Protein AF-A0A7S0L3C7-F1 (afdb_monomer)

pLDDT: mean 72.91, std 20.11, range [23.69, 97.75]

Mean predicted aligned error: 17.24 Å

Solvent-accessible surface area (backbone atoms only — not comparable to full-atom values): 28033 Å² total; per-residue (Å²): 91,70,72,58,53,53,53,51,44,62,69,52,42,83,38,53,46,80,92,50,62,48,41,41,28,75,89,67,51,69,29,64,46,62,56,49,36,46,68,66,12,57,71,46,79,42,76,52,76,48,64,50,74,88,74,70,74,75,69,83,71,72,94,72,68,57,74,87,66,69,77,44,57,57,75,38,66,73,41,40,36,47,23,46,29,40,32,23,41,66,64,48,50,32,42,62,50,66,100,84,49,76,78,41,75,58,54,71,77,57,47,45,71,68,46,42,95,50,71,70,38,44,39,34,46,45,96,86,67,48,79,44,66,70,58,77,92,48,42,96,80,42,69,52,75,42,37,6,43,34,30,64,62,44,40,30,92,40,33,80,63,71,59,71,48,38,35,28,33,30,42,42,58,82,51,69,50,43,31,42,35,39,49,32,39,35,27,24,60,28,47,54,25,38,41,71,92,49,59,91,54,93,87,48,49,27,42,44,60,49,44,50,52,39,39,51,50,54,52,48,46,57,72,71,59,58,82,57,99,74,79,81,69,58,76,55,41,41,49,58,62,56,46,80,82,73,52,70,80,58,50,76,74,35,57,95,37,31,38,68,32,75,94,38,69,36,82,35,98,54,34,88,59,42,40,35,23,27,77,88,67,47,72,61,52,75,88,47,85,63,48,49,90,66,34,43,72,39,66,61,77,75,74,75,77,75,74,77,75,76,76,78,74,79,82,70,83,83,71,80,82,77,75,82,77,80,79,78,77,83,79,78,79,84,78,77,79,80,78,82,77,78,78,81,78,81,79,75,84,76,76,81,78,83,75,79,88,73,76,85,75,76,81,76,77,78,80,77,77,78,75,80,77,77,78,78,79,77,81,76,79,78,79,79,80,79,77,78,82,77,80,79,78,79,86,79,82,87,72,86,80,79,83,84,82,84,83,82,83,89,81,90,77,92,81,89,81,90,81,85,89,82,87,79,92,81,86,84,80,89,77,87,82,83,83,129

Sequence (436 aa):
VDHTSRRFIAAIEPLVCHPHSLMTSRAGKHYTTIAEVAWYGDQIEHFHTYSPRSNDTRATVAAGYTRDMQAAATAVPLHTDAGLAIAFVPALYLDRAPMHSRCRRLPPATRTRAIGEHSTGFFVQRADGSRATIDPAVEDDAVVIVLGDAWEQWINPRLTRPLRAAPHAMVLDESPEARRVWYGRMFLPPDDALLPGATSGEGAHTFAEWRQRTADQVHRAREEGAATGLISMPAACTSTTSRRVLSAADSTSCGAGDIWCWRTCMASACGQDAVCLQTDGTPWDATKDDHCNGCQPVCLPLPPPAPPAPSPPPPSPVSPPPSPPPQPPPSPPPVSPPPPSRPPSPPSPDFPPKVPNWSPAHPPPPPSAPPPSSPPPSPSPPPPSPPPPSPSPPPRSLTPSPPPPSAPAPLLGFWTGVGFCSGVGSVMHMAGVRIG

Radius of gyration: 34.79 Å; Cα contacts (8 Å, |Δi|>4): 539; chains: 1; bounding box: 101×75×111 Å

Foldseek 3Di:
DVVVVVVVQVVCFVQFAPDDFLFAFLVGDGHGTSCSQQVLFDKFKDKDKDADDQDPPPPVPDDQDDPVVVPWAWPWDWFFWQFFKKKWAQKFKWFQDPPPDPTDTDPQVRQCVQQPVQRRQKWWQDPVRDTDHDDSVCRRPDIDMFGGPSQVFRHQVRGPDGDDGTTMTGTDGPPNRIMIIIIIMTGHGNQRTWGHPQDSDDPTDGPVNLLVVQVVVLVVCVVVPVVDPNSPDPSRTPDLLRDDCPQPVCQVVADQQFGCASNDTDHHPQTPQWFWAASVRHGDDSVDSDHHPDTDTDRDPDDDPDPPDPDPPDDDPDDPDDDDDPDDPDDDDDDDDDDDDDDDDDDDDDDDPDDPDDDDDDDDPDPDDPDPDDPPPDDDPDDDDDDDDDDDDDDDDDDDDDDDDDDDDDDDDDDDDDDDDDDDDDDDDDDGDDDD

Structure (mmCIF, N/CA/C/O backbone):
data_AF-A0A7S0L3C7-F1
#
_entry.id   AF-A0A7S0L3C7-F1
#
loop_
_atom_site.group_PDB
_atom_site.id
_atom_site.type_symbol
_atom_site.label_atom_id
_atom_site.label_alt_id
_atom_site.label_comp_id
_atom_site.label_asym_id
_atom_site.label_entity_id
_atom_site.label_seq_id
_atom_site.pdbx_PDB_ins_code
_atom_site.Cartn_x
_atom_site.Cartn_y
_atom_site.Cartn_z
_atom_site.occupancy
_atom_site.B_iso_or_equiv
_atom_site.auth_seq_id
_atom_site.auth_comp_id
_atom_site.auth_asym_id
_atom_site.auth_atom_id
_atom_site.pdbx_PDB_model_num
ATOM 1 N N . VAL A 1 1 ? -8.409 -11.976 -10.706 1.00 93.00 1 VAL A N 1
ATOM 2 C CA . VAL A 1 1 ? -8.236 -11.083 -9.536 1.00 93.00 1 VAL A CA 1
ATOM 3 C C . VAL A 1 1 ? -9.295 -11.384 -8.483 1.00 93.00 1 VAL A C 1
ATOM 5 O O . VAL A 1 1 ? -8.957 -12.055 -7.522 1.00 93.00 1 VAL A O 1
ATOM 8 N N . ASP A 1 2 ? -10.568 -11.051 -8.709 1.00 93.94 2 ASP A N 1
ATOM 9 C CA . ASP A 1 2 ? -11.657 -11.160 -7.716 1.00 93.94 2 ASP A CA 1
ATOM 10 C C . ASP A 1 2 ? -11.770 -12.512 -7.008 1.00 93.94 2 ASP A C 1
ATOM 12 O O . ASP A 1 2 ? -11.818 -12.575 -5.780 1.00 93.94 2 ASP A O 1
ATOM 16 N N . HIS A 1 3 ? -11.794 -13.606 -7.775 1.00 95.81 3 HIS A N 1
ATOM 17 C CA . HIS A 1 3 ? -11.877 -14.951 -7.209 1.00 95.81 3 HIS A CA 1
ATOM 18 C C . HIS A 1 3 ? -10.690 -15.248 -6.278 1.00 95.81 3 HIS A C 1
ATOM 20 O O . HIS A 1 3 ? -10.880 -15.732 -5.162 1.00 95.81 3 HIS A O 1
ATOM 26 N N . THR A 1 4 ? -9.471 -14.908 -6.703 1.00 96.50 4 THR A N 1
ATOM 27 C CA . THR A 1 4 ? -8.255 -15.116 -5.908 1.00 96.50 4 THR A CA 1
ATOM 28 C C . THR A 1 4 ? -8.233 -14.230 -4.666 1.00 96.50 4 THR A C 1
ATOM 30 O O . THR A 1 4 ? -7.911 -14.726 -3.592 1.00 96.50 4 THR A O 1
ATOM 33 N N . SER A 1 5 ? -8.649 -12.964 -4.770 1.00 96.56 5 SER A N 1
ATOM 34 C CA . SER A 1 5 ? -8.756 -12.054 -3.622 1.00 96.56 5 SER A CA 1
ATOM 35 C C . SER A 1 5 ? -9.725 -12.583 -2.565 1.00 96.56 5 SER A C 1
ATOM 37 O O . SER A 1 5 ? -9.390 -12.598 -1.383 1.00 96.56 5 SER A O 1
ATOM 39 N N . ARG A 1 6 ? -10.892 -13.104 -2.978 1.00 96.44 6 ARG A N 1
ATOM 40 C CA . ARG A 1 6 ? -11.857 -13.736 -2.060 1.00 96.44 6 ARG A CA 1
ATOM 41 C C . ARG A 1 6 ? -11.266 -14.951 -1.353 1.00 96.44 6 ARG A C 1
ATOM 43 O O . ARG A 1 6 ? -11.418 -15.080 -0.142 1.00 96.44 6 ARG A O 1
ATOM 50 N N . ARG A 1 7 ? -10.574 -15.824 -2.094 1.00 97.75 7 ARG A N 1
ATOM 51 C CA . ARG A 1 7 ? -9.905 -16.999 -1.515 1.00 97.75 7 ARG A CA 1
ATOM 52 C C . ARG A 1 7 ? -8.798 -16.609 -0.543 1.00 97.75 7 ARG A C 1
ATOM 54 O O . ARG A 1 7 ? -8.686 -17.235 0.502 1.00 97.75 7 ARG A O 1
ATOM 61 N N . PHE A 1 8 ? -8.014 -15.585 -0.870 1.00 97.31 8 PHE A N 1
ATOM 62 C CA . PHE A 1 8 ? -6.967 -15.069 0.005 1.00 97.31 8 PHE A CA 1
ATOM 63 C C . PHE A 1 8 ? -7.542 -14.513 1.310 1.00 97.31 8 PHE A C 1
ATOM 65 O O . PHE A 1 8 ? -7.120 -14.946 2.376 1.00 97.31 8 PHE A O 1
ATOM 72 N N . ILE A 1 9 ? -8.546 -13.632 1.231 1.00 96.94 9 ILE A N 1
ATOM 73 C CA . ILE A 1 9 ? -9.220 -13.058 2.407 1.00 96.94 9 ILE A CA 1
ATOM 74 C C . ILE A 1 9 ? -9.808 -14.163 3.295 1.00 96.94 9 ILE A C 1
ATOM 76 O O . ILE A 1 9 ? -9.574 -14.174 4.498 1.00 96.94 9 ILE A O 1
ATOM 80 N N . ALA A 1 10 ? -10.487 -15.150 2.703 1.00 97.00 10 ALA A N 1
ATOM 81 C CA . ALA A 1 10 ? -11.012 -16.287 3.455 1.00 97.00 10 ALA A CA 1
ATOM 82 C C . ALA A 1 10 ? -9.906 -17.134 4.114 1.00 97.00 10 ALA A C 1
ATOM 84 O O . ALA A 1 10 ? -10.093 -17.640 5.216 1.00 97.00 10 ALA A O 1
ATOM 85 N N . ALA A 1 11 ? -8.751 -17.291 3.458 1.00 97.19 11 ALA A N 1
ATOM 86 C CA . ALA A 1 11 ? -7.637 -18.084 3.976 1.00 97.19 11 ALA A CA 1
ATOM 87 C C . ALA A 1 11 ? -6.924 -17.430 5.170 1.00 97.19 11 ALA A C 1
ATOM 89 O O . ALA A 1 11 ? -6.339 -18.141 5.985 1.00 97.19 11 ALA A O 1
ATOM 90 N N . ILE A 1 12 ? -6.966 -16.099 5.280 1.00 96.50 12 ILE A N 1
ATOM 91 C CA . ILE A 1 12 ? -6.344 -15.352 6.384 1.00 96.50 12 ILE A CA 1
ATOM 92 C C . ILE A 1 12 ? -7.323 -15.002 7.511 1.00 96.50 12 ILE A C 1
ATOM 94 O O . ILE A 1 12 ? -6.880 -14.600 8.582 1.00 96.50 12 ILE A O 1
ATOM 98 N N . GLU A 1 13 ? -8.629 -15.204 7.314 1.00 96.31 13 GLU A N 1
ATOM 99 C CA . GLU A 1 13 ? -9.665 -15.011 8.342 1.00 96.31 13 GLU A CA 1
ATOM 100 C C . GLU A 1 13 ? -9.361 -15.724 9.677 1.00 96.31 13 GLU A C 1
ATOM 102 O O . GLU A 1 13 ? -9.508 -15.098 10.727 1.00 96.31 13 GLU A O 1
ATOM 107 N N . PRO A 1 14 ? -8.843 -16.972 9.700 1.00 96.50 14 PRO A N 1
ATOM 108 C CA . PRO A 1 14 ? -8.510 -17.651 10.954 1.00 96.50 14 PRO A CA 1
ATOM 109 C C . PRO A 1 14 ? -7.417 -16.966 11.790 1.00 96.50 14 PRO A C 1
ATOM 111 O O . PRO A 1 14 ? -7.208 -17.350 12.938 1.00 96.50 14 PRO A O 1
ATOM 114 N N . LEU A 1 15 ? -6.701 -15.976 11.240 1.00 95.38 15 LEU A N 1
ATOM 115 C CA . LEU A 1 15 ? -5.719 -15.203 12.000 1.00 95.38 15 LEU A CA 1
ATOM 116 C C . LEU A 1 15 ? -6.374 -14.217 12.978 1.00 95.38 15 LEU A C 1
ATOM 118 O O . LEU A 1 15 ? -5.685 -13.761 13.890 1.00 95.38 15 LEU A O 1
ATOM 122 N N . VAL A 1 16 ? -7.663 -13.894 12.819 1.00 95.31 16 VAL A N 1
ATOM 123 C CA . VAL A 1 16 ? -8.385 -12.918 13.648 1.00 95.31 16 VAL A CA 1
ATOM 124 C C . VAL A 1 16 ? -8.672 -13.463 15.052 1.00 95.31 16 VAL A C 1
ATOM 126 O O . VAL A 1 16 ? -9.345 -14.482 15.234 1.00 95.31 16 VAL A O 1
ATOM 129 N N . CYS A 1 17 ? -8.216 -12.732 16.070 1.00 90.06 17 CYS A N 1
ATOM 130 C CA . CYS A 1 17 ? -8.524 -12.979 17.475 1.00 90.06 17 CYS A CA 1
ATOM 131 C C . CYS A 1 17 ? -9.975 -12.578 17.781 1.00 90.06 17 CYS A C 1
ATOM 133 O O . CYS A 1 17 ? -10.288 -11.406 18.011 1.00 90.06 17 CYS A O 1
ATOM 135 N N . HIS A 1 18 ? -10.868 -13.560 17.829 1.00 83.12 18 HIS A N 1
ATOM 136 C CA . HIS A 1 18 ? -12.246 -13.354 18.274 1.00 83.12 18 HIS A CA 1
ATOM 137 C C . HIS A 1 18 ? -12.284 -13.045 19.787 1.00 83.12 18 HIS A C 1
ATOM 139 O O . HIS A 1 18 ? -11.463 -13.603 20.520 1.00 83.12 18 HIS A O 1
ATOM 145 N N . PRO A 1 19 ? -13.211 -12.192 20.288 1.00 84.00 19 PRO A N 1
ATOM 146 C CA . PRO A 1 19 ? -14.402 -11.621 19.634 1.00 84.00 19 PRO A CA 1
ATOM 147 C C . PRO A 1 19 ? -14.283 -10.117 19.295 1.00 84.00 19 PRO A C 1
ATOM 149 O O . PRO A 1 19 ? -15.272 -9.384 19.325 1.00 84.00 19 PRO A O 1
ATOM 152 N N . HIS A 1 20 ? -13.077 -9.604 19.064 1.00 88.56 20 HIS A N 1
ATOM 153 C CA . HIS A 1 20 ? -12.878 -8.161 18.963 1.00 88.56 20 HIS A CA 1
ATOM 154 C C . HIS A 1 20 ? -13.211 -7.589 17.578 1.00 88.56 20 HIS A C 1
ATOM 156 O O . HIS A 1 20 ? -12.894 -8.182 16.554 1.00 88.56 20 HIS A O 1
ATOM 162 N N . SER A 1 21 ? -13.777 -6.377 17.556 1.00 94.38 21 SER A N 1
ATOM 163 C CA . SER A 1 21 ? -13.947 -5.597 16.324 1.00 94.38 21 SER A CA 1
ATOM 164 C C . SER A 1 21 ? -12.581 -5.229 15.730 1.00 94.38 21 SER A C 1
ATOM 166 O O . SER A 1 21 ? -11.728 -4.686 16.441 1.00 94.38 21 SER A O 1
ATOM 168 N N . LEU A 1 22 ? -12.395 -5.475 14.431 1.00 95.31 22 LEU A N 1
ATOM 169 C CA . LEU A 1 22 ? -11.240 -5.016 13.652 1.00 95.31 22 LEU A CA 1
ATOM 170 C C . LEU A 1 22 ? -11.308 -3.505 13.424 1.00 95.31 22 LEU A C 1
ATOM 172 O O . LEU A 1 22 ? -10.323 -2.795 13.597 1.00 95.31 22 LEU A O 1
ATOM 176 N N . MET A 1 23 ? -12.496 -3.008 13.077 1.00 95.50 23 MET A N 1
ATOM 177 C CA . MET A 1 23 ? -12.776 -1.583 12.891 1.00 95.50 23 MET A CA 1
ATOM 178 C C . MET A 1 23 ? -14.160 -1.248 13.440 1.00 95.50 23 MET A C 1
ATOM 180 O O . MET A 1 23 ? -15.028 -2.116 13.497 1.00 95.50 23 MET A O 1
ATOM 184 N N . THR A 1 24 ? -14.382 0.007 13.814 1.00 95.75 24 THR A N 1
ATOM 185 C CA . THR A 1 24 ? -15.698 0.507 14.235 1.00 95.75 24 THR A CA 1
ATOM 186 C C . THR A 1 24 ? -16.034 1.724 13.392 1.00 95.75 24 THR A C 1
ATOM 188 O O . THR A 1 24 ? -15.163 2.565 13.176 1.00 95.75 24 THR A O 1
ATOM 191 N N . SER A 1 25 ? -17.264 1.828 12.898 1.00 96.31 25 SER A N 1
ATOM 192 C CA . SER A 1 25 ? -17.696 3.009 12.159 1.00 96.31 25 SER A CA 1
ATOM 193 C C . SER A 1 25 ? -18.105 4.157 13.070 1.00 96.31 25 SER A C 1
ATOM 195 O O . SER A 1 25 ? -18.401 3.965 14.252 1.00 96.31 25 SER A O 1
ATOM 197 N N . ARG A 1 26 ? -18.213 5.362 12.502 1.00 94.31 26 ARG A N 1
ATOM 198 C CA . ARG A 1 26 ? -18.787 6.522 13.203 1.00 94.31 26 ARG A CA 1
ATOM 199 C C . ARG A 1 26 ? -20.191 6.249 13.764 1.00 94.31 26 ARG A C 1
ATOM 201 O O . ARG A 1 26 ? -20.523 6.766 14.823 1.00 94.31 26 ARG A O 1
ATOM 208 N N . ALA A 1 27 ? -20.994 5.432 13.081 1.00 94.94 27 ALA A N 1
ATOM 209 C CA . ALA A 1 27 ? -22.345 5.061 13.510 1.00 94.94 27 ALA A CA 1
ATOM 210 C C . ALA A 1 27 ? -22.374 3.913 14.542 1.00 94.94 27 ALA A C 1
ATOM 212 O O . ALA A 1 27 ? -23.449 3.437 14.896 1.00 94.94 27 ALA A O 1
ATOM 213 N N . GLY A 1 28 ? -21.212 3.436 15.001 1.00 94.69 28 GLY A N 1
ATOM 214 C CA . GLY A 1 28 ? -21.106 2.322 15.943 1.00 94.69 28 GLY A CA 1
ATOM 215 C C . GLY A 1 28 ? -21.229 0.936 15.303 1.00 94.69 28 GLY A C 1
ATOM 216 O O . GLY A 1 28 ? -21.349 -0.050 16.025 1.00 94.69 28 GLY A O 1
ATOM 217 N N . LYS A 1 29 ? -21.184 0.816 13.967 1.00 96.31 29 LYS A N 1
ATOM 218 C CA . LYS A 1 29 ? -21.123 -0.496 13.304 1.00 96.31 29 LYS A CA 1
ATOM 219 C C . LYS A 1 29 ? -19.767 -1.139 13.583 1.00 96.31 29 LYS A C 1
ATOM 221 O O . LYS A 1 29 ? -18.733 -0.505 13.388 1.00 96.31 29 LYS A O 1
ATOM 226 N N . HIS A 1 30 ? -19.772 -2.402 13.984 1.00 96.25 30 HIS A N 1
ATOM 227 C CA . HIS A 1 30 ? -18.560 -3.186 14.200 1.00 96.25 30 HIS A CA 1
ATOM 228 C C . HIS A 1 30 ? -18.246 -4.028 12.964 1.00 96.25 30 HIS A C 1
ATOM 230 O O . HIS A 1 30 ? -19.102 -4.763 12.479 1.00 96.25 30 HIS A O 1
ATOM 236 N N . TYR A 1 31 ? -17.019 -3.914 12.464 1.00 96.94 31 TYR A N 1
ATOM 237 C CA . TYR A 1 31 ? -16.466 -4.785 11.433 1.00 96.94 31 TYR A CA 1
ATOM 238 C C . TYR A 1 31 ? -15.597 -5.827 12.132 1.00 96.94 31 TYR A C 1
ATOM 240 O O . TYR A 1 31 ? -14.554 -5.489 12.692 1.00 96.94 31 TYR A O 1
ATOM 248 N N . THR A 1 32 ? -16.055 -7.072 12.160 1.00 96.44 32 THR A N 1
ATOM 249 C CA . THR A 1 32 ? -15.499 -8.147 12.999 1.00 96.44 32 THR A CA 1
ATOM 250 C C . THR A 1 32 ? -14.658 -9.150 12.220 1.00 96.44 32 THR A C 1
ATOM 252 O O . THR A 1 32 ? -13.836 -9.836 12.817 1.00 96.44 32 THR A O 1
ATOM 255 N N . THR A 1 33 ? -14.815 -9.195 10.896 1.00 96.81 33 THR A N 1
ATOM 256 C CA . THR A 1 33 ? -14.072 -10.100 10.004 1.00 96.81 33 THR A CA 1
ATOM 257 C C . THR A 1 33 ? -13.267 -9.330 8.961 1.00 96.81 33 THR A C 1
ATOM 259 O O . THR A 1 33 ? -13.623 -8.207 8.587 1.00 96.81 33 THR A O 1
ATOM 262 N N . ILE A 1 34 ? -12.187 -9.928 8.451 1.00 97.06 34 ILE A N 1
ATOM 263 C CA . ILE A 1 34 ? -11.387 -9.328 7.367 1.00 97.06 34 ILE A CA 1
ATOM 264 C C . ILE A 1 34 ? -12.250 -9.214 6.106 1.00 97.06 34 ILE A C 1
ATOM 266 O O . ILE A 1 34 ? -12.185 -8.208 5.396 1.00 97.06 34 ILE A O 1
ATOM 270 N N . ALA A 1 35 ? -13.108 -10.208 5.863 1.00 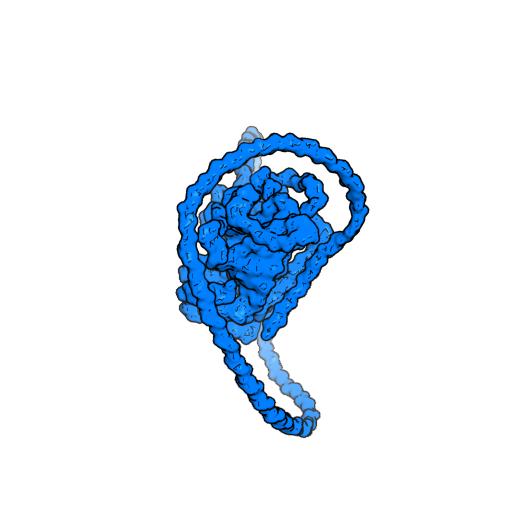97.50 35 ALA A N 1
ATOM 271 C CA . ALA A 1 35 ? -14.114 -10.166 4.808 1.00 97.50 35 ALA A CA 1
ATOM 272 C C . ALA A 1 35 ? -15.035 -8.940 4.917 1.00 97.50 35 ALA A C 1
ATOM 274 O O . ALA A 1 35 ? -15.198 -8.221 3.935 1.00 97.50 35 ALA A O 1
ATOM 275 N N . GLU A 1 36 ? -15.612 -8.654 6.085 1.00 97.25 36 GLU A N 1
ATOM 276 C CA . GLU A 1 36 ? -16.453 -7.464 6.265 1.00 97.25 36 GLU A CA 1
ATOM 277 C C . GLU A 1 36 ? -15.685 -6.177 5.962 1.00 97.25 36 GLU A C 1
ATOM 279 O O . GLU A 1 36 ? -16.174 -5.340 5.207 1.00 97.25 36 GLU A O 1
ATOM 284 N N . VAL A 1 37 ? -14.470 -6.031 6.496 1.00 97.25 37 VAL A N 1
ATOM 285 C CA . VAL A 1 37 ? -13.644 -4.843 6.245 1.00 97.25 37 VAL A CA 1
ATOM 286 C C . VAL A 1 37 ? -13.371 -4.672 4.742 1.00 97.25 37 VAL A C 1
ATOM 288 O O . VAL A 1 37 ? -13.534 -3.576 4.214 1.00 97.25 37 VAL A O 1
ATOM 291 N N . ALA A 1 38 ? -13.019 -5.747 4.032 1.00 97.19 38 ALA A N 1
ATOM 292 C CA . ALA A 1 38 ? -12.703 -5.694 2.604 1.00 97.19 38 ALA A CA 1
ATOM 293 C C . ALA A 1 38 ? -13.924 -5.501 1.689 1.00 97.19 38 ALA A C 1
ATOM 295 O O . ALA A 1 38 ? -13.797 -4.886 0.631 1.00 97.19 38 ALA A O 1
ATOM 296 N N . TRP A 1 39 ? -15.091 -6.043 2.054 1.00 96.44 39 TRP A N 1
ATOM 297 C CA . TRP A 1 39 ? -16.287 -6.023 1.199 1.00 96.44 39 TRP A CA 1
ATOM 298 C C . TRP A 1 39 ? -17.218 -4.842 1.455 1.00 96.44 39 TRP A C 1
ATOM 300 O O . TRP A 1 39 ? -17.950 -4.466 0.545 1.00 96.44 39 TRP A O 1
ATOM 310 N N . TYR A 1 40 ? -17.198 -4.262 2.658 1.00 97.44 40 TYR A N 1
ATOM 311 C CA . TYR A 1 40 ? -17.877 -2.991 2.932 1.00 97.44 40 TYR A CA 1
ATOM 312 C C . TYR A 1 40 ? -17.017 -1.773 2.581 1.00 97.44 40 TYR A C 1
ATOM 314 O O . TYR A 1 40 ? -17.537 -0.660 2.528 1.00 97.44 40 TYR A O 1
ATOM 322 N N . GLY A 1 41 ? -15.717 -1.972 2.364 1.00 96.69 41 GLY A N 1
ATOM 323 C CA . GLY A 1 41 ? -14.832 -0.967 1.800 1.00 96.69 41 GLY A CA 1
ATOM 324 C C . GLY A 1 41 ? -14.995 -0.789 0.299 1.00 96.69 41 GLY A C 1
ATOM 325 O O . GLY A 1 41 ? -15.414 -1.700 -0.421 1.00 96.69 41 GLY A O 1
ATOM 326 N N . ASP A 1 42 ? -14.625 0.399 -0.174 1.00 96.38 42 ASP A N 1
ATOM 327 C CA . ASP A 1 42 ? -14.556 0.673 -1.602 1.00 96.38 42 ASP A CA 1
ATOM 328 C C . ASP A 1 42 ? -13.490 -0.218 -2.263 1.00 96.38 42 ASP A C 1
ATOM 330 O O . ASP A 1 42 ? -12.397 -0.454 -1.734 1.00 96.38 42 ASP A O 1
ATOM 334 N N . GLN A 1 43 ? -13.815 -0.696 -3.463 1.00 96.06 43 GLN A N 1
ATOM 335 C CA . GLN A 1 43 ? -12.916 -1.474 -4.305 1.00 96.06 43 GLN A CA 1
ATOM 336 C C . GLN A 1 43 ? -12.587 -0.667 -5.555 1.00 96.06 43 GLN A C 1
ATOM 338 O O . GLN A 1 43 ? -13.450 -0.450 -6.404 1.00 96.06 43 GLN A O 1
ATOM 343 N N . ILE A 1 44 ? -11.338 -0.221 -5.670 1.00 94.69 44 ILE A N 1
ATOM 344 C CA . ILE A 1 44 ? -10.897 0.626 -6.779 1.00 94.69 44 ILE A CA 1
ATOM 345 C C . ILE A 1 44 ? -10.227 -0.242 -7.834 1.00 94.69 44 ILE A C 1
ATOM 347 O O . ILE A 1 44 ? -9.306 -1.003 -7.536 1.00 94.69 44 ILE A O 1
ATOM 351 N N . GLU A 1 45 ? -10.658 -0.113 -9.084 1.00 94.94 45 GLU A N 1
ATOM 352 C CA . GLU A 1 45 ? -9.971 -0.733 -10.213 1.00 94.94 45 GLU A CA 1
ATOM 353 C C . GLU A 1 45 ? -8.708 0.058 -10.564 1.00 94.94 45 GLU A C 1
ATOM 355 O O . GLU A 1 45 ? -8.732 1.275 -10.740 1.00 94.94 45 GLU A O 1
ATOM 360 N N . HIS A 1 46 ? -7.585 -0.645 -10.662 1.00 91.50 46 HIS A N 1
ATOM 361 C CA . HIS A 1 46 ? -6.301 -0.090 -11.060 1.00 91.50 46 HIS A CA 1
ATOM 362 C C . HIS A 1 46 ? -6.001 -0.547 -12.480 1.00 91.50 46 HIS A C 1
ATOM 364 O O . HIS A 1 46 ? -5.662 -1.706 -12.703 1.00 91.50 46 HIS A O 1
ATOM 370 N N . PHE A 1 47 ? -6.092 0.372 -13.435 1.00 93.19 47 PHE A N 1
ATOM 371 C CA . PHE A 1 47 ? -5.604 0.170 -14.792 1.00 93.19 47 PHE A CA 1
ATOM 372 C C . PHE A 1 47 ? -4.554 1.232 -15.087 1.00 93.19 47 PHE A C 1
ATOM 374 O O . PHE A 1 47 ? -4.876 2.418 -15.158 1.00 93.19 47 PHE A O 1
ATOM 381 N N . HIS A 1 48 ? -3.300 0.817 -15.260 1.00 90.25 48 HIS A N 1
ATOM 382 C CA . HIS A 1 48 ? -2.222 1.754 -15.575 1.00 90.25 48 HIS A CA 1
ATOM 383 C C . HIS A 1 48 ? -1.458 1.308 -16.803 1.00 90.25 48 HIS A C 1
ATOM 385 O O . HIS A 1 48 ? -1.194 0.122 -17.006 1.00 90.25 48 HIS A O 1
ATOM 391 N N . THR A 1 49 ? -1.054 2.300 -17.587 1.00 89.94 49 THR A N 1
ATOM 392 C CA . THR A 1 49 ? -0.078 2.147 -18.657 1.00 89.94 49 THR A CA 1
ATOM 393 C C . THR A 1 49 ? 1.098 3.055 -18.353 1.00 89.94 49 THR A C 1
ATOM 395 O O . THR A 1 49 ? 0.927 4.261 -18.196 1.00 89.94 49 THR A O 1
ATOM 398 N N . TYR A 1 50 ? 2.290 2.480 -18.304 1.00 87.12 50 TYR A N 1
ATOM 399 C CA . TYR A 1 50 ? 3.530 3.213 -18.139 1.00 87.12 50 TYR A CA 1
ATOM 400 C C . TYR A 1 50 ? 4.316 3.213 -19.439 1.00 87.12 50 TYR A C 1
ATOM 402 O O . TYR A 1 50 ? 4.382 2.214 -20.165 1.00 87.12 50 TYR A O 1
ATOM 410 N N . SER A 1 51 ? 4.936 4.352 -19.708 1.00 85.44 51 SER A N 1
ATOM 411 C CA . SER A 1 51 ? 5.786 4.579 -20.863 1.00 85.44 51 SER A CA 1
ATOM 412 C C . SER A 1 51 ? 7.041 5.330 -20.439 1.00 85.44 51 SER A C 1
ATOM 414 O O . SER A 1 51 ? 6.904 6.325 -19.721 1.00 85.44 51 SER A O 1
ATOM 416 N N . PRO A 1 52 ? 8.228 4.937 -20.926 1.00 80.75 52 PRO A N 1
ATOM 417 C CA . PRO A 1 52 ? 9.409 5.778 -20.860 1.00 80.75 52 PRO A CA 1
ATOM 418 C C . PRO A 1 52 ? 9.103 7.162 -21.432 1.00 80.75 52 PRO A C 1
ATOM 420 O O . PRO A 1 52 ? 8.388 7.315 -22.431 1.00 80.75 52 PRO A O 1
ATOM 423 N N . ARG A 1 53 ? 9.640 8.183 -20.774 1.00 77.25 53 ARG A N 1
ATOM 424 C CA . ARG A 1 53 ? 9.457 9.580 -21.156 1.00 77.25 53 ARG A CA 1
ATOM 425 C C . ARG A 1 53 ? 10.346 9.854 -22.373 1.00 77.25 53 ARG A C 1
ATOM 427 O O . ARG A 1 53 ? 11.563 9.796 -22.273 1.00 77.25 53 ARG A O 1
ATOM 434 N N . SER A 1 54 ? 9.741 10.103 -23.535 1.00 65.31 54 SER A N 1
ATOM 435 C CA . SER A 1 54 ? 10.430 10.002 -24.833 1.00 65.31 54 SER A CA 1
ATOM 436 C C . SER A 1 54 ? 11.518 11.050 -25.100 1.00 65.31 54 SER A C 1
ATOM 438 O O . SER A 1 54 ? 12.287 10.853 -26.029 1.00 65.31 54 SER A O 1
ATOM 440 N N . ASN A 1 55 ? 11.585 12.144 -24.331 1.00 58.44 55 ASN A N 1
ATOM 441 C CA . ASN A 1 55 ? 12.382 13.329 -24.677 1.00 58.44 55 ASN A CA 1
ATOM 442 C C . ASN A 1 55 ? 13.139 13.981 -23.505 1.00 58.44 55 ASN A C 1
ATOM 444 O O . ASN A 1 55 ? 13.672 15.072 -23.696 1.00 58.44 55 ASN A O 1
ATOM 448 N N . ASP A 1 56 ? 13.221 13.374 -22.316 1.00 52.53 56 ASP A N 1
ATOM 449 C CA . ASP A 1 56 ? 14.145 13.912 -21.306 1.00 52.53 56 ASP A CA 1
ATOM 450 C C . ASP A 1 56 ? 15.563 13.463 -21.662 1.00 52.53 56 ASP A C 1
ATOM 452 O O . ASP A 1 56 ? 16.042 12.415 -21.233 1.00 52.53 56 ASP A O 1
ATOM 456 N N . THR A 1 57 ? 16.228 14.259 -22.505 1.00 47.34 57 THR A N 1
ATOM 457 C CA . THR A 1 57 ? 17.687 14.309 -22.633 1.00 47.34 57 THR A CA 1
ATOM 458 C C . THR A 1 57 ? 18.283 14.270 -21.238 1.00 47.34 57 THR A C 1
ATOM 460 O O . THR A 1 57 ? 18.269 15.315 -20.597 1.00 47.34 57 THR A O 1
ATOM 463 N N . ARG A 1 58 ? 18.723 13.079 -20.782 1.00 50.97 58 ARG A N 1
ATOM 464 C CA . ARG A 1 58 ? 19.433 12.805 -19.517 1.00 50.97 58 ARG A CA 1
ATOM 465 C C . ARG A 1 58 ? 19.394 14.014 -18.592 1.00 50.97 58 ARG A C 1
ATOM 467 O O . ARG A 1 58 ? 20.386 14.734 -18.489 1.00 50.97 58 ARG A O 1
ATOM 474 N N . ALA A 1 59 ? 18.228 14.280 -18.001 1.00 47.00 59 ALA A N 1
ATOM 475 C CA . ALA A 1 59 ? 18.153 15.281 -16.958 1.00 47.00 59 ALA A CA 1
ATOM 476 C C . ALA A 1 59 ? 19.227 14.873 -15.953 1.00 47.00 59 ALA A C 1
ATOM 478 O O . ALA A 1 59 ? 19.255 13.731 -15.494 1.00 47.00 59 ALA A O 1
ATOM 479 N N . THR A 1 60 ? 20.195 15.751 -15.737 1.00 45.31 60 THR A N 1
ATOM 480 C CA . THR A 1 60 ? 21.252 15.622 -14.745 1.00 45.31 60 THR A CA 1
ATOM 481 C C . THR A 1 60 ? 20.573 15.585 -13.378 1.00 45.31 60 THR A C 1
ATOM 483 O O . THR A 1 60 ? 20.416 16.606 -12.717 1.00 45.31 60 THR A O 1
ATOM 486 N N . VAL A 1 61 ? 20.064 14.414 -12.990 1.00 45.28 61 VAL A N 1
ATOM 487 C CA . VAL A 1 61 ? 19.401 14.212 -11.704 1.00 45.28 61 VAL A CA 1
ATOM 488 C C . VAL A 1 61 ? 20.468 14.289 -10.618 1.00 45.28 61 VAL A C 1
ATOM 490 O O . VAL A 1 61 ? 21.522 13.659 -10.722 1.00 45.28 61 VAL A O 1
ATOM 493 N N . ALA A 1 62 ? 20.176 15.117 -9.617 1.00 43.56 62 ALA A N 1
ATOM 494 C CA . ALA A 1 62 ? 21.026 15.524 -8.509 1.00 43.56 62 ALA A CA 1
ATOM 495 C C . ALA A 1 62 ? 21.947 14.414 -7.967 1.00 43.56 62 ALA A C 1
ATOM 497 O O . ALA A 1 62 ? 21.524 13.286 -7.702 1.00 43.56 62 ALA A O 1
ATOM 498 N N . ALA A 1 63 ? 23.218 14.775 -7.788 1.00 41.25 63 ALA A N 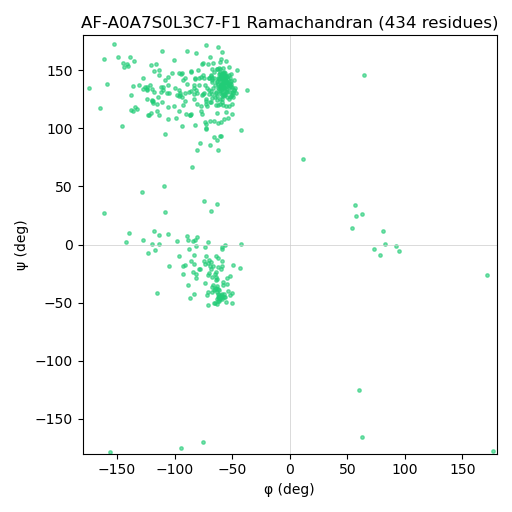1
ATOM 499 C CA . ALA A 1 63 ? 24.242 13.961 -7.150 1.00 41.25 63 ALA A CA 1
ATOM 500 C C . ALA A 1 63 ? 23.795 13.578 -5.728 1.00 41.25 63 ALA A C 1
ATOM 502 O O . ALA A 1 63 ? 23.740 14.432 -4.850 1.00 41.25 63 ALA A O 1
ATOM 503 N N . GLY A 1 64 ? 23.445 12.311 -5.510 1.00 44.62 64 GLY A N 1
ATOM 504 C CA . GLY A 1 64 ? 23.010 11.830 -4.194 1.00 44.62 64 GLY A CA 1
ATOM 505 C C . GLY A 1 64 ? 22.446 10.410 -4.190 1.00 44.62 64 GLY A C 1
ATOM 506 O O . GLY A 1 64 ? 22.576 9.707 -3.194 1.00 44.62 64 GLY A O 1
ATOM 507 N N . TYR A 1 65 ? 21.894 9.936 -5.310 1.00 45.38 65 TYR A N 1
ATOM 508 C CA . TYR A 1 65 ? 21.496 8.532 -5.442 1.00 45.38 65 TYR A CA 1
ATOM 509 C C . TYR A 1 65 ? 22.693 7.666 -5.841 1.00 45.38 65 TYR A C 1
ATOM 511 O O . TYR A 1 65 ? 23.489 8.045 -6.701 1.00 45.38 65 TYR A O 1
ATOM 519 N N . THR A 1 66 ? 22.830 6.494 -5.217 1.00 47.19 66 THR A N 1
ATOM 520 C CA . THR A 1 66 ? 23.843 5.514 -5.614 1.00 47.19 66 THR A CA 1
ATOM 521 C C . THR A 1 66 ? 23.634 5.129 -7.080 1.00 47.19 66 THR A C 1
ATOM 523 O O . THR A 1 66 ? 22.505 4.991 -7.558 1.00 47.19 66 THR A O 1
ATOM 526 N N . ARG A 1 67 ? 24.744 4.958 -7.806 1.00 47.69 67 ARG A N 1
ATOM 527 C CA . ARG A 1 67 ? 24.778 4.678 -9.253 1.00 47.69 67 ARG A CA 1
ATOM 528 C C . ARG A 1 67 ? 23.892 3.485 -9.660 1.00 47.69 67 ARG A C 1
ATOM 530 O O . ARG A 1 67 ? 23.366 3.480 -10.767 1.00 47.69 67 ARG A O 1
ATOM 537 N N . ASP A 1 68 ? 23.668 2.542 -8.743 1.00 46.59 68 ASP A N 1
ATOM 538 C CA . ASP A 1 68 ? 22.838 1.345 -8.940 1.00 46.59 68 ASP A CA 1
ATOM 539 C C . ASP A 1 68 ? 21.320 1.597 -8.865 1.00 46.59 68 ASP A C 1
ATOM 541 O O . ASP A 1 68 ? 20.548 0.813 -9.409 1.00 46.59 68 ASP A O 1
ATOM 545 N N . MET A 1 69 ? 20.858 2.683 -8.231 1.00 47.31 69 MET A N 1
ATOM 546 C CA . MET A 1 69 ? 19.442 3.092 -8.280 1.00 47.31 69 MET A CA 1
ATOM 547 C C . MET A 1 69 ? 19.150 4.096 -9.402 1.00 47.31 69 MET A C 1
ATOM 549 O O . MET A 1 69 ? 18.001 4.249 -9.805 1.00 47.31 69 MET A O 1
ATOM 553 N N . GLN A 1 70 ? 20.182 4.761 -9.928 1.00 49.31 70 GLN A N 1
ATOM 554 C CA . GLN A 1 70 ? 20.070 5.764 -10.993 1.00 49.31 70 GLN A CA 1
ATOM 555 C C . GLN A 1 70 ? 19.908 5.176 -12.403 1.00 49.31 70 GLN A C 1
ATOM 557 O O . GLN A 1 70 ? 19.423 5.879 -13.286 1.00 49.31 70 GLN A O 1
ATOM 562 N N . ALA A 1 71 ? 20.304 3.920 -12.627 1.00 48.81 71 ALA A N 1
ATOM 563 C CA . ALA A 1 71 ? 20.328 3.298 -13.956 1.00 48.81 71 ALA A CA 1
ATOM 564 C C . ALA A 1 71 ? 19.020 2.592 -14.357 1.00 48.81 71 ALA A C 1
ATOM 566 O O . ALA A 1 71 ? 18.982 1.899 -15.365 1.00 48.81 71 ALA A O 1
ATOM 567 N N . ALA A 1 72 ? 17.953 2.715 -13.567 1.00 54.56 72 ALA A N 1
ATOM 568 C CA . ALA A 1 72 ? 16.656 2.185 -13.952 1.00 54.56 72 ALA A CA 1
ATOM 569 C C . ALA A 1 72 ? 15.582 3.228 -13.663 1.00 54.56 72 ALA A C 1
ATOM 571 O O . ALA A 1 72 ? 15.385 3.634 -12.514 1.00 54.56 72 ALA A O 1
ATOM 572 N N . ALA A 1 73 ? 14.898 3.682 -14.716 1.00 65.25 73 ALA A N 1
ATOM 573 C CA . ALA A 1 73 ? 13.810 4.644 -14.623 1.00 65.25 73 ALA A CA 1
ATOM 574 C C . ALA A 1 73 ? 12.684 4.060 -13.754 1.00 65.25 73 ALA A C 1
ATOM 576 O O . ALA A 1 73 ? 11.817 3.310 -14.208 1.00 65.25 73 ALA A O 1
ATOM 577 N N . THR A 1 74 ? 12.730 4.372 -12.463 1.00 72.12 74 THR A N 1
ATOM 578 C CA . THR A 1 74 ? 11.747 3.916 -11.488 1.00 72.12 74 THR A CA 1
ATOM 579 C C . THR A 1 74 ? 10.432 4.635 -11.786 1.00 72.12 74 THR A C 1
ATOM 581 O O . THR A 1 74 ? 10.319 5.836 -11.559 1.00 72.12 74 THR A O 1
ATOM 584 N N . ALA A 1 75 ? 9.453 3.919 -12.349 1.00 82.62 75 ALA A N 1
ATOM 585 C CA . ALA A 1 75 ? 8.121 4.464 -12.626 1.00 82.62 75 ALA A CA 1
ATOM 586 C C . ALA A 1 75 ? 7.379 4.812 -11.345 1.00 82.62 75 ALA A C 1
ATOM 588 O O . ALA A 1 75 ? 6.659 5.806 -11.299 1.00 82.62 75 ALA A O 1
ATOM 589 N N . VAL A 1 76 ? 7.527 3.957 -10.335 1.00 85.50 76 VAL A N 1
ATOM 590 C CA . VAL A 1 76 ? 6.901 4.136 -9.034 1.00 85.50 76 VAL A CA 1
ATOM 591 C C . VAL A 1 76 ? 7.956 3.818 -7.977 1.00 85.50 76 VAL A C 1
ATOM 593 O O . VAL A 1 76 ? 8.430 2.677 -7.944 1.00 85.50 76 VAL A O 1
ATOM 596 N N . PRO A 1 77 ? 8.377 4.798 -7.157 1.00 82.44 77 PRO A N 1
ATOM 597 C CA . PRO A 1 77 ? 9.382 4.576 -6.123 1.00 82.44 77 PRO A CA 1
ATOM 598 C C . PRO A 1 77 ? 8.900 3.565 -5.080 1.00 82.44 77 PRO A C 1
ATOM 600 O O . PRO A 1 77 ? 7.736 3.166 -5.064 1.00 82.44 77 PRO A O 1
ATOM 603 N N . LEU A 1 78 ? 9.813 3.125 -4.213 1.00 84.12 78 LEU A N 1
ATOM 604 C CA . LEU A 1 78 ? 9.469 2.234 -3.110 1.00 84.12 78 LEU A CA 1
ATOM 605 C C . LEU A 1 78 ? 8.441 2.910 -2.191 1.00 84.12 78 LEU A C 1
ATOM 607 O O . LEU A 1 78 ? 8.711 3.976 -1.648 1.00 84.12 78 LEU A O 1
ATOM 611 N N . HIS A 1 79 ? 7.276 2.294 -2.023 1.00 87.75 79 HIS A N 1
ATOM 612 C CA . HIS A 1 79 ? 6.172 2.819 -1.217 1.00 87.75 79 HIS A CA 1
ATOM 613 C C . HIS A 1 79 ? 5.301 1.679 -0.682 1.00 87.75 79 HIS A C 1
ATOM 615 O O . HIS A 1 79 ? 5.475 0.521 -1.063 1.00 87.75 79 HIS A O 1
ATOM 621 N N . THR A 1 80 ? 4.353 2.008 0.188 1.00 90.50 80 THR A N 1
ATOM 622 C CA . THR A 1 80 ? 3.241 1.132 0.564 1.00 90.50 80 THR A CA 1
ATOM 623 C C . THR A 1 80 ? 1.917 1.754 0.127 1.00 90.50 80 THR A C 1
ATOM 625 O O . THR A 1 80 ? 1.800 2.969 -0.052 1.00 90.50 80 THR A O 1
ATOM 628 N N . ASP A 1 81 ? 0.912 0.908 -0.077 1.00 92.19 81 ASP A N 1
ATOM 629 C CA . ASP A 1 81 ? -0.439 1.367 -0.387 1.00 92.19 81 ASP A CA 1
ATOM 630 C C . ASP A 1 81 ? -1.211 1.671 0.896 1.00 92.19 81 ASP A C 1
ATOM 632 O O . ASP A 1 81 ? -1.043 0.992 1.904 1.00 92.19 81 ASP A O 1
ATOM 636 N N . ALA A 1 82 ? -2.119 2.643 0.859 1.00 87.62 82 ALA A N 1
ATOM 637 C CA . ALA A 1 82 ? -2.947 3.027 2.003 1.00 87.62 82 ALA A CA 1
ATOM 638 C C . ALA A 1 82 ? -4.007 1.976 2.381 1.00 87.62 82 ALA A C 1
ATOM 640 O O . ALA A 1 82 ? -4.511 1.970 3.505 1.00 87.62 82 ALA A O 1
ATOM 641 N N . GLY A 1 83 ? -4.403 1.144 1.415 1.00 93.75 83 GLY A N 1
ATOM 642 C CA . GLY A 1 83 ? -5.513 0.203 1.539 1.00 93.75 83 GLY A CA 1
ATOM 643 C C . GLY A 1 83 ? -5.217 -1.034 2.390 1.00 93.75 83 GLY A C 1
ATOM 644 O O . GLY A 1 83 ? -4.184 -1.161 3.045 1.00 93.75 83 GLY A O 1
ATOM 645 N N . LEU A 1 84 ? -6.144 -1.989 2.345 1.00 96.56 84 LEU A N 1
ATOM 646 C CA . LEU A 1 84 ? -5.961 -3.340 2.879 1.00 96.56 84 LEU A CA 1
ATOM 647 C C . LEU A 1 84 ? -4.988 -4.117 2.001 1.00 96.56 84 LEU A C 1
ATOM 649 O O . LEU A 1 84 ? -4.022 -4.694 2.484 1.00 96.56 84 LEU A O 1
ATOM 653 N N . ALA A 1 85 ? -5.240 -4.151 0.701 1.00 97.50 85 ALA A N 1
ATOM 654 C CA . ALA A 1 85 ? -4.373 -4.833 -0.239 1.00 97.50 85 ALA A CA 1
ATOM 655 C C . ALA A 1 85 ? -4.628 -4.332 -1.652 1.00 97.50 85 ALA A C 1
ATOM 657 O O . ALA A 1 85 ? -5.721 -3.861 -1.967 1.00 97.50 85 ALA A O 1
ATOM 658 N N . ILE A 1 86 ? -3.654 -4.544 -2.523 1.00 97.19 86 ILE A N 1
ATOM 659 C CA . ILE A 1 86 ? -3.859 -4.545 -3.963 1.00 97.19 86 ILE A CA 1
ATOM 660 C C . ILE A 1 86 ? -3.658 -5.960 -4.495 1.00 97.19 86 ILE A C 1
ATOM 662 O O . ILE A 1 86 ? -2.686 -6.637 -4.160 1.00 97.19 86 ILE A O 1
ATOM 666 N N . ALA A 1 87 ? -4.606 -6.429 -5.302 1.00 97.69 87 ALA A N 1
ATOM 667 C CA . ALA A 1 87 ? -4.518 -7.700 -6.005 1.00 97.69 87 ALA A CA 1
ATOM 668 C C . ALA A 1 87 ? -4.460 -7.442 -7.506 1.00 97.69 87 ALA A C 1
ATOM 670 O O . ALA A 1 87 ? -5.328 -6.762 -8.052 1.00 97.69 87 ALA A O 1
ATOM 671 N N . PHE A 1 88 ? -3.465 -7.990 -8.192 1.00 96.50 88 PHE A N 1
ATOM 672 C CA . PHE A 1 88 ? -3.255 -7.700 -9.603 1.00 96.50 88 PHE A CA 1
ATOM 673 C C . PHE A 1 88 ? -2.633 -8.853 -10.371 1.00 96.50 88 PHE A C 1
ATOM 675 O O . PHE A 1 88 ? -2.068 -9.776 -9.790 1.00 96.50 88 PHE A O 1
ATOM 682 N N . VAL A 1 89 ? -2.763 -8.801 -11.693 1.00 94.88 89 VAL A N 1
ATOM 683 C CA . VAL A 1 89 ? -2.061 -9.724 -12.589 1.00 94.88 89 VAL A CA 1
ATOM 684 C C . VAL A 1 89 ? -0.719 -9.119 -12.999 1.00 94.88 89 VAL A C 1
ATOM 686 O O . VAL A 1 89 ? -0.652 -7.898 -13.189 1.00 94.88 89 VAL A O 1
ATOM 689 N N . PRO A 1 90 ? 0.345 -9.927 -13.146 1.00 92.25 90 PRO A N 1
ATOM 690 C CA . PRO A 1 90 ? 1.621 -9.436 -13.646 1.00 92.25 90 PRO A CA 1
ATOM 691 C C . PRO A 1 90 ? 1.473 -8.644 -14.946 1.00 92.25 90 PRO A C 1
ATOM 693 O O . PRO A 1 90 ? 0.570 -8.872 -15.756 1.00 92.25 90 PRO A O 1
ATOM 696 N N . ALA A 1 91 ? 2.331 -7.640 -15.106 1.00 90.00 91 ALA A N 1
ATOM 697 C CA . ALA A 1 91 ? 2.157 -6.650 -16.151 1.00 90.00 91 ALA A CA 1
ATOM 698 C C . ALA A 1 91 ? 2.418 -7.232 -17.547 1.00 90.00 91 ALA A C 1
ATOM 700 O O . ALA A 1 91 ? 3.348 -8.002 -17.775 1.00 90.00 91 ALA A O 1
ATOM 701 N N . LEU A 1 92 ? 1.631 -6.783 -18.519 1.00 87.75 92 LEU A N 1
ATOM 702 C CA . LEU A 1 92 ? 1.889 -7.033 -19.925 1.00 87.75 92 LEU A CA 1
ATOM 703 C C . LEU A 1 92 ? 2.890 -6.007 -20.452 1.00 87.75 92 LEU A C 1
ATOM 705 O O . LEU A 1 92 ? 2.662 -4.798 -20.385 1.00 87.75 92 LEU A O 1
ATOM 709 N N . TYR A 1 93 ? 3.972 -6.515 -21.030 1.00 84.38 93 TYR A N 1
ATOM 710 C CA . TYR A 1 93 ? 4.931 -5.722 -21.784 1.00 84.38 93 TYR A CA 1
ATOM 711 C C . TYR A 1 93 ? 4.555 -5.736 -23.264 1.00 84.38 93 TYR A C 1
ATOM 713 O O . TYR A 1 93 ? 4.463 -6.796 -23.900 1.00 84.38 93 TYR A O 1
ATOM 721 N N . LEU A 1 94 ? 4.310 -4.545 -23.796 1.00 85.25 94 LEU A N 1
ATOM 722 C CA . LEU A 1 94 ? 3.950 -4.315 -25.184 1.00 85.25 94 LEU A CA 1
ATOM 723 C C . LEU A 1 94 ? 5.109 -3.622 -25.890 1.00 85.25 94 LEU A C 1
ATOM 725 O O . LEU A 1 94 ? 5.683 -2.666 -25.363 1.00 85.25 94 LEU A O 1
ATOM 729 N N . ASP A 1 95 ? 5.411 -4.105 -27.089 1.00 79.81 95 ASP A N 1
ATOM 730 C CA . ASP A 1 95 ? 6.340 -3.450 -27.998 1.00 79.81 95 ASP A CA 1
ATOM 731 C C . ASP A 1 95 ? 5.613 -2.356 -28.787 1.00 79.81 95 ASP A C 1
ATOM 733 O O . ASP A 1 95 ? 4.509 -2.585 -29.311 1.00 79.81 95 ASP A O 1
ATOM 737 N N . ARG A 1 96 ? 6.224 -1.174 -28.899 1.00 71.06 96 ARG A N 1
ATOM 738 C CA . ARG A 1 96 ? 5.736 -0.122 -29.786 1.00 71.06 96 ARG A CA 1
ATOM 739 C C . ARG A 1 96 ? 6.205 -0.442 -31.195 1.00 71.06 96 ARG A C 1
ATOM 741 O O . ARG A 1 96 ? 7.156 0.137 -31.704 1.00 71.06 96 ARG A O 1
ATOM 748 N N . ALA A 1 97 ? 5.473 -1.326 -31.857 1.00 64.62 97 ALA A N 1
ATOM 749 C CA . ALA A 1 97 ? 5.693 -1.541 -33.272 1.00 64.62 97 ALA A CA 1
ATOM 750 C C . ALA A 1 97 ? 5.506 -0.215 -34.051 1.00 64.62 97 ALA A C 1
ATOM 752 O O . ALA A 1 97 ? 4.677 0.620 -33.660 1.00 64.62 97 ALA A O 1
ATOM 753 N N . PRO A 1 98 ? 6.248 0.002 -35.155 1.00 67.62 98 PRO A N 1
ATOM 754 C CA . PRO A 1 98 ? 6.086 1.184 -35.993 1.00 67.62 98 PRO A CA 1
ATOM 755 C C . PRO A 1 98 ? 4.620 1.340 -36.411 1.00 67.62 98 PRO A C 1
ATOM 757 O O . PRO A 1 98 ? 3.923 0.341 -36.606 1.00 67.62 98 PRO A O 1
ATOM 760 N N . MET A 1 99 ? 4.204 2.608 -36.519 1.00 57.25 99 MET A N 1
ATOM 761 C CA . MET A 1 99 ? 2.865 3.237 -36.457 1.00 57.25 99 MET A CA 1
ATOM 762 C C . MET A 1 99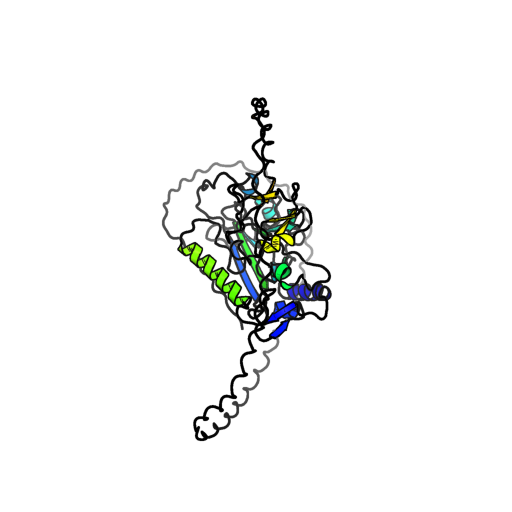 ? 1.670 2.562 -37.180 1.00 57.25 99 MET A C 1
ATOM 764 O O . MET A 1 99 ? 0.547 3.053 -37.098 1.00 57.25 99 MET A O 1
ATOM 768 N N . HIS A 1 100 ? 1.867 1.425 -37.845 1.00 61.56 100 HIS A N 1
ATOM 769 C CA . HIS A 1 100 ? 0.854 0.660 -38.575 1.00 61.56 100 HIS A CA 1
ATOM 770 C C . HIS A 1 100 ? 0.765 -0.824 -38.189 1.00 61.56 100 HIS A C 1
ATOM 772 O O . HIS A 1 100 ? -0.025 -1.562 -38.776 1.00 61.56 100 HIS A O 1
ATOM 778 N N . SER A 1 101 ? 1.528 -1.280 -37.195 1.00 60.78 101 SER A N 1
ATOM 779 C CA . SER A 1 101 ? 1.499 -2.680 -36.759 1.00 60.78 101 SER A CA 1
ATOM 780 C C . SER A 1 101 ? 0.751 -2.808 -35.431 1.00 60.78 101 SER A C 1
ATOM 782 O O . SER A 1 101 ? 0.917 -1.986 -34.532 1.00 60.78 101 SER A O 1
ATOM 784 N N . ARG A 1 102 ? -0.097 -3.836 -35.299 1.00 72.31 102 ARG A N 1
ATOM 785 C CA . ARG A 1 102 ? -0.833 -4.130 -34.055 1.00 72.31 102 ARG A CA 1
ATOM 786 C C . ARG A 1 102 ? 0.150 -4.274 -32.885 1.00 72.31 102 ARG A C 1
ATOM 788 O O . ARG A 1 102 ? 1.198 -4.893 -33.065 1.00 72.31 102 ARG A O 1
ATOM 795 N N . CYS A 1 103 ? -0.211 -3.766 -31.701 1.00 70.31 103 CYS A N 1
ATOM 796 C CA . CYS A 1 103 ? 0.556 -3.994 -30.473 1.00 70.31 103 CYS A CA 1
ATOM 797 C C . CYS A 1 103 ? 0.822 -5.493 -30.313 1.00 70.31 103 CYS A C 1
ATOM 799 O O . CYS A 1 103 ? -0.114 -6.296 -30.265 1.00 70.31 103 CYS A O 1
ATOM 801 N N . ARG A 1 104 ? 2.099 -5.872 -30.253 1.00 76.31 104 ARG A N 1
ATOM 802 C CA . ARG A 1 104 ? 2.511 -7.264 -30.098 1.00 76.31 104 ARG A CA 1
ATOM 803 C C . ARG A 1 104 ? 2.991 -7.477 -28.669 1.00 76.31 104 ARG A C 1
ATOM 805 O O . ARG A 1 104 ? 3.818 -6.719 -28.167 1.00 76.31 104 ARG A O 1
ATOM 812 N N . ARG A 1 105 ? 2.481 -8.529 -28.023 1.00 75.50 105 ARG A N 1
ATOM 813 C CA . ARG A 1 105 ? 3.011 -9.005 -26.740 1.00 75.50 105 ARG A CA 1
ATOM 814 C C . ARG A 1 105 ? 4.453 -9.466 -26.951 1.00 75.50 105 ARG A C 1
ATOM 816 O O . ARG A 1 105 ? 4.701 -10.287 -27.839 1.00 75.50 105 ARG A O 1
ATOM 823 N N . LEU A 1 106 ? 5.380 -8.962 -26.141 1.00 70.00 106 LEU A N 1
ATOM 824 C CA . LEU A 1 106 ? 6.769 -9.411 -26.193 1.00 70.00 106 LEU A CA 1
ATOM 825 C C . LEU A 1 106 ? 6.868 -10.877 -25.720 1.00 70.00 106 LEU A C 1
ATOM 827 O O . LEU A 1 106 ? 6.336 -11.209 -24.651 1.00 70.00 106 LEU A O 1
ATOM 831 N N . PRO A 1 107 ? 7.524 -11.773 -26.487 1.00 70.88 107 PRO A N 1
ATOM 832 C CA . PRO A 1 107 ? 7.759 -13.146 -26.053 1.00 70.88 107 PRO A CA 1
ATOM 833 C C . PRO A 1 107 ? 8.512 -13.183 -24.711 1.00 70.88 107 PRO A C 1
ATOM 835 O O . PRO A 1 107 ? 9.361 -12.318 -24.480 1.00 70.88 107 PRO A O 1
ATOM 838 N N . PRO A 1 108 ? 8.278 -14.190 -23.845 1.00 67.38 108 PRO A N 1
ATOM 839 C CA . PRO A 1 108 ? 8.984 -14.323 -22.565 1.00 67.38 108 PRO A CA 1
ATOM 840 C C . PRO A 1 108 ? 10.515 -14.254 -22.699 1.00 67.38 108 PRO A C 1
ATOM 842 O O . PRO A 1 108 ? 11.165 -13.515 -21.972 1.00 67.38 108 PRO A O 1
ATOM 845 N N . ALA A 1 109 ? 11.091 -14.925 -23.704 1.00 62.88 109 ALA A N 1
ATOM 846 C CA . ALA A 1 109 ? 12.538 -14.919 -23.948 1.00 62.88 109 ALA A CA 1
ATOM 847 C C . ALA A 1 109 ? 13.100 -13.528 -24.310 1.00 62.88 109 ALA A C 1
ATOM 849 O O . ALA A 1 109 ? 14.264 -13.232 -24.048 1.00 62.88 109 ALA A O 1
ATOM 850 N N . THR A 1 110 ? 12.279 -12.663 -24.913 1.00 62.41 110 THR A N 1
ATOM 851 C CA . THR A 1 110 ? 12.654 -11.279 -25.233 1.00 62.41 110 THR A CA 1
ATOM 852 C C . THR A 1 110 ? 12.502 -10.370 -24.011 1.00 62.41 110 THR A C 1
ATOM 854 O O . THR A 1 110 ? 13.285 -9.437 -23.869 1.00 62.41 110 THR A O 1
ATOM 857 N N . ARG A 1 111 ? 11.574 -10.683 -23.087 1.00 59.81 111 ARG A N 1
ATOM 858 C CA . ARG A 1 111 ? 11.444 -9.988 -21.792 1.00 59.81 111 ARG A CA 1
ATOM 859 C C . ARG A 1 111 ? 12.704 -10.146 -20.941 1.00 59.81 111 ARG A C 1
ATOM 861 O O . ARG A 1 111 ? 13.255 -9.152 -20.487 1.00 59.81 111 ARG A O 1
ATOM 868 N N . THR A 1 112 ? 13.214 -11.369 -20.786 1.00 55.91 112 THR A N 1
ATOM 869 C CA . THR A 1 112 ? 14.388 -11.636 -19.931 1.00 55.91 112 THR A CA 1
ATOM 870 C C . THR A 1 112 ? 15.662 -10.954 -20.438 1.00 55.91 112 THR A C 1
ATOM 872 O O . THR A 1 112 ? 16.523 -10.577 -19.652 1.00 55.91 112 THR A O 1
ATOM 875 N N . ARG A 1 113 ? 15.794 -10.767 -21.758 1.00 53.06 113 ARG A N 1
ATOM 876 C CA . ARG A 1 113 ? 16.970 -10.120 -22.360 1.00 53.06 113 ARG A CA 1
ATOM 877 C C . ARG A 1 113 ? 16.914 -8.589 -22.303 1.00 53.06 113 ARG A C 1
ATOM 879 O O . ARG A 1 113 ? 17.967 -7.965 -22.341 1.00 53.06 113 ARG A O 1
ATOM 886 N N . ALA A 1 114 ? 15.716 -8.006 -22.232 1.00 49.12 114 ALA A N 1
ATOM 887 C CA . ALA A 1 114 ? 15.510 -6.558 -22.219 1.00 49.12 114 ALA A CA 1
ATOM 888 C C . ALA A 1 114 ? 15.552 -5.960 -20.799 1.00 49.12 114 ALA A C 1
ATOM 890 O O . ALA A 1 114 ? 16.105 -4.888 -20.604 1.00 49.12 114 ALA A O 1
ATOM 891 N N . ILE A 1 115 ? 15.061 -6.689 -19.789 1.00 51.84 115 ILE A N 1
ATOM 892 C CA . ILE A 1 115 ? 14.905 -6.172 -18.414 1.00 51.84 115 ILE A CA 1
ATOM 893 C C . ILE A 1 115 ? 16.086 -6.590 -17.496 1.00 51.84 115 ILE A C 1
ATOM 895 O O . ILE A 1 115 ? 16.109 -6.299 -16.301 1.00 51.84 115 ILE A O 1
ATOM 899 N N . GLY A 1 116 ? 17.095 -7.289 -18.033 1.00 53.00 116 GLY A N 1
ATOM 900 C CA . GLY A 1 116 ? 18.106 -7.981 -17.222 1.00 53.00 116 GLY A CA 1
ATOM 901 C C . GLY A 1 116 ? 17.476 -9.083 -16.355 1.00 53.00 116 GLY A C 1
ATOM 902 O O . GLY A 1 116 ? 16.320 -9.453 -16.549 1.00 53.00 116 GLY A O 1
ATOM 903 N N . GLU A 1 117 ? 18.192 -9.603 -15.355 1.00 53.97 117 GLU A N 1
ATOM 904 C CA . GLU A 1 117 ? 17.655 -10.582 -14.382 1.00 53.97 117 GLU A CA 1
ATOM 905 C C . GLU A 1 117 ? 16.421 -10.080 -13.586 1.00 53.97 117 GLU A C 1
ATOM 907 O O . GLU A 1 117 ? 15.826 -10.824 -12.805 1.00 53.97 117 GLU A O 1
ATOM 912 N N . HIS A 1 118 ? 15.979 -8.833 -13.786 1.00 52.12 118 HIS A N 1
ATOM 913 C CA . HIS A 1 118 ? 14.828 -8.220 -13.125 1.00 52.12 118 HIS A CA 1
ATOM 914 C C . HIS A 1 118 ? 13.510 -8.552 -13.839 1.00 52.12 118 HIS A C 1
ATOM 916 O O . HIS A 1 118 ? 12.828 -7.682 -14.374 1.00 52.12 118 HIS A O 1
ATOM 922 N N . SER A 1 119 ? 13.139 -9.829 -13.807 1.00 56.62 119 SER A N 1
ATOM 923 C CA . SER A 1 119 ? 12.094 -10.485 -14.610 1.00 56.62 119 SER A CA 1
ATOM 924 C C . SER A 1 119 ? 10.739 -9.786 -14.830 1.00 56.62 119 SER A C 1
ATOM 926 O O . SER A 1 119 ? 10.054 -10.153 -15.779 1.00 56.62 119 SER A O 1
ATOM 928 N N . THR A 1 120 ? 10.317 -8.811 -14.017 1.00 66.38 120 THR A N 1
ATOM 929 C CA . THR A 1 120 ? 8.961 -8.215 -14.099 1.00 66.38 120 THR A CA 1
ATOM 930 C C . THR A 1 120 ? 8.888 -6.708 -13.842 1.00 66.38 120 THR A C 1
ATOM 932 O O . THR A 1 120 ? 7.793 -6.142 -13.773 1.00 66.38 120 THR A O 1
ATOM 935 N N . GLY A 1 121 ? 10.029 -6.041 -13.615 1.00 82.88 121 GLY A N 1
ATOM 936 C CA . GLY A 1 121 ? 10.067 -4.631 -13.200 1.00 82.88 121 GLY A CA 1
ATOM 937 C C . GLY A 1 121 ? 9.236 -4.318 -11.942 1.00 82.88 121 GLY A C 1
ATOM 938 O O . GLY A 1 121 ? 8.903 -3.163 -11.694 1.00 82.88 121 GLY A O 1
ATOM 939 N N . PHE A 1 122 ? 8.810 -5.323 -11.179 1.00 90.75 122 PHE A N 1
ATOM 940 C CA . PHE A 1 122 ? 8.073 -5.196 -9.928 1.00 90.75 122 PHE A CA 1
ATOM 941 C C . PHE A 1 122 ? 8.852 -5.934 -8.851 1.00 90.75 122 PHE A C 1
ATOM 943 O O . PHE A 1 122 ? 9.273 -7.073 -9.061 1.00 90.75 122 PHE A O 1
ATOM 950 N N . PHE A 1 123 ? 9.028 -5.305 -7.696 1.00 92.25 123 PHE A N 1
ATOM 951 C CA . PHE A 1 123 ? 9.602 -5.993 -6.552 1.00 92.25 123 PHE A CA 1
ATOM 952 C C . PHE A 1 123 ? 8.972 -5.537 -5.247 1.00 92.25 123 PHE A C 1
ATOM 954 O O . PHE A 1 123 ? 8.525 -4.399 -5.116 1.00 92.25 123 PHE A O 1
ATOM 961 N N . VAL A 1 124 ? 9.001 -6.441 -4.274 1.00 93.56 124 VAL A N 1
ATOM 962 C CA . VAL A 1 124 ? 8.614 -6.199 -2.885 1.00 93.56 124 VAL A CA 1
ATOM 963 C C . VAL A 1 124 ? 9.870 -6.242 -2.024 1.00 93.56 124 VAL A C 1
ATOM 965 O O . VAL A 1 124 ? 10.679 -7.160 -2.149 1.00 93.56 124 VAL A O 1
ATOM 968 N N . GLN A 1 125 ? 10.048 -5.271 -1.137 1.00 91.38 125 GLN A N 1
ATOM 969 C CA . GLN A 1 125 ? 11.094 -5.304 -0.124 1.00 91.38 125 GLN A CA 1
ATOM 970 C C . GLN A 1 125 ? 10.646 -6.182 1.051 1.00 91.38 125 GLN A C 1
ATOM 972 O O . GLN A 1 125 ? 9.628 -5.922 1.699 1.00 91.38 125 GLN A O 1
ATOM 977 N N . ARG A 1 126 ? 11.417 -7.226 1.346 1.00 90.00 126 ARG A N 1
ATOM 978 C CA . ARG A 1 126 ? 11.224 -8.117 2.494 1.00 90.00 126 ARG A CA 1
ATOM 979 C C . ARG A 1 126 ? 11.621 -7.427 3.803 1.00 90.00 126 ARG A C 1
ATOM 981 O O . ARG A 1 126 ? 12.158 -6.323 3.806 1.00 90.00 126 ARG A O 1
ATOM 988 N N . ALA A 1 127 ? 11.325 -8.075 4.928 1.00 84.75 127 ALA A N 1
ATOM 989 C CA . ALA A 1 127 ? 11.646 -7.548 6.256 1.00 84.75 127 ALA A CA 1
ATOM 990 C C . ALA A 1 127 ? 13.162 -7.405 6.495 1.00 84.75 127 ALA A C 1
ATOM 992 O O . ALA A 1 127 ? 13.580 -6.499 7.200 1.00 84.75 127 ALA A O 1
ATOM 993 N N . ASP A 1 128 ? 13.977 -8.250 5.860 1.00 83.94 128 ASP A N 1
ATOM 994 C CA . ASP A 1 128 ? 15.446 -8.194 5.897 1.00 83.94 128 ASP A CA 1
ATOM 995 C C . ASP A 1 128 ? 16.045 -7.150 4.930 1.00 83.94 128 ASP A C 1
ATOM 997 O O . ASP A 1 128 ? 17.255 -7.108 4.725 1.00 83.94 128 ASP A O 1
ATOM 1001 N N . GLY A 1 129 ? 15.204 -6.335 4.282 1.00 83.12 129 GLY A N 1
ATOM 1002 C CA . GLY A 1 129 ? 15.616 -5.348 3.283 1.00 83.12 129 GLY A CA 1
ATOM 1003 C C . GLY A 1 129 ? 15.910 -5.926 1.894 1.00 83.12 129 GLY A C 1
ATOM 1004 O O . GLY A 1 129 ? 16.050 -5.153 0.941 1.00 83.12 129 GLY A O 1
ATOM 1005 N N . SER A 1 130 ? 15.949 -7.254 1.738 1.00 87.88 130 SER A N 1
ATOM 1006 C CA . SER A 1 130 ? 16.149 -7.902 0.439 1.00 87.88 130 SER A CA 1
ATOM 1007 C C . SER A 1 130 ? 14.934 -7.722 -0.477 1.00 87.88 130 SER A C 1
ATOM 1009 O O . SER A 1 130 ? 13.829 -7.393 -0.040 1.00 87.88 130 SER A O 1
ATOM 1011 N N . ARG A 1 131 ? 15.126 -7.923 -1.785 1.00 89.00 131 ARG A N 1
ATOM 1012 C CA . ARG A 1 131 ? 14.064 -7.780 -2.790 1.00 89.00 131 ARG A CA 1
ATOM 1013 C C . ARG A 1 131 ? 13.502 -9.145 -3.175 1.00 89.00 131 ARG A C 1
ATOM 1015 O O . ARG A 1 131 ? 14.250 -10.077 -3.449 1.00 89.00 131 ARG A O 1
ATOM 1022 N N . ALA A 1 132 ? 12.180 -9.239 -3.241 1.00 91.88 132 ALA A N 1
ATOM 1023 C CA . ALA A 1 132 ? 11.450 -10.355 -3.823 1.00 91.88 132 ALA A CA 1
ATOM 1024 C C . ALA A 1 132 ? 10.857 -9.933 -5.170 1.00 91.88 132 ALA A C 1
ATOM 1026 O O . ALA A 1 132 ? 10.194 -8.898 -5.254 1.00 91.88 132 ALA A O 1
ATOM 1027 N N . THR A 1 133 ? 11.070 -10.742 -6.201 1.00 91.19 133 THR A N 1
ATOM 1028 C CA . THR A 1 133 ? 10.464 -10.591 -7.529 1.00 91.19 133 THR A CA 1
ATOM 1029 C C . THR A 1 133 ? 9.460 -11.712 -7.783 1.00 91.19 133 THR A C 1
ATOM 1031 O O . THR A 1 133 ? 9.403 -12.699 -7.046 1.00 91.19 133 THR A O 1
ATOM 1034 N N . ILE A 1 134 ? 8.637 -11.547 -8.817 1.00 89.06 134 ILE A N 1
ATOM 1035 C CA . ILE A 1 134 ? 7.729 -12.597 -9.283 1.00 89.06 134 ILE A CA 1
ATOM 1036 C C . ILE A 1 134 ? 8.559 -13.652 -10.020 1.00 89.06 134 ILE A C 1
ATOM 1038 O O . ILE A 1 134 ? 9.363 -13.312 -10.895 1.00 89.06 134 ILE A O 1
ATOM 1042 N N . ASP A 1 135 ? 8.357 -14.920 -9.662 1.00 86.69 135 ASP A N 1
ATOM 1043 C CA . ASP A 1 135 ? 8.978 -16.046 -10.353 1.00 86.69 135 ASP A CA 1
ATOM 1044 C C . ASP A 1 135 ? 8.456 -16.106 -11.805 1.00 86.69 135 ASP A C 1
ATOM 1046 O O . ASP A 1 135 ? 7.244 -16.250 -12.012 1.00 86.69 135 ASP A O 1
ATOM 1050 N N . PRO A 1 136 ? 9.340 -15.997 -12.817 1.00 82.25 136 PRO A N 1
ATOM 1051 C CA . PRO A 1 136 ? 8.951 -16.069 -14.224 1.00 82.25 136 PRO A CA 1
ATOM 1052 C C . PRO A 1 136 ? 8.170 -17.336 -14.584 1.00 82.25 136 PRO A C 1
ATOM 1054 O O . PRO A 1 136 ? 7.368 -17.309 -15.514 1.00 82.25 136 PRO A O 1
ATOM 1057 N N . ALA A 1 137 ? 8.400 -18.444 -13.872 1.00 83.38 137 ALA A N 1
ATOM 1058 C CA . ALA A 1 137 ? 7.771 -19.728 -14.162 1.00 83.38 137 ALA A CA 1
ATOM 1059 C C . ALA A 1 137 ? 6.260 -19.742 -13.888 1.00 83.38 137 ALA A C 1
ATOM 1061 O O . ALA A 1 137 ? 5.555 -20.585 -14.439 1.00 83.38 137 ALA A O 1
ATOM 1062 N N . VAL A 1 138 ? 5.759 -18.825 -13.056 1.00 84.75 138 VAL A N 1
ATOM 1063 C CA . VAL A 1 138 ? 4.339 -18.753 -12.668 1.00 84.75 138 VAL A CA 1
ATOM 1064 C C . VAL A 1 138 ? 3.678 -17.432 -13.057 1.00 84.75 138 VAL A C 1
ATOM 1066 O O . VAL A 1 138 ? 2.503 -17.235 -12.769 1.00 84.75 138 VAL A O 1
ATOM 1069 N N . GLU A 1 139 ? 4.412 -16.519 -13.698 1.00 85.25 139 GLU A N 1
ATOM 1070 C CA . GLU A 1 139 ? 3.957 -15.152 -13.976 1.00 85.25 139 GLU A CA 1
ATOM 1071 C C . GLU A 1 139 ? 2.630 -15.114 -14.754 1.00 85.25 139 GLU A C 1
ATOM 1073 O O . GLU A 1 139 ? 1.719 -14.372 -14.390 1.00 85.25 139 GLU A O 1
ATOM 1078 N N . ASP A 1 140 ? 2.496 -15.935 -15.796 1.00 84.06 140 ASP A N 1
ATOM 1079 C CA . ASP A 1 140 ? 1.326 -15.910 -16.683 1.00 84.06 140 ASP A CA 1
ATOM 1080 C C . ASP A 1 140 ? 0.032 -16.416 -16.006 1.00 84.06 140 ASP A C 1
ATOM 1082 O O . ASP A 1 140 ? -1.059 -16.066 -16.456 1.00 84.06 140 ASP A O 1
ATOM 1086 N N . ASP A 1 141 ? 0.146 -17.154 -14.895 1.00 88.38 141 ASP A N 1
ATOM 1087 C CA . ASP A 1 141 ? -0.977 -17.747 -14.151 1.00 88.38 141 ASP A CA 1
ATOM 1088 C C . ASP A 1 141 ? -1.097 -17.206 -12.710 1.00 88.38 141 ASP A C 1
ATOM 1090 O O . ASP A 1 141 ? -1.851 -17.732 -11.884 1.00 88.38 141 ASP A O 1
ATOM 1094 N N . ALA A 1 142 ? -0.361 -16.140 -12.382 1.00 92.19 142 ALA A N 1
ATOM 1095 C CA . ALA A 1 142 ? -0.323 -15.577 -11.038 1.00 92.19 142 ALA A CA 1
ATOM 1096 C C . ALA A 1 142 ? -1.324 -14.429 -10.832 1.00 92.19 142 ALA A C 1
ATOM 1098 O O . ALA A 1 142 ? -1.578 -13.592 -11.699 1.00 92.19 142 ALA A O 1
ATOM 1099 N N . VAL A 1 143 ? -1.829 -14.330 -9.600 1.00 95.62 143 VAL A N 1
ATOM 1100 C CA . VAL A 1 143 ? -2.349 -13.079 -9.037 1.00 95.62 143 VAL A CA 1
ATOM 1101 C C . VAL A 1 143 ? -1.445 -12.711 -7.874 1.00 95.62 143 VAL A C 1
ATOM 1103 O O . VAL A 1 143 ? -1.300 -13.481 -6.925 1.00 95.62 143 VAL A O 1
ATOM 1106 N N . VAL A 1 144 ? -0.843 -11.534 -7.954 1.00 95.94 144 VAL A N 1
ATOM 1107 C CA . VAL A 1 144 ? -0.007 -10.976 -6.898 1.00 95.94 144 VAL A CA 1
ATOM 1108 C C . VAL A 1 144 ? -0.911 -10.218 -5.937 1.00 95.94 144 VAL A C 1
ATOM 1110 O O . VAL A 1 144 ? -1.741 -9.422 -6.373 1.00 95.94 144 VAL A O 1
ATOM 1113 N N . ILE A 1 145 ? -0.767 -10.477 -4.638 1.00 97.44 145 ILE A N 1
ATOM 1114 C CA . ILE A 1 145 ? -1.476 -9.759 -3.577 1.00 97.44 145 ILE A CA 1
ATOM 1115 C C . ILE A 1 145 ? -0.435 -9.086 -2.693 1.00 97.44 145 ILE A C 1
ATOM 1117 O O . ILE A 1 145 ? 0.440 -9.750 -2.139 1.00 97.44 145 ILE A O 1
ATOM 1121 N N . VAL A 1 146 ? -0.537 -7.768 -2.578 1.00 97.00 146 VAL A N 1
ATOM 1122 C CA . VAL A 1 146 ? 0.384 -6.924 -1.819 1.00 97.00 146 VAL A CA 1
ATOM 1123 C C . VAL A 1 146 ? -0.421 -6.242 -0.728 1.00 97.00 146 VAL A C 1
ATOM 1125 O O . VAL A 1 146 ? -1.430 -5.602 -1.016 1.00 97.00 146 VAL A O 1
ATOM 1128 N N . LEU A 1 147 ? -0.012 -6.425 0.524 1.00 97.19 147 LEU A N 1
ATOM 1129 C CA . LEU A 1 147 ? -0.711 -5.852 1.670 1.00 97.19 147 LEU A CA 1
ATOM 1130 C C . LEU A 1 147 ? -0.352 -4.377 1.833 1.00 97.19 147 LEU A C 1
ATOM 1132 O O . LEU A 1 147 ? 0.817 -4.006 1.722 1.00 97.19 147 LEU A O 1
ATOM 1136 N N . GLY A 1 148 ? -1.361 -3.559 2.109 1.00 95.69 148 GLY A N 1
ATOM 1137 C CA . GLY A 1 148 ? -1.192 -2.140 2.388 1.00 95.69 148 GLY A CA 1
ATOM 1138 C C . GLY A 1 148 ? -1.098 -1.832 3.881 1.00 95.69 148 GLY A C 1
ATOM 1139 O O . GLY A 1 148 ? -1.094 -2.708 4.749 1.00 95.69 148 GLY A O 1
ATOM 1140 N N . ASP A 1 149 ? -1.049 -0.545 4.177 1.00 91.31 149 ASP A N 1
ATOM 1141 C CA . ASP A 1 149 ? -0.858 0.031 5.500 1.00 91.31 149 ASP A CA 1
ATOM 1142 C C . ASP A 1 149 ? -2.010 -0.218 6.457 1.00 91.31 149 ASP A C 1
ATOM 1144 O O . ASP A 1 149 ? -1.835 -0.094 7.675 1.00 91.31 149 ASP A O 1
ATOM 1148 N N . ALA A 1 150 ? -3.191 -0.564 5.939 1.00 92.94 150 ALA A N 1
ATOM 1149 C CA . ALA A 1 150 ? -4.329 -0.781 6.806 1.00 92.94 150 ALA A CA 1
ATOM 1150 C C . ALA A 1 150 ? -4.122 -1.971 7.763 1.00 92.94 150 ALA A C 1
ATOM 1152 O O . ALA A 1 150 ? -4.701 -2.007 8.852 1.00 92.94 150 ALA A O 1
ATOM 1153 N N . TRP A 1 151 ? -3.239 -2.909 7.405 1.00 93.44 151 TRP A N 1
ATOM 1154 C CA . TRP A 1 151 ? -2.854 -4.015 8.277 1.00 93.44 151 TRP A CA 1
ATOM 1155 C C . TRP A 1 151 ? -2.123 -3.542 9.521 1.00 93.44 151 TRP A C 1
ATOM 1157 O O . TRP A 1 151 ? -2.514 -3.896 10.630 1.00 93.44 151 TRP A O 1
ATOM 1167 N N . GLU A 1 152 ? -1.106 -2.705 9.346 1.00 88.69 152 GLU A N 1
ATOM 1168 C CA . GLU A 1 152 ? -0.307 -2.179 10.452 1.00 88.69 152 GLU A CA 1
ATOM 1169 C C . GLU A 1 152 ? -1.140 -1.287 11.369 1.00 88.69 152 GLU A C 1
ATOM 1171 O O . GLU A 1 152 ? -1.004 -1.352 12.587 1.00 88.69 152 GLU A O 1
ATOM 1176 N N . GLN A 1 153 ? -2.037 -0.496 10.782 1.00 85.50 153 GLN A N 1
ATOM 1177 C CA . GLN A 1 153 ? -2.788 0.521 11.506 1.00 85.50 153 GLN A CA 1
ATOM 1178 C C . GLN A 1 153 ? -4.032 -0.018 12.229 1.00 85.50 153 GLN A C 1
ATOM 1180 O O . GLN A 1 153 ? -4.281 0.376 13.367 1.00 85.50 153 GLN A O 1
ATOM 1185 N N . TRP A 1 154 ? -4.823 -0.895 11.600 1.00 90.06 154 TRP A N 1
ATOM 1186 C CA . TRP A 1 154 ? -6.110 -1.343 12.158 1.00 90.06 154 TRP A CA 1
ATOM 1187 C C . TRP A 1 154 ? -6.145 -2.832 12.495 1.00 90.06 154 TRP A C 1
ATOM 1189 O O . TRP A 1 154 ? -6.697 -3.211 13.527 1.00 90.06 154 TRP A O 1
ATOM 1199 N N . ILE A 1 155 ? -5.595 -3.683 11.627 1.00 93.75 155 ILE A N 1
ATOM 1200 C CA . ILE A 1 155 ? -5.878 -5.123 11.683 1.00 93.75 155 ILE A CA 1
ATOM 1201 C C . ILE A 1 155 ? -4.934 -5.858 12.644 1.00 93.75 155 ILE A C 1
ATOM 1203 O O . ILE A 1 155 ? -5.398 -6.633 13.477 1.00 93.75 155 ILE A O 1
ATOM 1207 N N . ASN A 1 156 ? -3.626 -5.597 12.579 1.00 93.50 156 ASN A N 1
ATOM 1208 C CA . ASN A 1 156 ? -2.593 -6.320 13.331 1.00 93.50 156 ASN A CA 1
ATOM 1209 C C . ASN A 1 156 ? -2.814 -6.402 14.846 1.00 93.50 156 ASN A C 1
ATOM 1211 O O . ASN A 1 156 ? -2.589 -7.486 15.387 1.00 93.50 156 ASN A O 1
ATOM 1215 N N . PRO A 1 157 ? -3.293 -5.350 15.546 1.00 90.44 157 PRO A N 1
ATOM 1216 C CA . PRO A 1 157 ? -3.595 -5.442 16.977 1.00 90.44 157 PRO A CA 1
ATOM 1217 C C . PRO A 1 157 ? -4.635 -6.514 17.334 1.00 90.44 157 PRO A C 1
ATOM 1219 O O . PRO A 1 157 ? -4.821 -6.834 18.506 1.00 90.44 157 PRO A O 1
ATOM 1222 N N . ARG A 1 158 ? -5.355 -7.041 16.336 1.00 93.38 158 ARG A N 1
ATOM 1223 C CA . ARG A 1 158 ? -6.409 -8.048 16.476 1.00 93.38 158 ARG A CA 1
ATOM 1224 C C . ARG A 1 158 ? -6.046 -9.388 15.835 1.00 93.38 158 ARG A C 1
ATOM 1226 O O . ARG A 1 158 ? -6.916 -10.248 15.744 1.00 93.38 158 ARG A O 1
ATOM 1233 N N . LEU A 1 159 ? -4.807 -9.579 15.381 1.00 93.44 159 LEU A N 1
ATOM 1234 C CA . LEU A 1 159 ? -4.359 -10.843 14.797 1.00 93.44 159 LEU A CA 1
ATOM 1235 C C . LEU A 1 159 ? -3.525 -11.657 15.785 1.00 93.44 159 LEU A C 1
ATOM 1237 O O . LEU A 1 159 ? -2.744 -11.118 16.562 1.00 93.44 159 LEU A O 1
ATOM 1241 N N . THR A 1 160 ? -3.625 -12.979 15.677 1.00 94.50 160 THR A N 1
ATOM 1242 C CA . THR A 1 160 ? -2.730 -13.934 16.356 1.00 94.50 160 THR A CA 1
ATOM 1243 C C . THR A 1 160 ? -1.304 -13.864 15.815 1.00 94.50 160 THR A C 1
ATOM 1245 O O . THR A 1 160 ? -0.343 -14.158 16.523 1.00 94.50 160 THR A O 1
ATOM 1248 N N . ARG A 1 161 ? -1.163 -13.470 14.546 1.00 94.00 161 ARG A N 1
ATOM 1249 C CA . ARG A 1 161 ? 0.112 -13.276 13.867 1.00 94.00 161 ARG A CA 1
ATOM 1250 C C . ARG A 1 161 ? 0.040 -11.997 13.030 1.00 94.00 161 ARG A C 1
ATOM 1252 O O . ARG A 1 161 ? -0.751 -11.965 12.086 1.00 94.00 161 ARG A O 1
ATOM 1259 N N . PRO A 1 162 ? 0.840 -10.965 13.344 1.00 92.94 162 PRO A N 1
ATOM 1260 C CA . PRO A 1 162 ? 0.807 -9.717 12.595 1.00 92.94 162 PRO A CA 1
ATOM 1261 C C . PRO A 1 162 ? 1.290 -9.935 11.156 1.00 92.94 162 PRO A C 1
ATOM 1263 O O . PRO A 1 162 ? 2.212 -10.719 10.904 1.00 92.94 162 PRO A O 1
ATOM 1266 N N . LEU A 1 163 ? 0.668 -9.225 10.218 1.00 94.19 163 LEU A N 1
ATOM 1267 C CA . LEU A 1 163 ? 1.075 -9.155 8.818 1.00 94.19 163 LEU A CA 1
ATOM 1268 C C . LEU A 1 163 ? 1.717 -7.796 8.542 1.00 94.19 163 LEU A C 1
ATOM 1270 O O . LEU A 1 163 ? 1.320 -6.778 9.097 1.00 94.19 163 LEU A O 1
ATOM 1274 N N . ARG A 1 164 ? 2.728 -7.761 7.681 1.00 92.31 164 ARG A N 1
ATOM 1275 C CA . ARG A 1 164 ? 3.437 -6.521 7.348 1.00 92.31 164 ARG A CA 1
ATOM 1276 C C . ARG A 1 164 ? 2.798 -5.884 6.120 1.00 92.31 164 ARG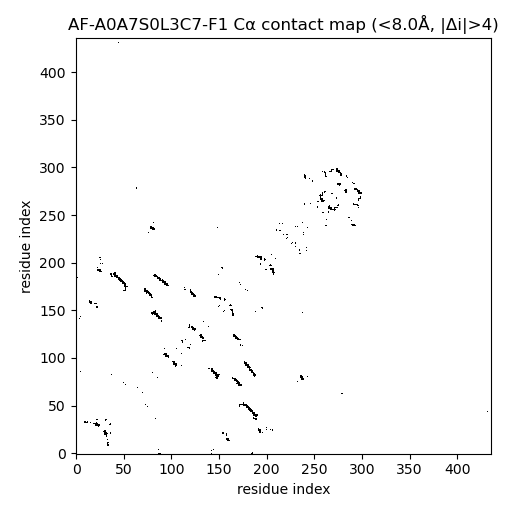 A C 1
ATOM 1278 O O . ARG A 1 164 ? 2.481 -6.612 5.173 1.00 92.31 164 ARG A O 1
ATOM 1285 N N . ALA A 1 165 ? 2.686 -4.556 6.096 1.00 93.94 165 ALA A N 1
ATOM 1286 C CA . ALA A 1 165 ? 2.516 -3.871 4.820 1.00 93.94 165 ALA A CA 1
ATOM 1287 C C . ALA A 1 165 ? 3.713 -4.232 3.925 1.00 93.94 165 ALA A C 1
ATOM 1289 O O . ALA A 1 165 ? 4.809 -4.516 4.409 1.00 93.94 165 ALA A O 1
ATOM 1290 N N . ALA A 1 166 ? 3.519 -4.307 2.617 1.00 94.75 166 ALA A N 1
ATOM 1291 C CA . ALA A 1 166 ? 4.546 -4.791 1.706 1.00 94.75 166 ALA A CA 1
ATOM 1292 C C . ALA A 1 166 ? 5.100 -3.619 0.885 1.00 94.75 166 ALA A C 1
ATOM 1294 O O . ALA A 1 166 ? 4.504 -3.282 -0.143 1.00 94.75 166 ALA A O 1
ATOM 1295 N N . PRO A 1 167 ? 6.229 -2.991 1.299 1.00 92.44 167 PRO A N 1
ATOM 1296 C CA . PRO A 1 167 ? 6.848 -1.944 0.506 1.00 92.44 167 PRO A CA 1
ATOM 1297 C C . PRO A 1 167 ? 7.242 -2.503 -0.847 1.00 92.44 167 PRO A C 1
ATOM 1299 O O . PRO A 1 167 ? 7.878 -3.556 -0.929 1.00 92.44 167 PRO A O 1
ATOM 1302 N N . HIS A 1 168 ? 6.867 -1.815 -1.907 1.00 93.25 168 HIS A N 1
ATOM 1303 C CA . HIS A 1 168 ? 7.072 -2.284 -3.260 1.00 93.25 168 HIS A CA 1
ATOM 1304 C C . HIS A 1 168 ? 7.379 -1.122 -4.190 1.00 93.25 168 HIS A C 1
ATOM 1306 O O . HIS A 1 168 ? 7.072 0.033 -3.902 1.00 93.25 168 HIS A O 1
ATOM 1312 N N . ALA A 1 169 ? 8.047 -1.431 -5.291 1.00 89.19 169 ALA A N 1
ATOM 1313 C CA . ALA A 1 169 ? 8.418 -0.441 -6.284 1.00 89.19 169 ALA A CA 1
ATOM 1314 C C . ALA A 1 169 ? 8.219 -0.993 -7.689 1.00 89.19 169 ALA A C 1
ATOM 1316 O O . ALA A 1 169 ? 8.161 -2.208 -7.922 1.00 89.19 169 ALA A O 1
ATOM 1317 N N . MET A 1 170 ? 8.156 -0.063 -8.632 1.00 88.06 170 MET A N 1
ATOM 1318 C CA . MET A 1 170 ? 8.019 -0.350 -10.041 1.00 88.06 170 MET A CA 1
ATOM 1319 C C . MET A 1 170 ? 9.143 0.298 -10.834 1.00 88.06 170 MET A C 1
ATOM 1321 O O . MET A 1 170 ? 9.325 1.512 -10.816 1.00 88.06 170 MET A O 1
ATOM 1325 N N . VAL A 1 171 ? 9.840 -0.524 -11.600 1.00 84.62 171 VAL A N 1
ATOM 1326 C CA . VAL A 1 171 ? 10.904 -0.126 -12.511 1.00 84.62 171 VAL A CA 1
ATOM 1327 C C . VAL A 1 171 ? 10.429 -0.343 -13.944 1.00 84.62 171 VAL A C 1
ATOM 1329 O O . VAL A 1 171 ? 9.809 -1.367 -14.257 1.00 84.62 171 VAL A O 1
ATOM 1332 N N . LEU A 1 172 ? 10.682 0.641 -14.806 1.00 80.44 172 LEU A N 1
ATOM 1333 C CA . LEU A 1 172 ? 10.521 0.486 -16.246 1.00 80.44 172 LEU A CA 1
ATOM 1334 C C . LEU A 1 172 ? 11.846 0.100 -16.876 1.00 80.44 172 LEU A C 1
ATOM 1336 O O . LEU A 1 172 ? 12.910 0.533 -16.441 1.00 80.44 172 LEU A O 1
ATOM 1340 N N . ASP A 1 173 ? 11.734 -0.694 -17.932 1.00 72.00 173 ASP A N 1
ATOM 1341 C CA . ASP A 1 173 ? 12.811 -0.870 -18.892 1.00 72.00 173 ASP A CA 1
ATOM 1342 C C . ASP A 1 173 ? 13.151 0.495 -19.521 1.00 72.00 173 ASP A C 1
ATOM 1344 O O . ASP A 1 173 ? 12.257 1.304 -19.797 1.00 72.00 173 ASP A O 1
ATOM 1348 N N . GLU A 1 174 ? 14.441 0.751 -19.727 1.00 67.31 174 GLU A N 1
ATOM 1349 C CA . GLU A 1 174 ? 14.936 1.953 -20.398 1.00 67.31 174 GLU A CA 1
ATOM 1350 C C . GLU A 1 174 ? 14.610 1.960 -21.898 1.00 67.31 174 GLU A C 1
ATOM 1352 O O . GLU A 1 174 ? 14.716 3.010 -22.537 1.00 67.31 174 GLU A O 1
ATOM 1357 N N . SER A 1 175 ? 14.191 0.823 -22.472 1.00 70.69 175 SER A N 1
ATOM 1358 C CA . SER A 1 175 ? 13.774 0.752 -23.871 1.00 70.69 175 SER A CA 1
ATOM 1359 C C . SER A 1 175 ? 12.666 1.776 -24.158 1.00 70.69 175 SER A C 1
ATOM 1361 O O . SER A 1 175 ? 11.549 1.611 -23.662 1.00 70.69 175 SER A O 1
ATOM 1363 N N . PRO A 1 176 ? 12.911 2.807 -24.994 1.00 70.31 176 PRO A N 1
ATOM 1364 C CA . PRO A 1 176 ? 11.971 3.912 -25.225 1.00 70.31 176 PRO A CA 1
ATOM 1365 C C . PRO A 1 176 ? 10.635 3.455 -25.843 1.00 70.31 176 PRO A C 1
ATOM 1367 O O . PRO A 1 176 ? 9.611 4.153 -25.776 1.00 70.31 176 PRO A O 1
ATOM 1370 N N . GLU A 1 177 ? 10.642 2.265 -26.438 1.00 73.50 177 GLU A N 1
ATOM 1371 C CA . GLU A 1 177 ? 9.513 1.639 -27.115 1.00 73.50 177 GLU A CA 1
ATOM 1372 C C . GLU A 1 177 ? 8.677 0.760 -26.182 1.00 73.50 177 GLU A C 1
ATOM 1374 O O . GLU A 1 177 ? 7.505 0.513 -26.473 1.00 73.50 177 GLU A O 1
ATOM 1379 N N . ALA A 1 178 ? 9.211 0.356 -25.027 1.00 75.94 178 ALA A N 1
ATOM 1380 C CA . ALA A 1 178 ? 8.480 -0.485 -24.098 1.00 75.94 178 ALA A CA 1
ATOM 1381 C C . ALA A 1 178 ? 7.255 0.252 -23.534 1.00 75.94 178 ALA A C 1
ATOM 1383 O O . ALA A 1 178 ? 7.283 1.436 -23.173 1.00 75.94 178 ALA A O 1
ATOM 1384 N N . ARG A 1 179 ? 6.136 -0.462 -23.453 1.00 85.19 179 ARG A N 1
ATOM 1385 C CA . ARG A 1 179 ? 4.958 -0.051 -22.689 1.00 85.19 179 ARG A CA 1
ATOM 1386 C C . ARG A 1 179 ? 4.628 -1.147 -21.705 1.00 85.19 179 ARG A C 1
ATOM 1388 O O . ARG A 1 179 ? 4.589 -2.320 -22.066 1.00 85.19 179 ARG A O 1
ATOM 1395 N N . ARG A 1 180 ? 4.365 -0.757 -20.467 1.00 87.88 180 ARG A N 1
ATOM 1396 C CA . ARG A 1 180 ? 3.951 -1.678 -19.416 1.00 87.88 180 ARG A CA 1
ATOM 1397 C C . ARG A 1 180 ? 2.507 -1.395 -19.061 1.00 87.88 180 ARG A C 1
ATOM 1399 O O . ARG A 1 180 ? 2.194 -0.278 -18.666 1.00 87.88 180 ARG A O 1
ATOM 1406 N N . VAL A 1 181 ? 1.646 -2.395 -19.174 1.00 90.31 181 VAL A N 1
ATOM 1407 C CA . VAL A 1 181 ? 0.224 -2.287 -18.838 1.00 90.31 181 VAL A CA 1
ATOM 1408 C C . VAL A 1 181 ? -0.096 -3.286 -17.742 1.00 90.31 181 VAL A C 1
ATOM 1410 O O . VAL A 1 181 ? 0.308 -4.441 -17.835 1.00 90.31 181 VAL A O 1
ATOM 1413 N N . TRP A 1 182 ? -0.825 -2.878 -16.711 1.00 91.62 182 TRP A N 1
ATOM 1414 C CA . TRP A 1 182 ? -1.306 -3.814 -15.697 1.00 91.62 182 TRP A CA 1
ATOM 1415 C C . TRP A 1 182 ? -2.724 -3.482 -15.252 1.00 91.62 182 TRP A C 1
ATOM 1417 O O . TRP A 1 182 ? -3.174 -2.338 -15.346 1.00 91.62 182 TRP A O 1
ATOM 1427 N N . TYR A 1 183 ? -3.406 -4.526 -14.788 1.00 94.62 183 TYR A N 1
ATOM 1428 C CA . TYR A 1 183 ? -4.745 -4.467 -14.226 1.00 94.62 183 TYR A CA 1
ATOM 1429 C C . TYR A 1 183 ? -4.733 -5.067 -12.821 1.00 94.62 183 TYR A C 1
ATOM 1431 O O . TYR A 1 183 ? -4.176 -6.146 -12.592 1.00 94.62 183 TYR A O 1
ATOM 1439 N N . GLY A 1 184 ? -5.400 -4.393 -11.897 1.00 96.12 184 GLY A N 1
ATOM 1440 C CA . GLY A 1 184 ? -5.578 -4.844 -10.533 1.00 96.12 184 GLY A CA 1
ATOM 1441 C C . GLY A 1 184 ? -6.799 -4.229 -9.875 1.00 96.12 184 GLY A C 1
ATOM 1442 O O . GLY A 1 184 ? -7.539 -3.450 -10.472 1.00 96.12 184 GLY A O 1
ATOM 1443 N N . ARG A 1 185 ? -6.994 -4.588 -8.613 1.00 96.31 185 ARG A N 1
ATOM 1444 C CA . ARG A 1 185 ? -8.029 -4.043 -7.748 1.00 96.31 185 ARG A CA 1
ATOM 1445 C C . ARG A 1 185 ? -7.450 -3.786 -6.369 1.00 96.31 185 ARG A C 1
ATOM 1447 O O . ARG A 1 185 ? -6.826 -4.675 -5.788 1.00 96.31 185 ARG A O 1
ATOM 1454 N N . MET A 1 186 ? -7.659 -2.578 -5.867 1.00 96.38 186 MET A N 1
ATOM 1455 C CA . MET A 1 186 ? -7.312 -2.189 -4.510 1.00 96.38 186 MET A CA 1
ATOM 1456 C C . MET A 1 186 ? -8.538 -2.322 -3.609 1.00 96.38 186 MET A C 1
ATOM 1458 O O . MET A 1 186 ? -9.622 -1.864 -3.960 1.00 96.38 186 MET A O 1
ATOM 1462 N N . PHE A 1 187 ? -8.350 -2.946 -2.452 1.00 97.50 187 PHE A N 1
ATOM 1463 C CA . PHE A 1 187 ? -9.348 -3.084 -1.398 1.00 97.50 187 PHE A CA 1
ATOM 1464 C C . PHE A 1 187 ? -9.042 -2.047 -0.327 1.00 97.50 187 PHE A C 1
ATOM 1466 O O . PHE A 1 187 ? -7.954 -2.066 0.253 1.00 97.50 187 PHE A O 1
ATOM 1473 N N . LEU A 1 188 ? -9.974 -1.138 -0.075 1.00 97.12 188 LEU A N 1
ATOM 1474 C CA . LEU A 1 188 ? -9.834 -0.114 0.952 1.00 97.12 188 LEU A CA 1
ATOM 1475 C C . LEU A 1 188 ? -10.607 -0.506 2.218 1.00 97.12 188 LEU A C 1
ATOM 1477 O O . LEU A 1 188 ? -11.512 -1.332 2.147 1.00 97.12 188 LEU A O 1
ATOM 1481 N N . PRO A 1 189 ? -10.270 0.065 3.385 1.00 97.12 189 PRO A N 1
ATOM 1482 C CA . PRO A 1 189 ? -11.169 0.074 4.534 1.00 97.12 189 PRO A CA 1
ATOM 1483 C C . PRO A 1 189 ? -12.542 0.697 4.203 1.00 97.12 189 PRO A C 1
ATOM 1485 O O . PRO A 1 189 ? -12.631 1.516 3.283 1.00 97.12 189 PRO A O 1
ATOM 1488 N N . PRO A 1 190 ? -13.601 0.377 4.973 1.00 97.75 190 PRO A N 1
ATOM 1489 C CA . PRO A 1 190 ? -14.880 1.077 4.902 1.00 97.75 190 PRO A CA 1
ATOM 1490 C C . PRO A 1 190 ? -14.700 2.581 5.092 1.00 97.75 190 PRO A C 1
ATOM 1492 O O . PRO A 1 190 ? -14.017 3.022 6.015 1.00 97.75 190 PRO A O 1
ATOM 1495 N N . ASP A 1 191 ? -15.340 3.371 4.235 1.00 97.12 191 ASP A N 1
ATOM 1496 C CA . ASP A 1 191 ? -15.223 4.832 4.241 1.00 97.12 191 ASP A CA 1
ATOM 1497 C C . ASP A 1 191 ? -15.623 5.451 5.591 1.00 97.12 191 ASP A C 1
ATOM 1499 O O . ASP A 1 191 ? -15.035 6.445 6.018 1.00 97.12 191 ASP A O 1
ATOM 1503 N N . ASP A 1 192 ? -16.579 4.832 6.289 1.00 97.06 192 ASP A N 1
ATOM 1504 C CA . ASP A 1 192 ? -17.087 5.256 7.594 1.00 97.06 192 ASP A CA 1
ATOM 1505 C C . ASP A 1 192 ? -16.296 4.701 8.793 1.00 97.06 192 ASP A C 1
ATOM 1507 O O . ASP A 1 192 ? -16.606 5.056 9.937 1.00 97.06 192 ASP A O 1
ATOM 1511 N N . ALA A 1 193 ? -15.294 3.844 8.556 1.00 96.25 193 ALA A N 1
ATOM 1512 C CA . ALA A 1 193 ? -14.450 3.279 9.601 1.00 96.25 193 ALA A CA 1
ATOM 1513 C C . ALA A 1 193 ? -13.648 4.389 10.286 1.00 96.25 193 ALA A C 1
ATOM 1515 O O . ALA A 1 193 ? -13.019 5.220 9.631 1.00 96.25 193 ALA A O 1
ATOM 1516 N N . LEU A 1 194 ? -13.657 4.401 11.616 1.00 94.88 194 LEU A N 1
ATOM 1517 C CA . LEU A 1 194 ? -12.865 5.334 12.406 1.00 94.88 194 LEU A CA 1
ATOM 1518 C C . LEU A 1 194 ? -11.369 5.019 12.274 1.00 94.88 194 LEU A C 1
ATOM 1520 O O . LEU A 1 194 ? -10.957 3.857 12.191 1.00 94.88 194 LEU A O 1
ATOM 1524 N N . LEU A 1 195 ? -10.538 6.063 12.283 1.00 90.62 195 LEU A N 1
ATOM 1525 C CA . LEU A 1 195 ? -9.086 5.897 12.379 1.00 90.62 195 LEU A CA 1
ATOM 1526 C C . LEU A 1 195 ? -8.707 5.192 13.703 1.00 90.62 195 LEU A C 1
ATOM 1528 O O . LEU A 1 195 ? -9.412 5.351 14.703 1.00 90.62 195 LEU A O 1
ATOM 1532 N N . PRO A 1 196 ? -7.588 4.444 13.768 1.00 84.06 196 PRO A N 1
ATOM 1533 C CA . PRO A 1 196 ? -7.225 3.681 14.963 1.00 84.06 196 PRO A CA 1
ATOM 1534 C C . PRO A 1 196 ? -7.080 4.597 16.182 1.00 84.06 196 PRO A C 1
ATOM 1536 O O . PRO A 1 196 ? -6.512 5.679 16.074 1.00 84.06 196 PRO A O 1
ATOM 1539 N N . GLY A 1 197 ? -7.571 4.205 17.352 1.00 81.81 197 GLY A N 1
ATOM 1540 C CA . GLY A 1 197 ? -7.486 5.043 18.557 1.00 81.81 197 GLY A CA 1
ATOM 1541 C C . GLY A 1 197 ? -8.422 6.260 18.577 1.00 81.81 197 GLY A C 1
ATOM 1542 O O . GLY A 1 197 ? -8.491 6.935 19.598 1.00 81.81 197 GLY A O 1
ATOM 1543 N N . ALA A 1 198 ? -9.183 6.529 17.510 1.00 83.56 198 ALA A N 1
ATOM 1544 C CA . ALA A 1 198 ? -10.305 7.453 17.599 1.00 83.56 198 ALA A CA 1
ATOM 1545 C C . ALA A 1 198 ? -11.446 6.775 18.373 1.00 83.56 198 ALA A C 1
ATOM 1547 O O . ALA A 1 198 ? -11.944 5.720 17.974 1.00 83.56 198 ALA A O 1
ATOM 1548 N N . THR A 1 199 ? -11.862 7.368 19.489 1.00 78.50 199 THR A N 1
ATOM 1549 C CA . TH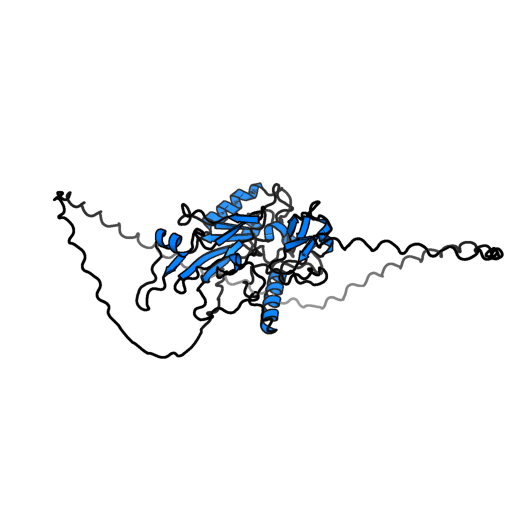R A 1 199 ? -13.120 7.009 20.149 1.00 78.50 199 THR A CA 1
ATOM 1550 C C . THR A 1 199 ? -14.271 7.684 19.413 1.00 78.50 199 THR A C 1
ATOM 1552 O O . THR A 1 199 ? -14.094 8.745 18.822 1.00 78.50 199 THR A O 1
ATOM 1555 N N . SER A 1 200 ? -15.461 7.081 19.406 1.00 73.75 200 SER A N 1
ATOM 1556 C CA . SER A 1 200 ? -16.658 7.735 18.870 1.00 73.75 200 SER A CA 1
ATOM 1557 C C . SER A 1 200 ? -16.917 9.023 19.663 1.00 73.75 200 SER A C 1
ATOM 1559 O O . SER A 1 200 ? -17.320 8.959 20.824 1.00 73.75 200 SER A O 1
ATOM 1561 N N . GLY A 1 201 ? -16.633 10.179 19.066 1.00 78.19 201 GLY A N 1
ATOM 1562 C CA . GLY A 1 201 ? -16.677 11.468 19.746 1.00 78.19 201 GLY A CA 1
ATOM 1563 C C . GLY A 1 201 ? -16.229 12.624 18.856 1.00 78.19 201 GLY A C 1
ATOM 1564 O O . GLY A 1 201 ? -15.929 12.453 17.671 1.00 78.19 201 GLY A O 1
ATOM 1565 N N . GLU A 1 202 ? -16.208 13.818 19.436 1.00 76.50 202 GLU A N 1
ATOM 1566 C CA . GLU A 1 202 ? -15.769 15.039 18.765 1.00 76.50 202 GLU A CA 1
ATOM 1567 C C . GLU A 1 202 ? -14.282 14.918 18.375 1.00 76.50 202 GLU A C 1
ATOM 1569 O O . GLU A 1 202 ? -13.437 14.592 19.205 1.00 76.50 202 GLU A O 1
ATOM 1574 N N . GLY A 1 203 ? -13.967 15.097 17.086 1.00 81.62 203 GLY A N 1
ATOM 1575 C CA . GLY A 1 203 ? -12.614 14.908 16.536 1.00 81.62 203 GLY A CA 1
ATOM 1576 C C . GLY A 1 203 ? -12.309 13.511 15.972 1.00 81.62 203 GLY A C 1
ATOM 1577 O O . GLY A 1 203 ? -11.224 13.291 15.431 1.00 81.62 203 GLY A O 1
ATOM 1578 N N . ALA A 1 204 ? -13.253 12.566 16.034 1.00 90.69 204 ALA A N 1
ATOM 1579 C CA . ALA A 1 204 ? -13.078 11.236 15.455 1.00 90.69 204 ALA A CA 1
ATOM 1580 C C . ALA A 1 204 ? -13.162 11.268 13.921 1.00 90.69 204 ALA A C 1
ATOM 1582 O O . ALA A 1 204 ? -14.243 11.386 13.331 1.00 90.69 204 ALA A O 1
ATOM 1583 N N . HIS A 1 205 ? -12.011 11.137 13.268 1.00 91.50 205 HIS A N 1
ATOM 1584 C CA . HIS A 1 205 ? -11.936 11.095 11.814 1.00 91.50 205 HIS A CA 1
ATOM 1585 C C . HIS A 1 205 ? -12.241 9.704 11.260 1.00 91.50 205 HIS A C 1
ATOM 1587 O O . HIS A 1 205 ? -11.829 8.692 11.833 1.00 91.50 205 HIS A O 1
ATOM 1593 N N . THR A 1 206 ? -12.934 9.665 10.125 1.00 95.25 206 THR A N 1
ATOM 1594 C CA . THR A 1 206 ? -13.133 8.433 9.348 1.00 95.25 206 THR A CA 1
ATOM 1595 C C . THR A 1 206 ? -12.013 8.208 8.330 1.00 95.25 206 THR A C 1
ATOM 1597 O O . THR A 1 206 ? -11.231 9.117 8.027 1.00 95.25 206 THR A O 1
ATOM 1600 N N . PHE A 1 207 ? -11.942 6.999 7.774 1.00 94.25 207 PHE A N 1
ATOM 1601 C CA . PHE A 1 207 ? -11.028 6.659 6.689 1.00 94.25 207 PHE A CA 1
ATOM 1602 C C . PHE A 1 207 ? -11.254 7.541 5.451 1.00 94.25 207 PHE A C 1
ATOM 1604 O O . PHE A 1 207 ? -10.285 8.058 4.894 1.00 94.25 207 PHE A O 1
ATOM 1611 N N . ALA A 1 208 ? -12.510 7.799 5.067 1.00 94.38 208 ALA A N 1
ATOM 1612 C CA . ALA A 1 208 ? -12.827 8.681 3.943 1.00 94.38 208 ALA A CA 1
ATOM 1613 C C . ALA A 1 208 ? -12.330 10.119 4.159 1.00 94.38 208 ALA A C 1
ATOM 1615 O O . ALA A 1 208 ? -11.733 10.711 3.261 1.00 94.38 208 ALA A O 1
ATOM 1616 N N . GLU A 1 209 ? -12.517 10.675 5.358 1.00 93.25 209 GLU A N 1
ATOM 1617 C CA . GLU A 1 209 ? -12.045 12.027 5.697 1.00 93.25 209 GLU A CA 1
ATOM 1618 C C . GLU A 1 209 ? -10.518 12.126 5.720 1.00 93.25 209 GLU A C 1
ATOM 1620 O O . GLU A 1 209 ? -9.942 13.159 5.377 1.00 93.25 209 GLU A O 1
ATOM 1625 N N . TRP A 1 210 ? -9.838 11.064 6.153 1.00 90.00 210 TRP A N 1
ATOM 1626 C CA . TRP A 1 210 ? -8.385 10.983 6.054 1.00 90.00 210 TRP A CA 1
ATOM 1627 C C . TRP A 1 210 ? -7.932 10.940 4.589 1.00 90.00 210 TRP A C 1
ATOM 1629 O O . TRP A 1 210 ? -7.138 11.790 4.191 1.00 90.00 210 TRP A O 1
ATOM 1639 N N . ARG A 1 211 ? -8.510 10.049 3.772 1.00 88.88 211 ARG A N 1
ATOM 1640 C CA . ARG A 1 211 ? -8.199 9.912 2.339 1.00 88.88 211 ARG A CA 1
ATOM 1641 C C . ARG A 1 211 ? -8.420 11.221 1.578 1.00 88.88 211 ARG A C 1
ATOM 1643 O O . ARG A 1 211 ? -7.573 11.611 0.778 1.00 88.88 211 ARG A O 1
ATOM 1650 N N . GLN A 1 212 ? -9.518 11.928 1.857 1.00 88.50 212 GLN A N 1
ATOM 1651 C CA . GLN A 1 212 ? -9.800 13.224 1.240 1.00 88.50 212 GLN A CA 1
ATOM 1652 C C . GLN A 1 212 ? -8.744 14.271 1.616 1.00 88.50 212 GLN A C 1
ATOM 1654 O O . GLN A 1 212 ? -8.198 14.922 0.733 1.00 88.50 212 GLN A O 1
ATOM 1659 N N . ARG A 1 213 ? -8.384 14.390 2.902 1.00 85.06 213 ARG A N 1
ATOM 1660 C CA . ARG A 1 213 ? -7.340 15.336 3.338 1.00 85.06 213 ARG A CA 1
ATOM 1661 C C . ARG A 1 213 ? -5.983 15.037 2.705 1.00 85.06 213 ARG A C 1
ATOM 1663 O O . ARG A 1 213 ? -5.276 15.972 2.338 1.00 85.06 213 ARG A O 1
ATOM 1670 N N . THR A 1 214 ? -5.627 13.761 2.567 1.00 79.56 214 THR A N 1
ATOM 1671 C CA . THR A 1 214 ? -4.421 13.317 1.856 1.00 79.56 214 THR A CA 1
ATOM 1672 C C . THR A 1 214 ? -4.448 13.745 0.390 1.00 79.56 214 THR A C 1
ATOM 1674 O O . THR A 1 214 ? -3.476 14.319 -0.100 1.00 79.56 214 THR A O 1
ATOM 1677 N N . ALA A 1 215 ? -5.568 13.536 -0.305 1.00 80.62 215 ALA A N 1
ATOM 1678 C CA . ALA A 1 215 ? -5.726 13.987 -1.684 1.00 80.62 215 ALA A CA 1
ATOM 1679 C C . ALA A 1 215 ? -5.606 15.518 -1.799 1.00 80.62 215 ALA A C 1
ATOM 1681 O O . ALA A 1 215 ? -4.860 16.015 -2.641 1.00 80.62 215 ALA A O 1
ATOM 1682 N N . ASP A 1 216 ? -6.262 16.269 -0.911 1.00 81.50 216 ASP A N 1
ATOM 1683 C CA . ASP A 1 216 ? -6.206 17.735 -0.893 1.00 81.50 216 ASP A CA 1
ATOM 1684 C C . ASP A 1 216 ? -4.780 18.254 -0.639 1.00 81.50 216 ASP A C 1
ATOM 1686 O O . ASP A 1 216 ? -4.361 19.241 -1.242 1.00 81.50 216 ASP A O 1
ATOM 1690 N N . GLN A 1 217 ? -4.008 17.591 0.231 1.00 76.69 217 GLN A N 1
ATOM 1691 C CA . GLN A 1 217 ? -2.596 17.915 0.470 1.00 76.69 217 GLN A CA 1
ATOM 1692 C C . GLN A 1 217 ? -1.751 17.731 -0.795 1.00 76.69 217 GLN A C 1
ATOM 1694 O O . GLN A 1 217 ? -0.964 18.613 -1.135 1.00 76.69 217 GLN A O 1
ATOM 1699 N N . VAL A 1 218 ? -1.943 16.621 -1.515 1.00 75.00 218 VAL A N 1
ATOM 1700 C CA . VAL A 1 218 ? -1.259 16.356 -2.791 1.00 75.00 218 VAL A CA 1
ATOM 1701 C C . VAL A 1 218 ? -1.621 17.410 -3.840 1.00 75.00 218 VAL A C 1
ATOM 1703 O O . VAL A 1 218 ? -0.741 17.905 -4.547 1.00 75.00 218 VAL A O 1
ATOM 1706 N N . HIS A 1 219 ? -2.899 17.787 -3.926 1.00 77.69 219 HIS A N 1
ATOM 1707 C CA . HIS A 1 219 ? -3.355 18.836 -4.836 1.00 77.69 219 HIS A CA 1
ATOM 1708 C C . HIS A 1 219 ? -2.718 20.193 -4.520 1.00 77.69 219 HIS A C 1
ATOM 1710 O O . HIS A 1 219 ? -2.149 20.806 -5.422 1.00 77.69 219 HIS A O 1
ATOM 1716 N N . ARG A 1 220 ? -2.722 20.621 -3.251 1.00 78.25 220 ARG A N 1
ATOM 1717 C CA . ARG A 1 220 ? -2.087 21.884 -2.834 1.00 78.25 220 ARG A CA 1
ATOM 1718 C C . ARG A 1 220 ? -0.587 21.903 -3.107 1.00 78.25 220 ARG A C 1
ATOM 1720 O O . ARG A 1 220 ? -0.097 22.855 -3.703 1.00 78.25 220 ARG A O 1
ATOM 1727 N N . ALA A 1 221 ? 0.129 20.830 -2.767 1.00 72.31 221 ALA A N 1
ATOM 1728 C CA . ALA A 1 221 ? 1.567 20.738 -3.023 1.00 72.31 221 ALA A CA 1
ATOM 1729 C C . ALA A 1 221 ? 1.903 20.901 -4.519 1.00 72.31 221 ALA A C 1
ATOM 1731 O O . ALA A 1 221 ? 2.916 21.499 -4.881 1.00 72.31 221 ALA A O 1
ATOM 1732 N N . ARG A 1 222 ? 1.026 20.410 -5.405 1.00 77.19 222 ARG A N 1
ATOM 1733 C CA . ARG A 1 222 ? 1.161 20.597 -6.852 1.00 77.19 222 ARG A CA 1
ATOM 1734 C C . ARG A 1 222 ? 0.897 22.041 -7.290 1.00 77.19 222 ARG A C 1
ATOM 1736 O O . ARG A 1 222 ? 1.600 22.532 -8.170 1.00 77.19 222 ARG A O 1
ATOM 1743 N N . GLU A 1 223 ? -0.110 22.697 -6.721 1.00 82.75 223 GLU A N 1
ATOM 1744 C CA . GLU A 1 223 ? -0.453 24.096 -7.025 1.00 82.75 223 GLU A CA 1
ATOM 1745 C C . GLU A 1 223 ? 0.622 25.076 -6.550 1.00 82.75 223 GLU A C 1
ATOM 1747 O O . GLU A 1 223 ? 0.945 26.027 -7.257 1.00 82.75 223 GLU A O 1
ATOM 1752 N N . GLU A 1 224 ? 1.242 24.798 -5.404 1.00 84.00 224 GLU A N 1
ATOM 1753 C CA . GLU A 1 224 ? 2.334 25.592 -4.830 1.00 84.00 224 GLU A CA 1
ATOM 1754 C C . GLU A 1 224 ? 3.649 25.470 -5.617 1.00 84.00 224 GLU A C 1
ATOM 1756 O O . GLU A 1 224 ? 4.663 26.059 -5.247 1.00 84.00 224 GLU A O 1
ATOM 1761 N N . GLY A 1 225 ? 3.654 24.718 -6.724 1.00 67.94 225 GLY A N 1
ATOM 1762 C CA . GLY A 1 225 ? 4.830 24.564 -7.567 1.00 67.94 225 GLY A CA 1
ATOM 1763 C C . GLY A 1 225 ? 5.985 23.898 -6.829 1.00 67.94 225 GLY A C 1
ATOM 1764 O O . GLY A 1 225 ? 7.138 24.131 -7.197 1.00 67.94 225 GLY A O 1
ATOM 1765 N N . ALA A 1 226 ? 5.696 23.079 -5.807 1.00 62.69 226 ALA A N 1
ATOM 1766 C CA . ALA A 1 226 ? 6.691 22.232 -5.171 1.00 62.69 226 ALA A CA 1
ATOM 1767 C C . ALA A 1 226 ? 7.249 21.294 -6.250 1.00 62.69 226 ALA A C 1
ATOM 1769 O O . ALA A 1 226 ? 6.678 20.256 -6.582 1.00 62.69 226 ALA A O 1
ATOM 1770 N N . ALA A 1 227 ? 8.354 21.722 -6.863 1.00 46.12 227 ALA A N 1
ATOM 1771 C CA . ALA A 1 227 ? 9.007 21.101 -8.006 1.00 46.12 227 ALA A CA 1
ATOM 1772 C C . ALA A 1 227 ? 9.758 19.822 -7.614 1.00 46.12 227 ALA A C 1
ATOM 1774 O O . ALA A 1 227 ? 10.838 19.531 -8.126 1.00 46.12 227 ALA A O 1
ATOM 1775 N N . THR A 1 228 ? 9.213 19.036 -6.693 1.00 47.38 228 THR A N 1
ATOM 1776 C CA . THR A 1 228 ? 9.723 17.710 -6.406 1.00 47.38 228 THR A CA 1
ATOM 1777 C C . THR A 1 228 ? 8.990 16.748 -7.327 1.00 47.38 228 THR A C 1
ATOM 1779 O O . THR A 1 228 ? 7.786 16.526 -7.216 1.00 47.38 228 THR A O 1
ATOM 1782 N N . GLY A 1 229 ? 9.724 16.159 -8.275 1.00 46.38 229 GLY A N 1
ATOM 1783 C CA . GLY A 1 229 ? 9.268 15.075 -9.157 1.00 46.38 229 GLY A CA 1
ATOM 1784 C C . GLY A 1 229 ? 8.899 13.776 -8.419 1.00 46.38 229 GLY A C 1
ATOM 1785 O O . GLY A 1 229 ? 9.145 12.693 -8.931 1.00 46.38 229 GLY A O 1
ATOM 1786 N N . LEU A 1 230 ? 8.344 13.895 -7.211 1.00 44.94 230 LEU A N 1
ATOM 1787 C CA . LEU A 1 230 ? 8.025 12.863 -6.232 1.00 44.94 230 LEU A CA 1
ATOM 1788 C C . LEU A 1 230 ? 6.533 12.868 -5.835 1.00 44.94 230 LEU A C 1
ATOM 1790 O O . LEU A 1 230 ? 6.095 11.949 -5.152 1.00 44.94 230 LEU A O 1
ATOM 1794 N N . ILE A 1 231 ? 5.729 13.852 -6.269 1.00 45.25 231 ILE A N 1
ATOM 1795 C CA . ILE A 1 231 ? 4.322 14.017 -5.842 1.00 45.25 231 ILE A CA 1
ATOM 1796 C C . ILE A 1 231 ? 3.331 13.679 -6.971 1.00 45.25 231 ILE A C 1
ATOM 1798 O O . ILE A 1 231 ? 2.421 14.436 -7.299 1.00 45.25 231 ILE A O 1
ATOM 1802 N N . SER A 1 232 ? 3.502 12.521 -7.604 1.00 43.72 232 SER A N 1
ATOM 1803 C CA . SER A 1 232 ? 2.447 11.930 -8.441 1.00 43.72 232 SER A CA 1
ATOM 1804 C C . SER A 1 232 ? 2.192 10.487 -8.029 1.00 43.72 232 SER A C 1
ATOM 1806 O O . SER A 1 232 ? 2.110 9.583 -8.853 1.00 43.72 232 SER A O 1
ATOM 1808 N N . MET A 1 233 ? 2.095 10.265 -6.721 1.00 51.78 233 MET A N 1
ATOM 1809 C CA . MET A 1 233 ? 1.558 9.011 -6.218 1.00 51.78 233 MET A CA 1
ATOM 1810 C C . MET A 1 233 ? 0.024 9.118 -6.230 1.00 51.78 233 MET A C 1
ATOM 1812 O O . MET A 1 233 ? -0.504 10.136 -5.771 1.00 51.78 233 MET A O 1
ATOM 1816 N N . PRO A 1 234 ? -0.704 8.139 -6.801 1.00 50.97 234 PRO A N 1
ATOM 1817 C CA . PRO A 1 234 ? -2.165 8.128 -6.797 1.00 50.97 234 PRO A CA 1
ATOM 1818 C C . PRO A 1 234 ? -2.720 8.287 -5.376 1.00 50.97 234 PRO A C 1
ATOM 1820 O O . PRO A 1 234 ? -2.089 7.848 -4.419 1.00 50.97 234 PRO A O 1
ATOM 1823 N N . ALA A 1 235 ? -3.932 8.836 -5.244 1.00 47.38 235 ALA A N 1
ATOM 1824 C CA . ALA A 1 235 ? -4.624 9.134 -3.977 1.00 47.38 235 ALA A CA 1
ATOM 1825 C C . ALA A 1 235 ? -4.824 7.942 -3.008 1.00 47.38 235 ALA A C 1
ATOM 1827 O O . ALA A 1 235 ? -5.404 8.102 -1.936 1.00 47.38 235 ALA A O 1
ATOM 1828 N N . ALA A 1 236 ? -4.372 6.747 -3.385 1.00 51.19 236 ALA A N 1
ATOM 1829 C CA . ALA A 1 236 ? -4.453 5.528 -2.597 1.00 51.19 236 ALA A CA 1
ATOM 1830 C C . ALA A 1 236 ? -3.082 4.994 -2.149 1.00 51.19 236 ALA A C 1
ATOM 1832 O O . ALA A 1 236 ? -3.013 3.982 -1.456 1.00 51.19 236 ALA A O 1
ATOM 1833 N N . CYS A 1 237 ? -1.997 5.677 -2.504 1.00 47.56 237 CYS A N 1
ATOM 1834 C CA . CYS A 1 237 ? -0.700 5.455 -1.897 1.00 47.56 237 CYS A CA 1
ATOM 1835 C C . CYS A 1 237 ? -0.587 6.401 -0.707 1.00 47.56 237 CYS A C 1
ATOM 1837 O O . CYS A 1 237 ? -0.814 7.608 -0.817 1.00 47.56 237 CYS A O 1
ATOM 1839 N N . THR A 1 238 ? -0.205 5.865 0.437 1.00 49.50 238 THR A N 1
ATOM 1840 C CA . THR A 1 238 ? 0.310 6.668 1.535 1.00 49.50 238 THR A CA 1
ATOM 1841 C C . THR A 1 238 ? 1.667 7.207 1.096 1.00 49.50 238 THR A C 1
ATOM 1843 O O . THR A 1 238 ? 2.709 6.616 1.366 1.00 49.50 238 THR A O 1
ATOM 1846 N N . SER A 1 239 ? 1.677 8.343 0.389 1.00 43.34 239 SER A N 1
ATOM 1847 C CA . SER A 1 239 ? 2.913 9.116 0.297 1.00 43.34 239 SER A CA 1
ATOM 1848 C C . SER A 1 239 ? 3.350 9.449 1.723 1.00 43.34 239 SER A C 1
ATOM 1850 O O . SER A 1 239 ? 2.537 9.590 2.649 1.00 43.34 239 SER A O 1
ATOM 1852 N N . THR A 1 240 ? 4.649 9.554 1.940 1.00 42.12 240 THR A N 1
ATOM 1853 C CA . THR A 1 240 ? 5.183 9.675 3.295 1.00 42.12 240 THR A CA 1
ATOM 1854 C C . THR A 1 240 ? 4.960 11.020 3.939 1.00 42.12 240 THR A C 1
ATOM 1856 O O . THR A 1 240 ? 5.207 11.151 5.131 1.00 42.12 240 THR A O 1
ATOM 1859 N N . THR A 1 241 ? 4.362 11.973 3.238 1.00 38.16 241 THR A N 1
ATOM 1860 C CA . THR A 1 241 ? 3.801 13.189 3.830 1.00 38.16 241 THR A CA 1
ATOM 1861 C C . THR A 1 241 ? 2.384 12.993 4.380 1.00 38.16 241 THR A C 1
ATOM 1863 O O . THR A 1 241 ? 2.011 13.679 5.322 1.00 38.16 241 THR A O 1
ATOM 1866 N N . SER A 1 242 ? 1.612 12.009 3.901 1.00 39.56 242 SER A N 1
ATOM 1867 C CA . SER A 1 242 ? 0.189 11.866 4.259 1.00 39.56 242 SER A CA 1
ATOM 1868 C C . SER A 1 242 ? -0.199 10.592 5.018 1.00 39.56 242 SER A C 1
ATOM 1870 O O . SER A 1 242 ? -1.346 10.478 5.464 1.00 39.56 242 SER A O 1
ATOM 1872 N N . ARG A 1 243 ? 0.721 9.639 5.237 1.00 44.88 243 ARG A N 1
ATOM 1873 C CA . ARG A 1 243 ? 0.495 8.588 6.251 1.00 44.88 243 ARG A CA 1
ATOM 1874 C C . ARG A 1 243 ? 0.279 9.294 7.610 1.00 44.88 243 ARG A C 1
ATOM 1876 O O . ARG A 1 243 ? 0.726 10.423 7.834 1.00 44.88 243 ARG A O 1
ATOM 1883 N N . ARG A 1 244 ? -0.466 8.690 8.528 1.00 45.03 244 ARG A N 1
ATOM 1884 C CA . ARG A 1 244 ? -0.767 9.297 9.833 1.00 45.03 244 ARG A CA 1
ATOM 1885 C C . ARG A 1 244 ? 0.524 9.695 10.556 1.00 45.03 244 ARG A C 1
ATOM 1887 O O . ARG A 1 244 ? 1.416 8.859 10.673 1.00 45.03 244 ARG A O 1
ATOM 1894 N N . VAL A 1 245 ? 0.647 10.945 11.003 1.00 36.66 245 VAL A N 1
ATOM 1895 C CA . VAL A 1 245 ? 1.671 11.334 11.983 1.00 36.66 245 VAL A CA 1
ATOM 1896 C C . VAL A 1 245 ? 1.339 10.550 13.252 1.00 36.66 245 VAL A C 1
ATOM 1898 O O . VAL A 1 245 ? 0.495 10.955 14.048 1.00 36.66 245 VAL A O 1
ATOM 1901 N N . LEU A 1 246 ? 1.904 9.349 13.383 1.00 36.25 246 LEU A N 1
ATOM 1902 C CA . LEU A 1 246 ? 2.138 8.770 14.696 1.00 36.25 246 LEU A CA 1
ATOM 1903 C C . LEU A 1 246 ? 3.108 9.759 15.322 1.00 36.25 246 LEU A C 1
ATOM 1905 O O . LEU A 1 246 ? 4.234 9.906 14.844 1.00 36.25 246 LEU A O 1
ATOM 1909 N N . SER A 1 247 ? 2.588 10.578 16.234 1.00 36.19 247 SER A N 1
ATOM 1910 C CA . SER A 1 247 ? 3.346 11.643 16.883 1.00 36.19 247 SER A CA 1
ATOM 1911 C C . SER A 1 247 ? 4.701 11.106 17.340 1.00 36.19 247 SER A C 1
ATOM 1913 O O . SER A 1 247 ? 4.805 9.932 17.687 1.00 36.19 247 SER A O 1
ATOM 1915 N N . ALA A 1 248 ? 5.736 11.946 17.394 1.00 40.84 248 ALA A N 1
ATOM 1916 C CA . ALA A 1 248 ? 7.052 11.558 17.912 1.00 40.84 248 ALA A CA 1
ATOM 1917 C C . ALA A 1 248 ? 6.995 10.848 19.291 1.00 40.84 248 ALA A C 1
ATOM 1919 O O . ALA A 1 248 ? 7.937 10.151 19.660 1.00 40.84 248 ALA A O 1
ATOM 1920 N N . ALA A 1 249 ? 5.885 10.964 20.032 1.00 38.28 249 ALA A N 1
ATOM 1921 C CA . ALA A 1 249 ? 5.606 10.225 21.263 1.00 38.28 249 ALA A CA 1
ATOM 1922 C C . ALA A 1 249 ? 5.466 8.693 21.083 1.00 38.28 249 ALA A C 1
ATOM 1924 O O . ALA A 1 249 ? 5.773 7.947 22.013 1.00 38.28 249 ALA A O 1
ATOM 1925 N N . ASP A 1 250 ? 5.100 8.206 19.893 1.00 47.31 250 ASP A N 1
ATOM 1926 C CA . ASP A 1 250 ? 5.028 6.769 19.580 1.00 47.31 250 ASP A CA 1
ATOM 1927 C C . ASP A 1 250 ? 6.405 6.166 19.237 1.00 47.31 250 ASP A C 1
ATOM 1929 O O . ASP A 1 250 ? 6.518 4.957 19.037 1.00 47.31 250 ASP A O 1
ATOM 1933 N N . SER A 1 251 ? 7.481 6.968 19.229 1.00 52.25 251 SER A N 1
ATOM 1934 C CA . SER A 1 251 ? 8.870 6.484 19.087 1.00 52.25 251 SER A CA 1
ATOM 1935 C C . SER A 1 251 ? 9.285 5.489 20.178 1.00 52.25 251 SER A C 1
ATOM 1937 O O . SER A 1 251 ? 10.217 4.712 19.986 1.00 52.25 251 SER A O 1
ATOM 1939 N N . THR A 1 252 ? 8.556 5.459 21.297 1.00 56.72 252 THR A N 1
ATOM 1940 C CA . THR A 1 252 ? 8.731 4.479 22.379 1.00 56.72 252 THR A CA 1
ATOM 1941 C C . THR A 1 252 ? 8.230 3.074 22.028 1.00 56.72 252 THR A C 1
ATOM 1943 O O . THR A 1 252 ? 8.502 2.135 22.771 1.00 56.72 252 THR A O 1
ATOM 1946 N N . SER A 1 253 ? 7.515 2.905 20.910 1.00 67.12 253 SER A N 1
ATOM 1947 C CA . SER A 1 253 ? 6.961 1.611 20.485 1.00 67.12 253 SER A CA 1
ATOM 1948 C C . SER A 1 253 ? 7.948 0.717 19.730 1.00 67.12 253 SER A C 1
ATOM 1950 O O . SER A 1 253 ? 7.645 -0.453 19.490 1.00 67.12 253 SER A O 1
ATOM 1952 N N . CYS A 1 254 ? 9.125 1.234 19.366 1.00 77.31 254 CYS A N 1
ATOM 1953 C CA . CYS A 1 254 ? 10.140 0.431 18.700 1.00 77.31 254 CYS A CA 1
ATOM 1954 C C . CYS A 1 254 ? 10.860 -0.517 19.660 1.00 77.31 254 CYS A C 1
ATOM 1956 O O . CYS A 1 254 ? 11.064 -0.214 20.837 1.00 77.31 254 CYS A O 1
ATOM 1958 N N . GLY A 1 255 ? 11.224 -1.697 19.145 1.00 79.81 255 GLY A N 1
ATOM 1959 C CA . GLY A 1 255 ? 12.002 -2.678 19.893 1.00 79.81 255 GLY A CA 1
ATOM 1960 C C . GLY A 1 255 ? 13.355 -2.110 20.329 1.00 79.81 255 GLY A C 1
ATOM 1961 O O . GLY A 1 255 ? 13.854 -1.137 19.767 1.00 79.81 255 GLY A O 1
ATOM 1962 N N . ALA A 1 256 ? 13.973 -2.716 21.344 1.00 82.31 256 ALA A N 1
ATOM 1963 C CA . ALA A 1 256 ? 15.301 -2.301 21.790 1.00 82.31 256 ALA A CA 1
ATOM 1964 C C . ALA A 1 256 ? 16.316 -2.395 20.633 1.00 82.31 256 ALA A C 1
ATOM 1966 O O . ALA A 1 256 ? 16.548 -3.481 20.108 1.00 82.31 256 ALA A O 1
ATOM 1967 N N . GLY A 1 257 ? 16.928 -1.264 20.268 1.00 81.06 257 GLY A N 1
ATOM 1968 C CA . GLY A 1 257 ? 17.871 -1.170 19.145 1.00 81.06 257 GLY A CA 1
ATOM 1969 C C . GLY A 1 257 ? 17.250 -0.719 17.819 1.00 81.06 257 GLY A C 1
ATOM 1970 O O . GLY A 1 257 ? 17.984 -0.452 16.870 1.00 81.06 257 GLY A O 1
ATOM 1971 N N . ASP A 1 258 ? 15.929 -0.569 17.760 1.00 83.00 258 ASP A N 1
ATOM 1972 C CA . ASP A 1 258 ? 15.242 -0.012 16.603 1.00 83.00 258 ASP A CA 1
ATOM 1973 C C . ASP A 1 258 ? 14.973 1.481 16.819 1.00 83.00 258 ASP A C 1
ATOM 1975 O O . ASP A 1 258 ? 14.698 1.927 17.935 1.00 83.00 258 ASP A O 1
ATOM 1979 N N . ILE A 1 259 ? 14.990 2.253 15.735 1.00 79.56 259 ILE A N 1
ATOM 1980 C CA . ILE A 1 259 ? 14.482 3.626 15.735 1.00 79.56 259 ILE A CA 1
ATOM 1981 C C . ILE A 1 259 ? 13.255 3.743 14.847 1.00 79.56 259 ILE A C 1
ATOM 1983 O O . ILE A 1 259 ? 13.117 3.045 13.839 1.00 79.56 259 ILE A O 1
ATOM 1987 N N . TRP A 1 260 ? 12.368 4.665 15.210 1.00 76.38 260 TRP A N 1
ATOM 1988 C CA . TRP A 1 260 ? 11.243 5.023 14.364 1.00 76.38 260 TRP A CA 1
ATOM 1989 C C . TRP A 1 260 ? 11.749 5.833 13.171 1.00 76.38 260 TRP A C 1
ATOM 1991 O O . TRP A 1 260 ? 12.013 7.031 13.278 1.00 76.38 260 TRP A O 1
ATOM 2001 N N . CYS A 1 261 ? 11.902 5.158 12.036 1.00 77.94 261 CYS A N 1
ATOM 2002 C CA . CYS A 1 261 ? 12.405 5.728 10.803 1.00 77.94 261 CYS A CA 1
ATOM 2003 C C . CYS A 1 261 ? 11.500 5.383 9.646 1.00 77.94 261 CYS A C 1
ATOM 2005 O O . CYS A 1 261 ? 11.043 4.252 9.535 1.00 77.94 261 CYS A O 1
ATOM 2007 N N . TRP A 1 262 ? 11.220 6.347 8.766 1.00 71.50 262 TRP A N 1
ATOM 2008 C CA . TRP A 1 262 ? 10.362 6.073 7.611 1.00 71.50 262 TRP A CA 1
ATOM 2009 C C . TRP A 1 262 ? 8.976 5.514 8.012 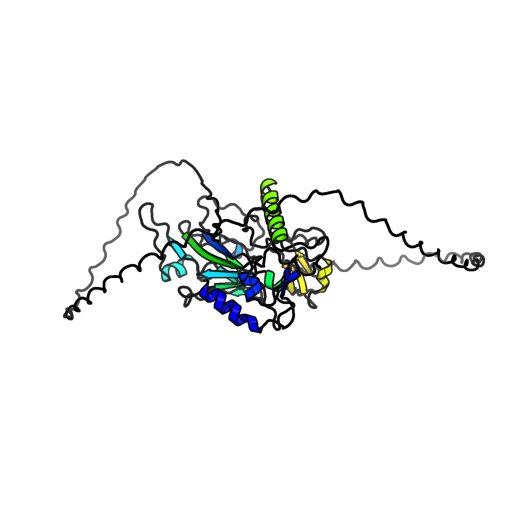1.00 71.50 262 TRP A C 1
ATOM 2011 O O . TRP A 1 262 ? 8.382 4.680 7.334 1.00 71.50 262 TRP A O 1
ATOM 2021 N N . ARG A 1 263 ? 8.443 5.968 9.157 1.00 65.00 263 ARG A N 1
ATOM 2022 C CA . ARG A 1 263 ? 7.151 5.517 9.708 1.00 65.00 263 ARG A CA 1
ATOM 2023 C C . ARG A 1 263 ? 7.080 3.999 9.960 1.00 65.00 263 ARG A C 1
ATOM 2025 O O . ARG A 1 263 ? 5.990 3.433 9.951 1.00 65.00 263 ARG A O 1
ATOM 2032 N N . THR A 1 264 ? 8.225 3.351 10.152 1.00 67.94 264 THR A N 1
ATOM 2033 C CA . THR A 1 264 ? 8.371 1.966 10.606 1.00 67.94 264 THR A CA 1
ATOM 2034 C C . THR A 1 264 ? 9.462 1.921 11.672 1.00 67.9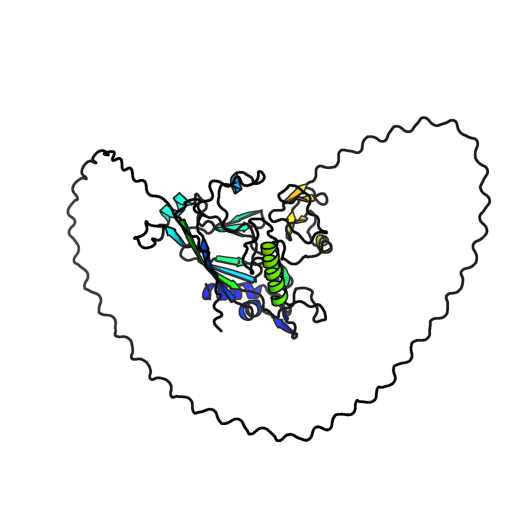4 264 THR A C 1
ATOM 2036 O O . THR A 1 264 ? 10.327 2.792 11.732 1.00 67.94 264 THR A O 1
ATOM 2039 N N . CYS A 1 265 ? 9.464 0.899 12.519 1.00 77.69 265 CYS A N 1
ATOM 2040 C CA . CYS A 1 265 ? 10.658 0.607 13.302 1.00 77.69 265 CYS A CA 1
ATOM 2041 C C . CYS A 1 265 ? 11.704 0.001 12.364 1.00 77.69 265 CYS A C 1
ATOM 2043 O O . CYS A 1 265 ? 11.405 -0.940 11.623 1.00 77.69 265 CYS A O 1
ATOM 2045 N N . MET A 1 266 ? 12.894 0.593 12.334 1.00 81.69 266 MET A N 1
ATOM 2046 C CA . MET A 1 266 ? 14.038 0.098 11.578 1.00 81.69 266 MET A CA 1
ATOM 2047 C C . MET A 1 266 ? 15.157 -0.233 12.552 1.00 81.69 266 MET A C 1
ATOM 2049 O O . MET A 1 266 ? 15.503 0.596 13.396 1.00 81.69 266 MET A O 1
ATOM 2053 N N . ALA A 1 267 ? 15.737 -1.421 12.396 1.00 83.50 267 ALA A N 1
ATOM 2054 C CA . ALA A 1 267 ? 16.909 -1.817 13.156 1.00 83.50 267 ALA A CA 1
ATOM 2055 C C . ALA A 1 267 ? 18.052 -0.830 12.931 1.00 83.50 267 ALA A C 1
ATOM 2057 O O . ALA A 1 267 ? 18.348 -0.450 11.794 1.00 83.50 267 ALA A O 1
ATOM 2058 N N . SER A 1 268 ? 18.708 -0.441 14.020 1.00 86.88 268 SER A N 1
ATOM 2059 C CA . SER A 1 268 ? 19.887 0.405 13.982 1.00 86.88 268 SER A CA 1
ATOM 2060 C C . SER A 1 268 ? 21.039 -0.209 14.768 1.00 86.88 268 SER A C 1
ATOM 2062 O O . SER A 1 268 ? 20.897 -0.629 15.914 1.00 86.88 268 SER A O 1
ATOM 2064 N N . ALA A 1 269 ? 22.227 -0.211 14.165 1.00 84.06 269 ALA A N 1
ATOM 2065 C CA . ALA A 1 269 ? 23.431 -0.747 14.794 1.00 84.06 269 ALA A CA 1
ATOM 2066 C C . ALA A 1 269 ? 23.961 0.117 15.959 1.00 84.06 269 ALA A C 1
ATOM 2068 O O . ALA A 1 269 ? 24.771 -0.363 16.746 1.00 84.06 269 ALA A O 1
ATOM 2069 N N . CYS A 1 270 ? 23.522 1.373 16.078 1.00 83.31 270 CYS A N 1
ATOM 2070 C CA . CYS A 1 270 ? 23.985 2.332 17.093 1.00 83.31 270 CYS A CA 1
ATOM 2071 C C . CYS A 1 270 ? 22.974 2.589 18.220 1.00 83.31 270 CYS A C 1
ATOM 2073 O O . CYS A 1 270 ? 23.177 3.487 19.034 1.00 83.31 270 CYS A O 1
ATOM 2075 N N . GLY A 1 271 ? 21.888 1.814 18.295 1.00 81.12 271 GLY A N 1
ATOM 2076 C CA . GLY A 1 271 ? 20.891 1.977 19.352 1.00 81.12 271 GLY A CA 1
ATOM 2077 C C . GLY A 1 271 ? 20.255 3.371 19.339 1.00 81.12 271 GLY A C 1
ATOM 2078 O O . GLY A 1 271 ? 19.713 3.791 18.320 1.00 81.12 271 GLY A O 1
ATOM 2079 N N . GLN A 1 272 ? 20.310 4.079 20.473 1.00 76.38 272 GLN A N 1
ATOM 2080 C CA . GLN A 1 272 ? 19.640 5.377 20.648 1.00 76.38 272 GLN A CA 1
ATOM 2081 C C . GLN A 1 272 ? 20.324 6.552 19.933 1.00 76.38 272 GLN A C 1
ATOM 2083 O O . GLN A 1 272 ? 19.694 7.591 19.762 1.00 76.38 272 GLN A O 1
ATOM 2088 N N . ASP A 1 273 ? 21.568 6.392 19.472 1.00 83.00 273 ASP A N 1
ATOM 2089 C CA . ASP A 1 273 ? 22.309 7.453 18.766 1.00 83.00 273 ASP A CA 1
ATOM 2090 C C . ASP A 1 273 ? 21.974 7.521 17.267 1.00 83.00 273 ASP A C 1
ATOM 2092 O O . ASP A 1 273 ? 22.571 8.281 16.497 1.00 83.00 273 ASP A O 1
ATOM 2096 N N . ALA A 1 274 ? 21.043 6.683 16.820 1.00 86.56 274 ALA A N 1
ATOM 2097 C CA . ALA A 1 274 ? 20.642 6.628 15.434 1.00 86.56 274 ALA A CA 1
ATOM 2098 C C . ALA A 1 274 ? 19.636 7.731 15.116 1.00 86.56 274 ALA A C 1
ATOM 2100 O O . ALA A 1 274 ? 18.638 7.917 15.811 1.00 86.56 274 ALA A O 1
ATOM 2101 N N . VAL A 1 275 ? 19.875 8.420 14.008 1.00 87.44 275 VAL A N 1
ATOM 2102 C CA . VAL A 1 275 ? 18.950 9.411 13.464 1.00 87.44 275 VAL A CA 1
ATOM 2103 C C . VAL A 1 275 ? 18.498 8.965 12.087 1.00 87.44 275 VAL A C 1
ATOM 2105 O O . VAL A 1 275 ? 19.243 8.335 11.339 1.00 87.44 275 VAL A O 1
ATOM 2108 N N . CYS A 1 276 ? 17.279 9.321 11.718 1.00 87.12 276 CYS A N 1
ATOM 2109 C CA . CYS A 1 276 ? 16.860 9.214 10.330 1.00 87.12 276 CYS A CA 1
ATOM 2110 C C . CYS A 1 276 ? 17.459 10.367 9.554 1.00 87.12 276 CYS A C 1
ATOM 2112 O O . CYS A 1 276 ? 17.168 11.512 9.881 1.00 87.12 276 CYS A O 1
ATOM 2114 N N . LEU A 1 277 ? 18.278 10.092 8.543 1.00 86.38 277 LEU A N 1
ATOM 2115 C CA . LEU A 1 277 ? 18.752 11.143 7.646 1.00 86.38 277 LEU A CA 1
ATOM 2116 C C . LEU A 1 277 ? 17.876 11.208 6.410 1.00 86.38 277 LEU A C 1
ATOM 2118 O O . LEU A 1 277 ? 17.643 10.189 5.760 1.00 86.38 277 LEU A O 1
ATOM 2122 N N . GLN A 1 278 ? 17.431 12.414 6.078 1.00 80.25 278 GLN A N 1
ATOM 2123 C CA . GLN A 1 278 ? 16.794 12.724 4.811 1.00 80.25 278 GLN A CA 1
ATOM 2124 C C . GLN A 1 278 ? 17.740 12.411 3.644 1.00 80.25 278 GLN A C 1
ATOM 2126 O O . GLN A 1 278 ? 18.947 12.236 3.810 1.00 80.25 278 GLN A O 1
ATOM 2131 N N . THR A 1 279 ? 17.197 12.368 2.429 1.00 71.44 279 THR A N 1
ATOM 2132 C CA . THR A 1 279 ? 17.974 12.101 1.206 1.00 71.44 279 THR A CA 1
ATOM 2133 C C . THR A 1 279 ? 19.084 13.119 0.936 1.00 71.44 279 THR A C 1
ATOM 2135 O O . THR A 1 279 ? 20.019 12.805 0.208 1.00 71.44 279 THR A O 1
ATOM 2138 N N . ASP A 1 280 ? 19.001 14.321 1.508 1.00 79.00 280 ASP A N 1
ATOM 2139 C CA . ASP A 1 280 ? 20.049 15.348 1.439 1.00 79.00 280 ASP A CA 1
ATOM 2140 C C . ASP A 1 280 ? 21.100 15.226 2.565 1.00 79.00 280 ASP A C 1
ATOM 2142 O O . ASP A 1 280 ? 22.002 16.056 2.667 1.00 79.00 280 ASP A O 1
ATOM 2146 N N . GLY A 1 281 ? 20.999 14.190 3.405 1.00 83.50 281 GLY A N 1
ATOM 2147 C CA . GLY A 1 281 ? 21.889 13.933 4.534 1.00 83.50 281 GLY A CA 1
ATOM 2148 C C . GLY A 1 281 ? 21.549 14.716 5.803 1.00 83.50 281 GLY A C 1
ATOM 2149 O O . GLY A 1 281 ? 22.251 14.565 6.803 1.00 83.50 281 GLY A O 1
ATOM 2150 N N . THR A 1 282 ? 20.498 15.539 5.806 1.00 85.19 282 THR A N 1
ATOM 2151 C CA . THR A 1 282 ? 20.084 16.272 7.008 1.00 85.19 282 THR A CA 1
ATOM 2152 C C . THR A 1 282 ? 19.302 15.373 7.970 1.00 85.19 282 THR A C 1
ATOM 2154 O O . THR A 1 282 ? 18.529 14.525 7.520 1.00 85.19 282 THR A O 1
ATOM 2157 N N . PRO A 1 283 ? 19.463 15.517 9.299 1.00 85.44 283 PRO A N 1
ATOM 2158 C CA . PRO A 1 283 ? 18.612 14.816 10.250 1.00 85.44 283 PRO A CA 1
ATOM 2159 C C . PRO A 1 283 ? 17.139 15.142 10.025 1.00 85.44 283 PRO A C 1
ATOM 2161 O O . PRO A 1 283 ? 16.753 16.294 9.817 1.00 85.44 283 PRO A O 1
ATOM 2164 N N . TRP A 1 284 ? 16.315 14.104 10.056 1.00 82.25 284 TRP A N 1
ATOM 2165 C CA . TRP A 1 284 ? 14.874 14.229 10.041 1.00 82.25 284 TRP A CA 1
ATOM 2166 C C . TRP A 1 284 ? 14.424 14.935 11.318 1.00 82.25 284 TRP A C 1
ATOM 2168 O O . TRP A 1 284 ? 14.769 14.541 12.433 1.00 82.25 284 TRP A O 1
ATOM 2178 N N . ASP A 1 285 ? 13.654 15.997 11.131 1.00 79.94 285 ASP A N 1
ATOM 2179 C CA . ASP A 1 285 ? 13.109 16.798 12.209 1.00 79.94 285 ASP A CA 1
ATOM 2180 C C . ASP A 1 285 ? 11.709 16.287 12.546 1.00 79.94 285 ASP A C 1
ATOM 2182 O O . ASP A 1 285 ? 10.746 16.587 11.845 1.00 79.94 285 ASP A O 1
ATOM 2186 N N . ALA A 1 286 ? 11.597 15.524 13.635 1.00 67.38 286 ALA A N 1
ATOM 2187 C CA . ALA A 1 286 ? 10.331 14.948 14.083 1.00 67.38 286 ALA A CA 1
ATOM 2188 C C . ALA A 1 286 ? 9.281 15.997 14.501 1.00 67.38 286 ALA A C 1
ATOM 2190 O O . ALA A 1 286 ? 8.131 15.637 14.749 1.00 67.38 286 ALA A O 1
ATOM 2191 N N . THR A 1 287 ? 9.661 17.277 14.610 1.00 65.50 287 THR A N 1
ATOM 2192 C CA . THR A 1 287 ? 8.723 18.380 14.873 1.00 65.50 287 THR A CA 1
ATOM 2193 C C . THR A 1 287 ? 8.042 18.891 13.608 1.00 65.50 287 THR A C 1
ATOM 2195 O O . THR A 1 287 ? 7.023 19.575 13.690 1.00 65.50 287 THR A O 1
ATOM 2198 N N . LYS A 1 288 ? 8.590 18.557 12.437 1.00 67.94 288 LYS A N 1
ATOM 2199 C CA . LYS A 1 288 ? 7.993 18.862 11.144 1.00 67.94 288 LYS A CA 1
ATOM 2200 C C . LYS A 1 288 ? 7.196 17.640 10.710 1.00 67.94 288 LYS A C 1
ATOM 2202 O O . LYS A 1 288 ? 7.731 16.536 10.669 1.00 67.94 288 LYS A O 1
ATOM 2207 N N . ASP A 1 289 ? 5.935 17.839 10.338 1.00 58.44 289 ASP A N 1
ATOM 2208 C CA . ASP A 1 289 ? 5.041 16.795 9.802 1.00 58.44 289 ASP A CA 1
ATOM 2209 C C . ASP A 1 289 ? 5.473 16.288 8.401 1.00 58.44 289 ASP A C 1
ATOM 2211 O O . ASP A 1 289 ? 4.651 15.874 7.583 1.00 58.44 289 ASP A O 1
ATOM 2215 N N . ASP A 1 290 ? 6.768 16.329 8.091 1.00 60.22 290 ASP A N 1
ATOM 2216 C CA . ASP A 1 290 ? 7.347 15.929 6.817 1.00 60.22 290 ASP A CA 1
ATOM 2217 C C . ASP A 1 290 ? 8.257 14.717 7.033 1.00 60.22 290 ASP A C 1
ATOM 2219 O O . ASP A 1 290 ? 9.261 14.809 7.736 1.00 60.22 290 ASP A O 1
ATOM 2223 N N . HIS A 1 291 ? 7.903 13.563 6.457 1.00 60.09 291 HIS A N 1
ATOM 2224 C CA . HIS A 1 291 ? 8.767 12.381 6.461 1.00 60.09 291 HIS A CA 1
ATOM 2225 C C . HIS A 1 291 ? 9.383 12.166 5.068 1.00 60.09 291 HIS A C 1
ATOM 2227 O O . HIS A 1 291 ? 8.702 11.874 4.083 1.00 60.09 291 HIS A O 1
ATOM 2233 N N . CYS A 1 292 ? 10.707 12.230 5.030 1.00 64.31 292 CYS A N 1
ATOM 2234 C CA . CYS A 1 292 ? 11.626 11.966 3.917 1.00 64.31 292 CYS A CA 1
ATOM 2235 C C . CYS A 1 292 ? 11.453 10.613 3.207 1.00 64.31 292 CYS A C 1
ATOM 2237 O O . CYS A 1 292 ? 11.643 9.582 3.842 1.00 64.31 292 CYS A O 1
ATOM 2239 N N . ASN A 1 293 ? 11.268 10.636 1.870 1.00 55.44 293 ASN A N 1
ATOM 2240 C CA . ASN A 1 293 ? 10.953 9.507 0.960 1.00 55.44 293 ASN A CA 1
ATOM 2241 C C . ASN A 1 293 ? 11.936 8.303 0.894 1.00 55.44 293 ASN A C 1
ATOM 2243 O O . ASN A 1 293 ? 11.702 7.323 0.188 1.00 55.44 293 ASN A O 1
ATOM 2247 N N . GLY A 1 294 ? 13.058 8.378 1.601 1.00 62.47 294 GLY A N 1
ATOM 2248 C CA . GLY A 1 294 ? 14.140 7.394 1.538 1.00 62.47 294 GLY A CA 1
ATOM 2249 C C . GLY A 1 294 ? 15.058 7.474 2.745 1.00 62.47 294 GLY A C 1
ATOM 2250 O O . GLY A 1 294 ? 16.245 7.175 2.633 1.00 62.47 294 GLY A O 1
ATOM 2251 N N . CYS A 1 295 ? 14.520 7.930 3.877 1.00 77.75 295 CYS A N 1
ATOM 2252 C CA . CYS A 1 295 ? 15.294 8.025 5.097 1.00 77.75 295 CYS A CA 1
ATOM 2253 C C . CYS A 1 295 ? 15.845 6.665 5.502 1.00 77.75 295 CYS A C 1
ATOM 2255 O O . CYS A 1 295 ? 15.113 5.676 5.547 1.00 77.75 295 CYS A O 1
ATOM 2257 N N . GLN A 1 296 ? 17.128 6.640 5.835 1.00 81.94 296 GLN A N 1
ATOM 2258 C CA . GLN A 1 296 ? 17.747 5.488 6.466 1.00 81.94 296 GLN A CA 1
ATOM 2259 C C . GLN A 1 296 ? 18.178 5.857 7.882 1.00 81.94 296 GLN A C 1
ATOM 2261 O O . GLN A 1 296 ? 18.569 7.007 8.117 1.00 81.94 296 GLN A O 1
ATOM 2266 N N . PRO A 1 297 ? 18.107 4.906 8.827 1.00 86.56 297 PRO A N 1
ATOM 2267 C CA . PRO A 1 297 ? 18.765 5.070 10.106 1.00 86.56 297 PRO A CA 1
ATOM 2268 C C . PRO A 1 297 ? 20.268 5.178 9.844 1.00 86.56 297 PRO A C 1
ATOM 2270 O O . PRO A 1 297 ? 20.880 4.275 9.273 1.00 86.56 297 PRO A O 1
ATOM 2273 N N . VAL A 1 298 ? 20.863 6.295 10.241 1.00 89.56 298 VAL A N 1
ATOM 2274 C CA . VAL A 1 298 ? 22.306 6.507 10.181 1.00 89.56 298 VAL A CA 1
ATOM 2275 C C . VAL A 1 298 ? 22.804 6.790 11.584 1.00 89.56 298 VAL A C 1
ATOM 2277 O O . VAL A 1 298 ? 22.201 7.537 12.354 1.00 89.56 298 VAL A O 1
ATOM 2280 N N . CYS A 1 299 ? 23.931 6.174 11.907 1.00 89.12 299 CYS A N 1
ATOM 2281 C CA . CYS A 1 299 ? 24.652 6.455 13.131 1.00 89.12 299 CYS A CA 1
ATOM 2282 C C . CYS A 1 299 ? 25.397 7.766 12.952 1.00 89.12 299 CYS A C 1
ATOM 2284 O O . CYS A 1 299 ? 26.303 7.850 12.117 1.00 89.12 299 CYS A O 1
ATOM 2286 N N . LEU A 1 300 ? 25.020 8.791 13.718 1.00 83.81 300 LEU A N 1
ATOM 2287 C CA . LEU A 1 300 ? 25.852 9.981 13.768 1.00 83.81 300 LEU A CA 1
ATOM 2288 C C . LEU A 1 300 ? 27.215 9.583 14.345 1.00 83.81 300 LEU A C 1
ATOM 2290 O O . LEU A 1 300 ? 27.271 8.787 15.288 1.00 83.81 300 LEU A O 1
ATOM 2294 N N . PRO A 1 301 ? 28.326 10.088 13.779 1.00 81.12 301 PRO A N 1
ATOM 2295 C CA . PRO A 1 301 ? 29.620 9.908 14.410 1.00 81.12 301 PRO A CA 1
ATOM 2296 C C . PRO A 1 301 ? 29.519 10.449 15.835 1.00 81.12 301 PRO A C 1
ATOM 2298 O O . PRO A 1 301 ? 29.015 11.557 16.038 1.00 81.12 301 PRO A O 1
ATOM 2301 N N . LEU A 1 302 ? 29.976 9.655 16.811 1.00 77.56 302 LEU A N 1
ATOM 2302 C CA . LEU A 1 302 ? 30.062 10.105 18.197 1.00 77.56 302 LEU A CA 1
ATOM 2303 C C . LEU A 1 302 ? 30.749 11.477 18.204 1.00 77.56 302 LEU A C 1
ATOM 2305 O O . LEU A 1 302 ? 31.770 11.631 17.517 1.00 77.56 302 LEU A O 1
ATOM 2309 N N . PRO A 1 303 ? 30.206 12.476 18.926 1.00 77.25 303 PRO A N 1
ATOM 2310 C CA . PRO A 1 303 ? 30.871 13.762 19.032 1.00 77.25 303 PRO A CA 1
ATOM 2311 C C . PRO A 1 303 ? 32.319 13.512 19.469 1.00 77.25 303 PRO A C 1
ATOM 2313 O O . PRO A 1 303 ? 32.552 12.630 20.307 1.00 77.25 303 PRO A O 1
ATOM 2316 N N . PRO A 1 304 ? 33.302 14.225 18.883 1.00 84.06 304 PRO A N 1
ATOM 2317 C CA . PRO A 1 304 ? 34.690 14.051 19.277 1.00 84.06 304 PRO A CA 1
ATOM 2318 C C . PRO A 1 304 ? 34.773 14.171 20.802 1.00 84.06 304 PRO A C 1
ATOM 2320 O O . PRO A 1 304 ? 34.072 15.021 21.367 1.00 84.06 304 PRO A O 1
ATOM 2323 N N . PRO A 1 305 ? 35.564 13.312 21.475 1.00 85.25 305 PRO A N 1
ATOM 2324 C CA . PRO A 1 305 ? 35.666 13.342 22.924 1.00 85.25 305 PRO A CA 1
ATOM 2325 C C . PRO A 1 305 ? 35.913 14.779 23.359 1.00 85.25 305 PRO A C 1
ATOM 2327 O O . PRO A 1 305 ? 36.755 15.466 22.769 1.00 85.25 305 PRO A O 1
ATOM 2330 N N . ALA A 1 306 ? 35.123 15.240 24.335 1.00 86.06 306 ALA A N 1
ATOM 2331 C CA . ALA A 1 306 ? 35.246 16.596 24.844 1.00 86.06 306 ALA A CA 1
ATOM 2332 C C . ALA A 1 306 ? 36.732 16.873 25.116 1.00 86.06 306 ALA A C 1
ATOM 2334 O O . ALA A 1 306 ? 37.412 15.992 25.662 1.00 86.06 306 ALA A O 1
ATOM 2335 N N . PRO A 1 307 ? 37.263 18.039 24.702 1.00 87.62 307 PRO A N 1
ATOM 2336 C CA . PRO A 1 307 ? 38.653 18.359 24.969 1.00 87.62 307 PRO A CA 1
ATOM 2337 C C . PRO A 1 307 ? 38.917 18.156 26.465 1.00 87.62 307 PRO A C 1
ATOM 2339 O O . PRO A 1 307 ? 38.030 18.462 27.274 1.00 87.62 307 PRO A O 1
ATOM 2342 N N . PRO A 1 308 ? 40.087 17.606 26.845 1.00 86.44 308 PRO A N 1
ATOM 2343 C CA . PRO A 1 308 ? 40.417 17.415 28.248 1.00 86.44 308 PRO A CA 1
ATOM 2344 C C . PRO A 1 308 ? 40.166 18.733 28.971 1.00 86.44 308 PRO A C 1
ATOM 2346 O O . PRO A 1 308 ? 40.589 19.789 28.489 1.00 86.44 308 PRO A O 1
ATOM 2349 N N . ALA A 1 309 ? 39.412 18.667 30.072 1.00 84.44 309 ALA A N 1
ATOM 2350 C CA . ALA A 1 309 ? 39.086 19.851 30.850 1.00 84.44 309 ALA A CA 1
ATOM 2351 C C . ALA A 1 309 ? 40.383 20.640 31.092 1.00 84.44 309 ALA A C 1
ATOM 2353 O O . ALA A 1 309 ? 41.400 20.016 31.421 1.00 84.44 309 ALA A O 1
ATOM 2354 N N . PRO A 1 310 ? 40.387 21.970 30.883 1.00 82.75 310 PRO A N 1
ATOM 2355 C CA . PRO A 1 310 ? 41.580 22.764 31.118 1.00 82.75 310 PRO A CA 1
ATOM 2356 C C . PRO A 1 310 ? 42.085 22.455 32.523 1.00 82.75 310 PRO A C 1
ATOM 2358 O O . PRO A 1 310 ? 41.293 22.424 33.471 1.00 82.75 310 PRO A O 1
ATOM 2361 N N . SER A 1 311 ? 43.387 22.174 32.635 1.00 81.12 311 SER A N 1
ATOM 2362 C CA . SER A 1 311 ? 44.025 21.918 33.921 1.00 81.12 311 SER A CA 1
ATOM 2363 C C . SER A 1 311 ? 43.570 22.992 34.907 1.00 81.12 311 SER A C 1
ATOM 2365 O O . SER A 1 311 ? 43.596 24.175 34.543 1.00 81.12 311 SER A O 1
ATOM 2367 N N . PRO A 1 312 ? 43.112 22.612 36.113 1.00 79.19 312 PRO A N 1
ATOM 2368 C CA . PRO A 1 312 ? 42.632 23.583 37.078 1.00 79.19 312 PRO A CA 1
ATOM 2369 C C . PRO A 1 312 ? 43.712 24.655 37.269 1.00 79.19 312 PRO A C 1
ATOM 2371 O O . PRO A 1 312 ? 44.896 24.308 37.361 1.00 79.19 312 PRO A O 1
ATOM 2374 N N . PRO A 1 313 ? 43.342 25.948 37.276 1.00 79.75 313 PRO A N 1
ATOM 2375 C CA . PRO A 1 313 ? 44.310 27.003 37.517 1.00 79.75 313 PRO A CA 1
ATOM 2376 C C . PRO A 1 313 ? 45.031 26.726 38.844 1.00 79.75 313 PRO A C 1
ATOM 2378 O O . PRO A 1 313 ? 44.411 26.193 39.773 1.00 79.75 313 PRO A O 1
ATOM 2381 N N . PRO A 1 314 ? 46.331 27.058 38.948 1.00 76.31 314 PRO A N 1
ATOM 2382 C CA . PRO A 1 314 ? 47.063 26.904 40.195 1.00 76.31 314 PRO A CA 1
ATOM 2383 C C . PRO A 1 314 ? 46.278 27.584 41.326 1.00 76.31 314 PRO A C 1
ATOM 2385 O O . PRO A 1 314 ? 45.738 28.678 41.115 1.00 76.31 314 PRO A O 1
ATOM 2388 N N . PRO A 1 315 ? 46.165 26.939 42.501 1.00 69.94 315 PRO A N 1
ATOM 2389 C CA . PRO A 1 315 ? 45.365 27.456 43.598 1.00 69.94 315 PRO A CA 1
ATOM 2390 C C . PRO A 1 315 ? 45.831 28.873 43.927 1.00 69.94 315 PRO A C 1
ATOM 2392 O O . PRO A 1 315 ? 46.998 29.100 44.251 1.00 69.94 315 PRO A O 1
ATOM 2395 N N . SER A 1 316 ? 44.921 29.840 43.799 1.00 69.62 316 SER A N 1
ATOM 2396 C CA . SER A 1 316 ? 45.182 31.202 44.254 1.00 69.62 316 SER A CA 1
ATOM 2397 C C . SER A 1 316 ? 45.486 31.179 45.758 1.00 69.62 316 SER A C 1
ATOM 2399 O O . SER A 1 316 ? 44.910 30.352 46.472 1.00 69.62 316 SER A O 1
ATOM 2401 N N . PRO A 1 317 ? 46.385 32.050 46.254 1.00 70.38 317 PRO A N 1
ATOM 2402 C CA . PRO A 1 317 ? 46.696 32.130 47.675 1.00 70.38 317 PRO A CA 1
ATOM 2403 C C . PRO A 1 317 ? 45.409 32.261 48.493 1.00 70.38 317 PRO A C 1
ATOM 2405 O O . PRO A 1 317 ? 44.551 33.099 48.210 1.00 70.38 317 PRO A O 1
ATOM 2408 N N . VAL A 1 318 ? 45.285 31.368 49.477 1.00 63.47 318 VAL A N 1
ATOM 2409 C CA . VAL A 1 318 ? 44.125 31.216 50.357 1.00 63.47 318 VAL A CA 1
ATOM 2410 C C . VAL A 1 318 ? 43.812 32.565 50.993 1.00 63.47 318 VAL A C 1
ATOM 2412 O O . VAL A 1 318 ? 44.560 33.060 51.834 1.00 63.47 318 VAL A O 1
ATOM 2415 N N . SER A 1 319 ? 42.708 33.174 50.567 1.00 66.81 319 SER A N 1
ATOM 2416 C CA . SER A 1 319 ? 42.151 34.334 51.256 1.00 66.81 319 SER A CA 1
ATOM 2417 C C . SER A 1 319 ? 41.626 33.890 52.627 1.00 66.81 319 SER A C 1
ATOM 2419 O O . SER A 1 319 ? 41.113 32.772 52.740 1.00 66.81 319 SER A O 1
ATOM 2421 N N . PRO A 1 320 ? 41.762 34.721 53.677 1.00 73.25 320 PRO A N 1
ATOM 2422 C CA . PRO A 1 320 ? 41.273 34.391 55.008 1.00 73.25 320 PRO A CA 1
ATOM 2423 C C . PRO A 1 320 ? 39.768 34.080 54.970 1.00 73.25 320 PRO A C 1
ATOM 2425 O O . PRO A 1 320 ? 39.039 34.669 54.166 1.00 73.25 320 PRO A O 1
ATOM 2428 N N . PRO A 1 321 ? 39.303 33.145 55.815 1.00 71.06 321 PRO A N 1
ATOM 2429 C CA . PRO A 1 321 ? 37.927 32.676 55.798 1.00 71.06 321 PRO A CA 1
ATOM 2430 C C . PRO A 1 321 ? 36.962 33.852 56.014 1.00 71.06 321 PRO A C 1
ATOM 2432 O O . PRO A 1 321 ? 37.135 34.606 56.976 1.00 71.06 321 PRO A O 1
ATOM 2435 N N . PRO A 1 322 ? 35.951 34.034 55.146 1.00 70.00 322 PRO A N 1
ATOM 2436 C CA . PRO A 1 322 ? 34.914 35.021 55.387 1.00 70.00 322 PRO A CA 1
ATOM 2437 C C . PRO A 1 322 ? 34.134 34.655 56.654 1.00 70.00 322 PRO A C 1
ATOM 2439 O O . PRO A 1 322 ? 33.847 33.484 56.913 1.00 70.00 322 PRO A O 1
ATOM 2442 N N . SER A 1 323 ? 33.803 35.678 57.442 1.00 69.75 323 SER A N 1
ATOM 2443 C CA . SER A 1 323 ? 32.979 35.556 58.642 1.00 69.75 323 SER A CA 1
ATOM 2444 C C . SER A 1 323 ? 31.665 34.822 58.342 1.00 69.75 323 SER A C 1
ATOM 2446 O O . SER A 1 323 ? 31.086 35.030 57.271 1.00 69.75 323 SER A O 1
ATOM 2448 N N . PRO A 1 324 ? 31.174 33.983 59.273 1.00 73.94 324 PRO A N 1
ATOM 2449 C CA . PRO A 1 324 ? 29.957 33.212 59.069 1.00 73.94 324 PRO A CA 1
ATOM 2450 C C . PRO A 1 324 ? 28.773 34.147 58.778 1.00 73.94 324 PRO A C 1
ATOM 2452 O O . PRO A 1 324 ? 28.611 35.158 59.470 1.00 73.94 324 PRO A O 1
ATOM 2455 N N . PRO A 1 325 ? 27.944 33.837 57.766 1.00 74.38 325 PRO A N 1
ATOM 2456 C CA . PRO A 1 325 ? 26.761 34.629 57.479 1.00 74.38 325 PRO A CA 1
ATOM 2457 C C . PRO A 1 325 ? 25.798 34.595 58.679 1.00 74.38 325 PRO A C 1
ATOM 2459 O O . PRO A 1 325 ? 25.671 33.555 59.335 1.00 74.38 325 PRO A O 1
ATOM 2462 N N . PRO A 1 326 ? 25.115 35.713 58.987 1.00 72.38 326 PRO A N 1
ATOM 2463 C CA . PRO A 1 326 ? 24.106 35.749 60.037 1.00 72.38 326 PRO A CA 1
ATOM 2464 C C . PRO A 1 326 ? 23.006 34.721 59.752 1.00 72.38 326 PRO A C 1
ATOM 2466 O O . PRO A 1 326 ? 22.545 34.584 58.617 1.00 72.38 326 PRO A O 1
ATOM 2469 N N . GLN A 1 327 ? 22.613 33.984 60.795 1.00 70.38 327 GLN A N 1
ATOM 2470 C CA . GLN A 1 327 ? 21.564 32.971 60.713 1.00 70.38 327 GLN A CA 1
ATOM 2471 C C . GLN A 1 327 ? 20.272 33.585 60.151 1.00 70.38 327 GLN A C 1
ATOM 2473 O O . GLN A 1 327 ? 19.851 34.646 60.624 1.00 70.38 327 GLN A O 1
ATOM 2478 N N . PRO A 1 328 ? 19.625 32.935 59.167 1.00 72.12 328 PRO A N 1
ATOM 2479 C CA . PRO A 1 328 ? 18.328 33.379 58.691 1.00 72.12 328 PRO A CA 1
ATOM 2480 C C . PRO A 1 328 ? 17.296 33.299 59.830 1.00 72.12 328 PRO A C 1
ATOM 2482 O O . PRO A 1 328 ? 17.354 32.373 60.647 1.00 72.12 328 PRO A O 1
ATOM 2485 N N . PRO A 1 329 ? 16.357 34.258 59.907 1.00 75.94 329 PRO A N 1
ATOM 2486 C CA . PRO A 1 329 ? 15.294 34.229 60.900 1.00 75.94 329 PRO A CA 1
ATOM 2487 C C . PRO A 1 329 ? 14.424 32.970 60.735 1.00 75.94 329 PRO A C 1
ATOM 2489 O O . PRO A 1 329 ? 14.290 32.455 59.621 1.00 75.94 329 PRO A O 1
ATOM 2492 N N . PRO A 1 330 ? 13.823 32.469 61.829 1.00 73.75 330 PRO A N 1
ATOM 2493 C CA . PRO A 1 330 ? 12.977 31.285 61.792 1.00 73.75 330 PRO A CA 1
ATOM 2494 C C . PRO A 1 330 ? 11.799 31.487 60.835 1.00 73.75 330 PRO A C 1
ATOM 2496 O O . PRO A 1 330 ? 11.105 32.505 60.888 1.00 73.75 330 PRO A O 1
ATOM 2499 N N . SER A 1 331 ? 11.580 30.502 59.963 1.00 69.50 331 SER A N 1
ATOM 2500 C CA . SER A 1 331 ? 10.451 30.478 59.034 1.00 69.50 331 SER A CA 1
ATOM 2501 C C . SER A 1 331 ? 9.121 30.607 59.791 1.00 69.50 331 SER A C 1
ATOM 2503 O O . SER A 1 331 ? 8.947 29.950 60.822 1.00 69.50 331 SER A O 1
ATOM 2505 N N . PRO A 1 332 ? 8.167 31.419 59.299 1.00 75.56 332 PRO A N 1
ATOM 2506 C CA . PRO A 1 332 ? 6.849 31.522 59.910 1.00 75.56 332 PRO A CA 1
ATOM 2507 C C . PRO A 1 332 ? 6.106 30.175 59.840 1.00 75.56 332 PRO A C 1
ATOM 2509 O O . PRO A 1 332 ? 6.332 29.392 58.912 1.00 75.56 332 PRO A O 1
ATOM 2512 N N . PRO A 1 333 ? 5.215 29.891 60.808 1.00 75.56 333 PRO A N 1
ATOM 2513 C CA . PRO A 1 333 ? 4.427 28.668 60.811 1.00 75.56 333 PRO A CA 1
ATOM 2514 C C . PRO A 1 333 ? 3.536 28.587 59.558 1.00 75.56 333 PRO A C 1
ATOM 2516 O O . PRO A 1 333 ? 3.070 29.619 59.065 1.00 75.56 333 PRO A O 1
ATOM 2519 N N . PRO A 1 334 ? 3.285 27.372 59.039 1.00 68.19 334 PRO A N 1
ATOM 2520 C CA . PRO A 1 334 ? 2.455 27.172 57.860 1.00 68.19 334 PRO A CA 1
ATOM 2521 C C . PRO A 1 334 ? 1.050 27.735 58.092 1.00 68.19 334 PRO A C 1
ATOM 2523 O O . PRO A 1 334 ? 0.376 27.390 59.063 1.00 68.19 334 PRO A O 1
ATOM 2526 N N . VAL A 1 335 ? 0.617 28.616 57.189 1.00 70.19 335 VAL A N 1
ATOM 2527 C CA . VAL A 1 335 ? -0.745 29.154 57.173 1.00 70.19 335 VAL A CA 1
ATOM 2528 C C . VAL A 1 335 ? -1.700 28.016 56.825 1.00 70.19 335 VAL A C 1
ATOM 2530 O O . VAL A 1 335 ? -1.519 27.333 55.816 1.00 70.19 335 VAL A O 1
ATOM 2533 N N . SER A 1 336 ? -2.704 27.807 57.676 1.00 70.69 336 SER A N 1
ATOM 2534 C CA . SER A 1 336 ? -3.749 26.805 57.478 1.00 70.69 336 SER A CA 1
ATOM 2535 C C . SER A 1 336 ? -4.408 26.952 56.100 1.00 70.69 336 SER A C 1
ATOM 2537 O O . SER A 1 336 ? -4.706 28.078 55.689 1.00 70.69 336 SER A O 1
ATOM 2539 N N . PRO A 1 337 ? -4.673 25.842 55.388 1.00 72.50 337 PRO A N 1
ATOM 2540 C CA . PRO A 1 337 ? -5.352 25.895 54.103 1.00 72.50 337 PRO A CA 1
ATOM 2541 C C . PRO A 1 337 ? -6.759 26.496 54.264 1.00 72.50 337 PRO A C 1
ATOM 2543 O O . PRO A 1 337 ? -7.427 26.237 55.272 1.00 72.50 337 PRO A O 1
ATOM 2546 N N . PRO A 1 338 ? -7.229 27.296 53.290 1.00 72.88 338 PRO A N 1
ATOM 2547 C CA . PRO A 1 338 ? -8.585 27.817 53.311 1.00 72.88 338 PRO A CA 1
ATOM 2548 C C . PRO A 1 338 ? -9.602 26.663 53.278 1.00 72.88 338 PRO A C 1
ATOM 2550 O O . PRO A 1 338 ? -9.343 25.626 52.659 1.00 72.88 338 PRO A O 1
ATOM 2553 N N . PRO A 1 339 ? -10.764 26.821 53.937 1.00 74.56 339 PRO A N 1
ATOM 2554 C CA . PRO A 1 339 ? -11.808 25.809 53.922 1.00 74.56 339 PRO A CA 1
ATOM 2555 C C . PRO A 1 339 ? -12.284 25.549 52.483 1.00 74.56 339 PRO A C 1
ATOM 2557 O O . PRO A 1 339 ? -12.352 26.487 51.682 1.00 74.56 339 PRO A O 1
ATOM 2560 N N . PRO A 1 340 ? -12.636 24.295 52.147 1.00 68.12 340 PRO A N 1
ATOM 2561 C CA . PRO A 1 340 ? -13.118 23.945 50.820 1.00 68.12 340 PRO A CA 1
ATOM 2562 C C . PRO A 1 340 ? -14.342 24.792 50.463 1.00 68.12 340 PRO A C 1
ATOM 2564 O O . PRO A 1 340 ? -15.301 24.901 51.233 1.00 68.12 340 PRO A O 1
ATOM 2567 N N . SER A 1 341 ? -14.288 25.413 49.287 1.00 65.50 341 SER A N 1
ATOM 2568 C CA . SER A 1 341 ? -15.403 26.157 48.711 1.00 65.50 341 SER A CA 1
ATOM 2569 C C . SER A 1 341 ? -16.623 25.240 48.609 1.00 65.50 341 SER A C 1
ATOM 2571 O O . SER A 1 341 ? -16.507 24.086 48.193 1.00 65.50 341 SER A O 1
ATOM 2573 N N . ARG A 1 342 ? -17.795 25.746 49.013 1.00 66.25 342 ARG A N 1
ATOM 2574 C CA . ARG A 1 342 ? -19.053 24.994 48.925 1.00 66.25 342 ARG A CA 1
ATOM 2575 C C . ARG A 1 342 ? -19.290 24.529 47.479 1.00 66.25 342 ARG A C 1
ATOM 2577 O O . ARG A 1 342 ? -19.037 25.313 46.563 1.00 66.25 342 ARG A O 1
ATOM 2584 N N . PRO A 1 343 ? -19.808 23.305 47.275 1.00 69.50 343 PRO A N 1
ATOM 2585 C CA . PRO A 1 343 ? -20.219 22.851 45.955 1.00 69.50 343 PRO A CA 1
ATOM 2586 C C . PRO A 1 343 ? -21.252 23.823 45.362 1.00 69.50 343 PRO A C 1
ATOM 2588 O O . PRO A 1 343 ? -22.110 24.310 46.108 1.00 69.50 343 PRO A O 1
ATOM 2591 N N . PRO A 1 344 ? -21.197 24.111 44.051 1.00 64.69 344 PRO A N 1
ATOM 2592 C CA . PRO A 1 344 ? -22.235 24.884 43.389 1.00 64.69 344 PRO A CA 1
ATOM 2593 C C . PRO A 1 344 ? -23.588 24.178 43.537 1.00 64.69 344 PRO A C 1
ATOM 2595 O O . PRO A 1 344 ? -23.689 22.958 43.393 1.00 64.69 344 PRO A O 1
ATOM 2598 N N . SER A 1 345 ? -24.623 24.958 43.850 1.00 67.69 345 SER A N 1
ATOM 2599 C CA . SER A 1 345 ? -26.003 24.482 43.898 1.00 67.69 345 SER A CA 1
ATOM 2600 C C . SER A 1 345 ? -26.398 23.855 42.553 1.00 67.69 345 SER A C 1
ATOM 2602 O O . SER A 1 345 ? -26.000 24.379 41.509 1.00 67.69 345 SER A O 1
ATOM 2604 N N . PRO A 1 346 ? -27.184 22.764 42.551 1.00 63.22 346 PRO A N 1
ATOM 2605 C CA . PRO A 1 346 ? -27.680 22.170 41.318 1.00 63.22 346 PRO A CA 1
ATOM 2606 C C . PRO A 1 346 ? -28.515 23.194 40.531 1.00 63.22 346 PRO A C 1
ATOM 2608 O O . PRO A 1 346 ? -29.253 23.972 41.147 1.00 63.22 346 PRO A O 1
ATOM 2611 N N . PRO A 1 347 ? -28.414 23.213 39.191 1.00 61.03 347 PRO A N 1
ATOM 2612 C CA . PRO A 1 347 ? -29.268 24.053 38.366 1.00 61.03 347 PRO A CA 1
ATOM 2613 C C . PRO A 1 347 ? -30.737 23.676 38.588 1.00 61.03 347 PRO A C 1
ATOM 2615 O O . PRO A 1 347 ? -31.092 22.496 38.639 1.00 61.03 347 PRO A O 1
ATOM 2618 N N . SER A 1 348 ? -31.581 24.697 38.746 1.00 58.75 348 SER A N 1
ATOM 2619 C CA . SER A 1 348 ? -33.035 24.546 38.771 1.00 58.75 348 SER A CA 1
ATOM 2620 C C . SER A 1 348 ? -33.505 23.795 37.519 1.00 58.75 348 SER A C 1
ATOM 2622 O O . SER A 1 348 ? -32.959 24.036 36.443 1.00 58.75 348 SER A O 1
ATOM 2624 N N . PRO A 1 349 ? -34.511 22.909 37.622 1.00 56.25 349 PRO A N 1
ATOM 2625 C CA . PRO A 1 349 ? -35.071 22.247 36.454 1.00 56.25 349 PRO A CA 1
ATOM 2626 C C . PRO A 1 349 ? -35.696 23.299 35.536 1.00 56.25 349 PRO A C 1
ATOM 2628 O O . PRO A 1 349 ? -36.680 23.947 35.898 1.00 56.25 349 PRO A O 1
ATOM 2631 N N . ASP A 1 350 ? -35.100 23.471 34.359 1.00 51.72 350 ASP A N 1
ATOM 2632 C CA . ASP A 1 350 ? -35.680 24.270 33.293 1.00 51.72 350 ASP A CA 1
ATOM 2633 C C . ASP A 1 350 ? -37.046 23.694 32.918 1.00 51.72 350 ASP A C 1
ATOM 2635 O O . ASP A 1 350 ? -37.221 22.498 32.665 1.00 51.72 350 ASP A O 1
ATOM 2639 N N . PHE A 1 351 ? -38.034 24.584 32.911 1.00 53.16 351 PHE A N 1
ATOM 2640 C CA . PHE A 1 351 ? -39.363 24.314 32.397 1.00 53.16 351 PHE A CA 1
ATOM 2641 C C . PHE A 1 351 ? -39.268 23.826 30.944 1.00 53.16 351 PHE A C 1
ATOM 2643 O O . PHE A 1 351 ? -38.492 24.384 30.161 1.00 53.16 351 PHE A O 1
ATOM 2650 N N . PRO A 1 352 ? -40.076 22.831 30.539 1.00 56.19 352 PRO A N 1
ATOM 2651 C CA . PRO A 1 352 ? -40.084 22.383 29.158 1.00 56.19 352 PRO A CA 1
ATOM 2652 C C . PRO A 1 352 ? -40.505 23.543 28.241 1.00 56.19 352 PRO A C 1
ATOM 2654 O O . PRO A 1 352 ? -41.468 24.257 28.554 1.00 56.19 352 PRO A O 1
ATOM 2657 N N . PRO A 1 353 ? -39.825 23.748 27.101 1.00 48.94 353 PRO A N 1
ATOM 2658 C CA . PRO A 1 353 ? -40.239 24.750 26.136 1.00 48.94 353 PRO A CA 1
ATOM 2659 C C . PRO A 1 353 ? -41.652 24.432 25.639 1.00 48.94 353 PRO A C 1
ATOM 2661 O O . PRO A 1 353 ? -41.982 23.289 25.315 1.00 48.94 353 PRO A O 1
ATOM 2664 N N . LYS A 1 354 ? -42.492 25.472 25.574 1.00 47.00 354 LYS A N 1
ATOM 2665 C CA . LYS A 1 354 ? -43.796 25.435 24.905 1.00 47.00 354 LYS A CA 1
ATOM 2666 C C . LYS A 1 354 ? -43.618 24.863 23.498 1.00 47.00 354 LYS A C 1
ATOM 2668 O O . LYS A 1 354 ? -43.032 25.505 22.629 1.00 47.00 354 LYS A O 1
ATOM 2673 N N . VAL A 1 355 ? -44.166 23.670 23.297 1.00 44.25 355 VAL A N 1
ATOM 2674 C CA . VAL A 1 355 ? -44.397 23.058 21.988 1.00 44.25 355 VAL A CA 1
ATOM 2675 C C . VAL A 1 355 ? -45.160 24.047 21.098 1.00 44.25 355 VAL A C 1
ATOM 2677 O O . VAL A 1 355 ? -46.214 24.542 21.513 1.00 44.25 355 VAL A O 1
ATOM 2680 N N . PRO A 1 356 ? -44.672 24.350 19.883 1.00 47.47 356 PRO A N 1
ATOM 2681 C CA . PRO A 1 356 ? -45.469 25.053 18.895 1.00 47.47 356 PRO A CA 1
ATOM 2682 C C . PRO A 1 356 ? -46.690 24.199 18.550 1.00 47.47 356 PRO A C 1
ATOM 2684 O O . PRO A 1 356 ? -46.581 22.995 18.325 1.00 47.47 356 PRO A O 1
ATOM 2687 N N . ASN A 1 357 ? -47.855 24.833 18.521 1.00 50.59 357 ASN A N 1
ATOM 2688 C CA . ASN A 1 357 ? -49.117 24.240 18.108 1.00 50.59 357 ASN A CA 1
ATOM 2689 C C . ASN A 1 357 ? -49.056 23.894 16.609 1.00 50.59 357 ASN A C 1
ATOM 2691 O O . ASN A 1 357 ? -49.324 24.746 15.762 1.00 50.59 357 ASN A O 1
ATOM 2695 N N . TRP A 1 358 ? -48.665 22.662 16.281 1.00 43.31 358 TRP A N 1
ATOM 2696 C CA . TRP A 1 358 ? -48.799 22.113 14.935 1.00 43.31 358 TRP A CA 1
ATOM 2697 C C . TRP A 1 358 ? -50.198 21.518 14.798 1.00 43.31 358 TRP A C 1
ATOM 2699 O O . TRP A 1 358 ? -50.535 20.520 15.433 1.00 43.31 358 TRP A O 1
ATOM 2709 N N . SER A 1 359 ? -51.015 22.157 13.962 1.00 49.84 359 SER A N 1
ATOM 2710 C CA . SER A 1 359 ? -52.260 21.564 13.474 1.00 49.84 359 SER A CA 1
ATOM 2711 C C . SER A 1 359 ? -51.946 20.233 12.778 1.00 49.84 359 SER A C 1
ATOM 2713 O O . SER A 1 359 ? -50.946 20.163 12.057 1.00 49.84 359 SER A O 1
ATOM 2715 N N . PRO A 1 360 ? -52.762 19.180 12.956 1.00 49.22 360 PRO A N 1
ATOM 2716 C CA . PRO A 1 360 ? -52.530 17.906 12.295 1.00 49.22 360 PRO A CA 1
ATOM 2717 C C . PRO A 1 360 ? -52.708 18.084 10.785 1.00 49.22 360 PRO A C 1
ATOM 2719 O O . PRO A 1 360 ? -53.821 18.234 10.284 1.00 49.22 360 PRO A O 1
ATOM 2722 N N . ALA A 1 361 ? -51.591 18.091 10.058 1.00 54.78 361 ALA A N 1
ATOM 2723 C CA . ALA A 1 361 ? -51.607 17.924 8.617 1.00 54.78 361 ALA A CA 1
ATOM 2724 C C . ALA A 1 361 ? -52.176 16.535 8.297 1.00 54.78 361 ALA A C 1
ATOM 2726 O O . ALA A 1 361 ? -51.823 15.541 8.936 1.00 54.78 361 ALA A O 1
ATOM 2727 N N . HIS A 1 362 ? -53.088 16.497 7.328 1.00 59.56 362 HIS A N 1
ATOM 2728 C CA . HIS A 1 362 ? -53.714 15.281 6.826 1.00 59.56 362 HIS A CA 1
ATOM 2729 C C . HIS A 1 362 ? -52.672 14.193 6.514 1.00 59.56 362 HIS A C 1
ATOM 2731 O O . HIS A 1 362 ? -51.606 14.513 5.979 1.00 59.56 362 HIS A O 1
ATOM 2737 N N . PRO A 1 363 ? -52.972 12.911 6.803 1.00 64.56 363 PRO A N 1
ATOM 2738 C CA . PRO A 1 363 ? -52.099 11.819 6.405 1.00 64.56 363 PRO A CA 1
ATOM 2739 C C . PRO A 1 363 ? -51.921 11.844 4.878 1.00 64.56 363 PRO A C 1
ATOM 2741 O O . PRO A 1 363 ? -52.907 12.037 4.156 1.00 64.56 363 PRO A O 1
ATOM 2744 N N . PRO A 1 364 ? -50.688 11.670 4.371 1.00 65.88 364 PRO A N 1
ATOM 2745 C CA . PRO A 1 364 ? -50.467 11.549 2.940 1.00 65.88 364 PRO A CA 1
ATOM 2746 C C . PRO A 1 364 ? -51.267 10.353 2.400 1.00 65.88 364 PRO A C 1
ATOM 2748 O O . PRO A 1 364 ? -51.405 9.344 3.102 1.00 65.88 364 PRO A O 1
ATOM 2751 N N . PRO A 1 365 ? -51.813 10.446 1.173 1.00 71.38 365 PRO A N 1
ATOM 2752 C CA . PRO A 1 365 ? -52.498 9.322 0.557 1.00 71.38 365 PRO A CA 1
ATOM 2753 C C . PRO A 1 365 ? -51.552 8.113 0.492 1.00 71.38 365 PRO A C 1
ATOM 2755 O O . PRO A 1 365 ? -50.343 8.291 0.304 1.00 71.38 365 PRO A O 1
ATOM 2758 N N . PRO A 1 366 ? -52.079 6.888 0.663 1.00 70.25 366 PRO A N 1
ATOM 2759 C CA . PRO A 1 366 ? -51.270 5.684 0.583 1.00 70.25 366 PRO A CA 1
ATOM 2760 C C . PRO A 1 366 ? -50.539 5.641 -0.768 1.00 70.25 366 PRO A C 1
ATOM 2762 O O . PRO A 1 366 ? -51.122 6.030 -1.785 1.00 70.25 366 PRO A O 1
ATOM 2765 N N . PRO A 1 367 ? -49.273 5.191 -0.795 1.00 62.62 367 PRO A N 1
ATOM 2766 C CA . PRO A 1 367 ? -48.519 5.082 -2.032 1.00 62.62 367 PRO A CA 1
ATOM 2767 C C . PRO A 1 367 ? -49.287 4.203 -3.020 1.00 62.62 367 PRO A C 1
ATOM 2769 O O . PRO A 1 367 ? -49.718 3.098 -2.679 1.00 62.62 367 PRO A O 1
ATOM 2772 N N . SER A 1 368 ? -49.476 4.715 -4.237 1.00 69.25 368 SER A N 1
ATOM 2773 C CA . SER A 1 368 ? -50.070 3.967 -5.341 1.00 69.25 368 SER A CA 1
ATOM 2774 C C . SER A 1 368 ? -49.359 2.626 -5.484 1.00 69.25 368 SER A C 1
ATOM 2776 O O . SER A 1 368 ? -48.126 2.575 -5.491 1.00 69.25 368 SER A O 1
ATOM 2778 N N . ALA A 1 369 ? -50.141 1.548 -5.578 1.00 69.12 369 ALA A N 1
ATOM 2779 C CA . ALA A 1 369 ? -49.615 0.205 -5.764 1.00 69.12 369 ALA A CA 1
ATOM 2780 C C . ALA A 1 369 ? -48.620 0.190 -6.942 1.00 69.12 369 ALA A C 1
ATOM 2782 O O . ALA A 1 369 ? -48.903 0.805 -7.978 1.00 69.12 369 ALA A O 1
ATOM 2783 N N . PRO A 1 370 ? -47.461 -0.475 -6.794 1.00 68.69 370 PRO A N 1
ATOM 2784 C CA . PRO A 1 370 ? -46.496 -0.575 -7.875 1.00 68.69 370 PRO A CA 1
ATOM 2785 C C . PRO A 1 370 ? -47.172 -1.203 -9.102 1.00 68.69 370 PRO A C 1
ATOM 2787 O O . PRO A 1 370 ? -47.983 -2.124 -8.945 1.00 68.69 370 PRO A O 1
ATOM 2790 N N . PRO A 1 371 ? -46.875 -0.712 -10.319 1.00 76.44 371 PRO A N 1
ATOM 2791 C CA . PRO A 1 371 ? -47.392 -1.323 -11.532 1.00 76.44 371 PRO A CA 1
ATOM 2792 C C . PRO A 1 371 ? -47.003 -2.810 -11.559 1.00 76.44 371 PRO A C 1
ATOM 2794 O O . PRO A 1 371 ? -45.917 -3.160 -11.085 1.00 76.44 371 PRO A O 1
ATOM 2797 N N . PRO A 1 372 ? -47.876 -3.691 -12.078 1.00 72.12 372 PRO A N 1
ATOM 2798 C CA . PRO A 1 372 ? -47.581 -5.113 -12.162 1.00 72.12 372 PRO A CA 1
ATOM 2799 C C . PRO A 1 372 ? -46.262 -5.316 -12.903 1.00 72.12 372 PRO A C 1
ATOM 2801 O O . PRO A 1 372 ? -46.035 -4.729 -13.963 1.00 72.12 372 PRO A O 1
ATOM 2804 N N . SER A 1 373 ? -45.390 -6.130 -12.312 1.00 65.56 373 SER A N 1
ATOM 2805 C CA . SER A 1 373 ? -44.093 -6.495 -12.863 1.00 65.56 373 SER A CA 1
ATOM 2806 C C . SER A 1 373 ? -44.260 -6.943 -14.311 1.00 65.56 373 SER A C 1
ATOM 2808 O O . SER A 1 373 ? -45.064 -7.835 -14.595 1.00 65.56 373 SER A O 1
ATOM 2810 N N . SER A 1 374 ? -43.500 -6.339 -15.224 1.00 72.88 374 SER A N 1
ATOM 2811 C CA . SER A 1 374 ? -43.411 -6.804 -16.605 1.00 72.88 374 SER A CA 1
ATOM 2812 C C . SER A 1 374 ? -43.108 -8.309 -16.613 1.00 72.88 374 SER A C 1
ATOM 2814 O O . SER A 1 374 ? -42.257 -8.749 -15.831 1.00 72.88 374 SER A O 1
ATOM 2816 N N . PRO A 1 375 ? -43.781 -9.114 -17.456 1.00 76.94 375 PRO A N 1
ATOM 2817 C CA . PRO A 1 375 ? -43.490 -10.536 -17.547 1.00 76.94 375 PRO A CA 1
ATOM 2818 C C . PRO A 1 375 ? -42.006 -10.734 -17.890 1.00 76.94 375 PRO A C 1
ATOM 2820 O O . PRO A 1 375 ? -41.453 -9.954 -18.675 1.00 76.94 375 PRO A O 1
ATOM 2823 N N . PRO A 1 376 ? -41.344 -11.743 -17.298 1.00 74.75 376 PRO A N 1
ATOM 2824 C CA . PRO A 1 376 ? -39.942 -12.008 -17.571 1.00 74.75 376 PRO A CA 1
ATOM 2825 C C . PRO A 1 376 ? -39.739 -12.217 -19.080 1.00 74.75 376 PRO A C 1
ATOM 2827 O O . PRO A 1 376 ? -40.583 -12.851 -19.726 1.00 74.75 376 PRO A O 1
ATOM 2830 N N . PRO A 1 377 ? -38.648 -11.686 -19.661 1.00 72.88 377 PRO A N 1
ATOM 2831 C CA . PRO A 1 377 ? -38.336 -11.921 -21.061 1.00 72.88 377 PRO A CA 1
ATOM 2832 C C . PRO A 1 377 ? -38.274 -13.428 -21.317 1.00 72.88 377 PRO A C 1
ATOM 2834 O O . PRO A 1 377 ? -37.727 -14.186 -20.513 1.00 72.88 377 PRO A O 1
ATOM 2837 N N . SER A 1 378 ? -38.876 -13.859 -22.428 1.00 77.38 378 SER A N 1
ATOM 2838 C CA . SER A 1 378 ? -38.834 -15.260 -22.845 1.00 77.38 378 SER A CA 1
ATOM 2839 C C . SER A 1 378 ? -37.378 -15.737 -22.906 1.00 77.38 378 SER A C 1
ATOM 2841 O O . SER A 1 378 ? -36.522 -14.977 -23.368 1.00 77.38 378 SER A O 1
ATOM 2843 N N . PRO A 1 379 ? -37.075 -16.962 -22.439 1.00 76.06 379 PRO A N 1
ATOM 2844 C CA . PRO A 1 379 ? -35.717 -17.479 -22.461 1.00 76.06 379 PRO A CA 1
ATOM 2845 C C . PRO A 1 379 ? -35.185 -17.463 -23.894 1.00 76.06 379 PRO A C 1
ATOM 2847 O O . PRO A 1 379 ? -35.848 -17.940 -24.818 1.00 76.06 379 PRO A O 1
ATOM 2850 N N . SER A 1 380 ? -33.992 -16.896 -24.071 1.00 75.69 380 SER A N 1
ATOM 2851 C CA . SER A 1 380 ? -33.287 -16.923 -25.348 1.00 75.69 380 SER A CA 1
ATOM 2852 C C . SER A 1 380 ? -33.159 -18.371 -25.835 1.00 75.69 380 SER A C 1
ATOM 2854 O O . SER A 1 380 ? -32.882 -19.258 -25.019 1.00 75.69 380 SER A O 1
ATOM 2856 N N . PRO A 1 381 ? -33.343 -18.636 -27.140 1.00 83.25 381 PRO A N 1
ATOM 2857 C CA . PRO A 1 381 ? -33.139 -19.969 -27.683 1.00 83.25 381 PRO A CA 1
ATOM 2858 C C . PRO A 1 381 ? -31.711 -20.449 -27.377 1.00 83.25 381 PRO A C 1
ATOM 2860 O O . PRO A 1 381 ? -30.780 -19.634 -27.365 1.00 83.25 381 PRO A O 1
ATOM 2863 N N . PRO A 1 382 ? -31.519 -21.755 -27.118 1.00 81.88 382 PRO A N 1
ATOM 2864 C CA . PRO A 1 382 ? -30.195 -22.301 -26.872 1.00 81.88 382 PRO A CA 1
ATOM 2865 C C . PRO A 1 382 ? -29.284 -22.019 -28.076 1.00 81.88 382 PRO A C 1
ATOM 2867 O O . PRO A 1 382 ? -29.748 -22.063 -29.221 1.00 81.88 382 PRO A O 1
ATOM 2870 N N . PRO A 1 383 ? -27.995 -21.721 -27.843 1.00 78.81 383 PRO A N 1
ATOM 2871 C CA . PRO A 1 383 ? -27.048 -21.524 -28.928 1.00 78.81 383 PRO A CA 1
ATOM 2872 C C . PRO A 1 383 ? -26.988 -22.782 -29.811 1.00 78.81 383 PRO A C 1
ATOM 2874 O O . PRO A 1 383 ? -27.103 -23.899 -29.293 1.00 78.81 383 PRO A O 1
ATOM 2877 N N . PRO A 1 384 ? -26.812 -22.627 -31.136 1.00 82.31 384 PRO A N 1
ATOM 2878 C CA . PRO A 1 384 ? -26.682 -23.762 -32.039 1.00 82.31 384 PRO A CA 1
ATOM 2879 C C . PRO A 1 384 ? -25.509 -24.645 -31.607 1.00 82.31 384 PRO A C 1
ATOM 2881 O O . PRO A 1 384 ? -24.452 -24.147 -31.210 1.00 82.31 384 PRO A O 1
ATOM 2884 N N . SER A 1 385 ? -25.703 -25.963 -31.674 1.00 82.38 385 SER A N 1
ATOM 2885 C CA . SER A 1 385 ? -24.652 -26.929 -31.367 1.00 82.38 385 SER A CA 1
ATOM 2886 C C . SER A 1 385 ? -23.416 -26.669 -32.240 1.00 82.38 385 SER A C 1
ATOM 2888 O O . SER A 1 385 ? -23.567 -26.366 -33.428 1.00 82.38 385 SER A O 1
ATOM 2890 N N . PRO A 1 386 ? -22.197 -26.779 -31.683 1.00 78.50 386 PRO A N 1
ATOM 2891 C CA . PRO A 1 386 ? -20.982 -26.610 -32.464 1.00 78.50 386 PRO A CA 1
ATOM 2892 C C . PRO A 1 386 ? -20.926 -27.650 -33.595 1.00 78.50 386 PRO A C 1
ATOM 2894 O O . PRO A 1 386 ? -21.382 -28.784 -33.409 1.00 78.50 386 PRO A O 1
ATOM 2897 N N . PRO A 1 387 ? -20.374 -27.288 -34.767 1.00 81.25 387 PRO A N 1
ATOM 2898 C CA . PRO A 1 387 ? -20.200 -28.229 -35.862 1.00 81.25 387 PRO A CA 1
ATOM 2899 C C . PRO A 1 387 ? -19.288 -29.391 -35.432 1.00 81.25 387 PRO A C 1
ATOM 2901 O O . PRO A 1 387 ? -18.384 -29.194 -34.613 1.00 81.25 387 PRO A O 1
ATOM 2904 N N . PRO A 1 388 ? -19.502 -30.603 -35.975 1.00 83.06 388 PRO A N 1
ATOM 2905 C CA . PRO A 1 388 ? -18.648 -31.745 -35.686 1.00 83.06 388 PRO A CA 1
ATOM 2906 C C . PRO A 1 388 ? -17.191 -31.451 -36.089 1.00 83.06 388 PRO A C 1
ATOM 2908 O O . PRO A 1 388 ? -16.956 -30.734 -37.066 1.00 83.06 388 PRO A O 1
ATOM 2911 N N . PRO A 1 389 ? -16.205 -31.995 -35.354 1.00 73.31 389 PRO A N 1
ATOM 2912 C CA . PRO A 1 389 ? -14.797 -31.790 -35.664 1.00 73.31 389 PRO A CA 1
ATOM 2913 C C . PRO A 1 389 ? -14.466 -32.328 -37.061 1.00 73.31 389 PRO A C 1
ATOM 2915 O O . PRO A 1 389 ? -14.831 -33.452 -37.410 1.00 73.31 389 PRO A O 1
ATOM 2918 N N . SER A 1 390 ? -13.759 -31.519 -37.855 1.00 77.56 390 SER A N 1
ATOM 2919 C CA . SER A 1 390 ? -13.251 -31.925 -39.166 1.00 77.56 390 SER A CA 1
ATOM 2920 C C . SER A 1 390 ? -12.385 -33.188 -39.051 1.00 77.56 390 SER A C 1
ATOM 2922 O O . SER A 1 390 ? -11.588 -33.289 -38.112 1.00 77.56 390 SER A O 1
ATOM 2924 N N . PRO A 1 391 ? -12.492 -34.139 -39.999 1.00 73.94 391 PRO A N 1
ATOM 2925 C CA . PRO A 1 391 ? -11.685 -35.352 -39.985 1.00 73.94 391 PRO A CA 1
ATOM 2926 C C . PRO A 1 391 ? -10.192 -35.012 -40.035 1.00 73.94 391 PRO A C 1
ATOM 2928 O O . PRO A 1 391 ? -9.760 -34.128 -40.779 1.00 73.94 391 PRO A O 1
ATOM 2931 N N . SER A 1 392 ? -9.404 -35.717 -39.222 1.00 66.75 392 SER A N 1
ATOM 2932 C CA . SER A 1 392 ? -7.955 -35.539 -39.159 1.00 66.75 392 SER A CA 1
ATOM 2933 C C . SER A 1 392 ? -7.309 -35.810 -40.526 1.00 66.75 392 SER A C 1
ATOM 2935 O O . SER A 1 392 ? -7.672 -36.786 -41.188 1.00 66.75 392 SER A O 1
ATOM 2937 N N . PRO A 1 393 ? -6.343 -34.982 -40.963 1.00 71.19 393 PRO A N 1
ATOM 2938 C CA . PRO A 1 393 ? -5.625 -35.224 -42.205 1.00 71.19 393 PRO A CA 1
ATOM 2939 C C . PRO A 1 393 ? -4.772 -36.502 -42.103 1.00 71.19 393 PRO A C 1
ATOM 2941 O O . PRO A 1 393 ? -4.266 -36.817 -41.021 1.00 71.19 393 PRO A O 1
ATOM 2944 N N . PRO A 1 394 ? -4.580 -37.232 -43.216 1.00 71.12 394 PRO A N 1
ATOM 2945 C CA . PRO A 1 394 ? -3.761 -38.435 -43.233 1.00 71.12 394 PRO A CA 1
ATOM 2946 C C . PRO A 1 394 ? -2.293 -38.124 -42.888 1.00 71.12 394 PRO A C 1
ATOM 2948 O O . PRO A 1 394 ? -1.806 -37.021 -43.171 1.00 71.12 394 PRO A O 1
ATOM 2951 N N . PRO A 1 395 ? -1.566 -39.087 -42.293 1.00 58.72 395 PRO A N 1
ATOM 2952 C CA . PRO A 1 395 ? -0.171 -38.909 -41.913 1.00 58.72 395 PRO A CA 1
ATOM 2953 C C . PRO A 1 395 ? 0.691 -38.614 -43.146 1.00 58.72 395 PRO A C 1
ATOM 2955 O O . PRO A 1 395 ? 0.698 -39.363 -44.122 1.00 58.72 395 PRO A O 1
ATOM 2958 N N . ARG A 1 396 ? 1.425 -37.496 -43.096 1.00 56.91 396 ARG A N 1
ATOM 2959 C CA . ARG A 1 396 ? 2.381 -37.103 -44.135 1.00 56.91 396 ARG A CA 1
ATOM 2960 C C . ARG A 1 396 ? 3.575 -38.057 -44.122 1.00 56.91 396 ARG A C 1
ATOM 2962 O O . ARG A 1 396 ? 4.268 -38.179 -43.116 1.00 56.91 396 ARG A O 1
ATOM 2969 N N . SER A 1 397 ? 3.828 -38.686 -45.262 1.00 50.97 397 SER A N 1
ATOM 2970 C CA . SER A 1 397 ? 5.049 -39.429 -45.565 1.00 50.97 397 SER A CA 1
ATOM 2971 C C . SER A 1 397 ? 6.276 -38.515 -45.455 1.00 50.97 397 SER A C 1
ATOM 2973 O O . SER A 1 397 ? 6.351 -37.481 -46.120 1.00 50.97 397 SER A O 1
ATOM 2975 N N . LEU A 1 398 ? 7.222 -3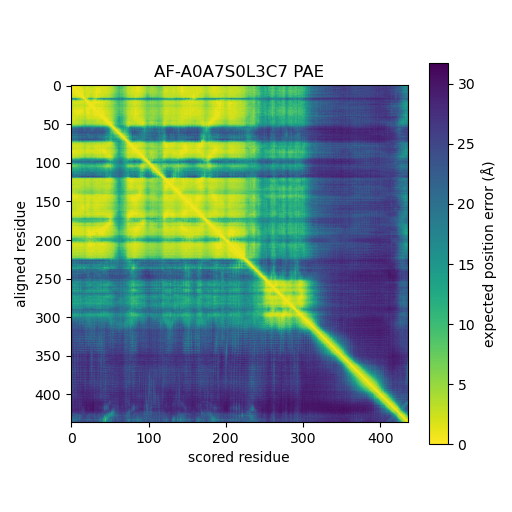8.900 -44.597 1.00 48.16 398 LEU A N 1
ATOM 2976 C CA . LEU A 1 398 ? 8.483 -38.201 -44.358 1.00 48.16 398 LEU A CA 1
ATOM 2977 C C . LEU A 1 398 ? 9.432 -38.402 -45.549 1.00 48.16 398 LEU A C 1
ATOM 2979 O O . LEU A 1 398 ? 10.041 -39.459 -45.693 1.00 48.16 398 LEU A O 1
ATOM 2983 N N . THR A 1 399 ? 9.577 -37.384 -46.392 1.00 61.81 399 THR A N 1
ATOM 2984 C CA . THR A 1 399 ? 10.715 -37.258 -47.315 1.00 61.81 399 THR A CA 1
ATOM 2985 C C . THR A 1 399 ? 11.855 -36.492 -46.632 1.00 61.81 399 THR A C 1
ATOM 2987 O O . THR A 1 399 ? 11.575 -35.489 -45.970 1.00 61.81 399 THR A O 1
ATOM 2990 N N . PRO A 1 400 ? 13.124 -36.913 -46.784 1.00 54.50 400 PRO A N 1
ATOM 2991 C CA . PRO A 1 400 ? 14.266 -36.226 -46.185 1.00 54.50 400 PRO A CA 1
ATOM 2992 C C . PRO A 1 400 ? 14.481 -34.835 -46.800 1.00 54.50 400 PRO A C 1
ATOM 2994 O O . PRO A 1 400 ? 14.427 -34.661 -48.018 1.00 54.50 400 PRO A O 1
ATOM 2997 N N . SER A 1 401 ? 14.720 -33.846 -45.937 1.00 55.12 401 SER A N 1
ATOM 2998 C CA . SER A 1 401 ? 14.964 -32.451 -46.312 1.00 55.12 401 SER A CA 1
ATOM 2999 C C . SER A 1 401 ? 16.296 -32.272 -47.058 1.00 55.12 401 SER A C 1
ATOM 3001 O O . SER A 1 401 ? 17.294 -32.877 -46.660 1.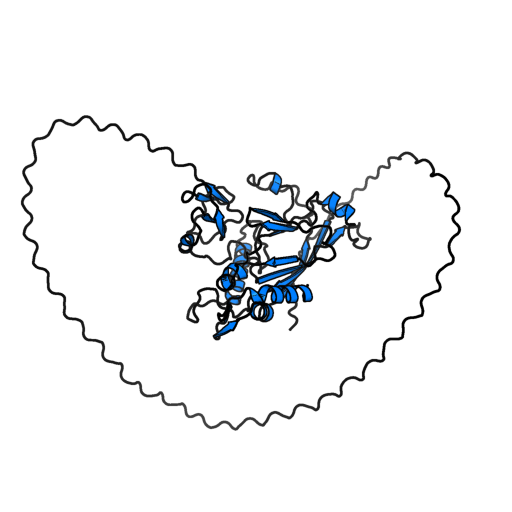00 55.12 401 SER A O 1
ATOM 3003 N N . PRO A 1 402 ? 16.361 -31.406 -48.088 1.00 61.09 402 PRO A N 1
ATOM 3004 C CA . PRO A 1 402 ? 17.623 -30.999 -48.702 1.00 61.09 402 PRO A CA 1
ATOM 3005 C C . PRO A 1 402 ? 18.439 -30.077 -47.770 1.00 61.09 402 PRO A C 1
ATOM 3007 O O . PRO A 1 402 ? 17.861 -29.404 -46.910 1.00 61.09 402 PRO A O 1
ATOM 3010 N N . PRO A 1 403 ? 19.777 -30.024 -47.929 1.00 62.53 403 PRO A N 1
ATOM 3011 C CA . PRO A 1 403 ? 20.643 -29.170 -47.121 1.00 62.53 403 PRO A CA 1
ATOM 3012 C C . PRO A 1 403 ? 20.406 -27.673 -47.401 1.00 62.53 403 PRO A C 1
ATOM 3014 O O . PRO A 1 403 ? 20.013 -27.303 -48.512 1.00 62.53 403 PRO A O 1
ATOM 3017 N N . PRO A 1 404 ? 20.647 -26.799 -46.407 1.00 56.56 404 PRO A N 1
ATOM 3018 C CA . PRO A 1 404 ? 20.384 -25.368 -46.520 1.00 56.56 404 PRO A CA 1
ATOM 3019 C C . PRO A 1 404 ? 21.360 -24.674 -47.489 1.00 56.56 404 PRO A C 1
ATOM 3021 O O . PRO A 1 404 ? 22.548 -25.006 -47.500 1.00 56.56 404 PRO A O 1
ATOM 3024 N N . PRO A 1 405 ? 20.898 -23.683 -48.275 1.00 50.78 405 PRO A N 1
ATOM 3025 C CA . PRO A 1 405 ? 21.772 -22.874 -49.114 1.00 50.78 405 PRO A CA 1
ATOM 3026 C C . PRO A 1 405 ? 22.588 -21.867 -48.288 1.00 50.78 405 PRO A C 1
ATOM 3028 O O . PRO A 1 405 ? 22.108 -21.289 -47.312 1.00 50.78 405 PRO A O 1
ATOM 3031 N N . SER A 1 406 ? 23.830 -21.654 -48.720 1.00 49.66 406 SER A N 1
ATOM 3032 C CA . SER A 1 406 ? 24.795 -20.710 -48.154 1.00 49.66 406 SER A CA 1
ATOM 3033 C C . SER A 1 406 ? 24.293 -19.259 -48.188 1.00 49.66 406 SER A C 1
ATOM 3035 O O . SER A 1 406 ? 23.728 -18.805 -49.183 1.00 49.66 406 SER A O 1
ATOM 3037 N N . ALA A 1 407 ? 24.533 -18.527 -47.098 1.00 45.16 407 ALA A N 1
ATOM 3038 C CA . ALA A 1 407 ? 24.123 -17.136 -46.915 1.00 45.16 407 ALA A CA 1
ATOM 3039 C C . ALA A 1 407 ? 24.866 -16.155 -47.853 1.00 45.16 407 ALA A C 1
ATOM 3041 O O . ALA A 1 407 ? 26.083 -16.284 -48.013 1.00 45.16 407 ALA A O 1
ATOM 3042 N N . PRO A 1 408 ? 24.186 -15.138 -48.421 1.00 45.56 408 PRO A N 1
ATOM 3043 C CA . PRO A 1 408 ? 24.845 -14.030 -49.104 1.00 45.56 408 PRO A CA 1
ATOM 3044 C C . PRO A 1 408 ? 25.267 -12.907 -48.135 1.00 45.56 408 PRO A C 1
ATOM 3046 O O . PRO A 1 408 ? 24.631 -12.658 -47.111 1.00 45.56 408 PRO A O 1
ATOM 3049 N N . ALA A 1 409 ? 26.364 -12.235 -48.493 1.00 38.53 409 ALA A N 1
ATOM 3050 C CA . ALA A 1 409 ? 27.003 -11.130 -47.775 1.00 38.53 409 ALA A CA 1
ATOM 3051 C C . ALA A 1 409 ? 26.146 -9.839 -47.735 1.00 38.53 409 ALA A C 1
ATOM 3053 O O . ALA A 1 409 ? 25.311 -9.633 -48.620 1.00 38.53 409 ALA A O 1
ATOM 3054 N N . PRO A 1 410 ? 26.353 -8.942 -46.747 1.00 41.53 410 PRO A N 1
ATOM 3055 C CA . PRO A 1 410 ? 25.521 -7.757 -46.571 1.00 41.53 410 PRO A CA 1
ATOM 3056 C C . PRO A 1 410 ? 25.924 -6.622 -47.524 1.00 41.53 410 PRO A C 1
ATOM 3058 O O . PRO A 1 410 ? 27.087 -6.227 -47.597 1.00 41.53 410 PRO A O 1
ATOM 3061 N N . LEU A 1 411 ? 24.931 -6.058 -48.214 1.00 32.91 411 LEU A N 1
ATOM 3062 C CA . LEU A 1 411 ? 25.038 -4.798 -48.949 1.00 32.91 411 LEU A CA 1
ATOM 3063 C C . LEU A 1 411 ? 24.634 -3.632 -48.034 1.00 32.91 411 LEU A C 1
ATOM 3065 O O . LEU A 1 411 ? 23.528 -3.597 -47.498 1.00 32.91 411 LEU A O 1
ATOM 3069 N N . LEU A 1 412 ? 25.553 -2.678 -47.880 1.00 36.72 412 LEU A N 1
ATOM 3070 C CA . LEU A 1 412 ? 25.352 -1.368 -47.263 1.00 36.72 412 LEU A CA 1
ATOM 3071 C C . LEU A 1 412 ? 24.436 -0.505 -48.143 1.00 36.72 412 LEU A C 1
ATOM 3073 O O . LEU A 1 412 ? 24.765 -0.226 -49.294 1.00 36.72 412 LEU A O 1
ATOM 3077 N N . GLY A 1 413 ? 23.318 -0.042 -47.581 1.00 28.81 413 GLY A N 1
ATOM 3078 C CA . GLY A 1 413 ? 22.427 0.941 -48.197 1.00 28.81 413 GLY A CA 1
ATOM 3079 C C . GLY A 1 413 ? 22.249 2.156 -47.292 1.00 28.81 413 GLY A C 1
ATOM 3080 O O . GLY A 1 413 ? 21.634 2.057 -46.234 1.00 28.81 413 GLY A O 1
ATOM 3081 N N . PHE A 1 414 ? 22.794 3.295 -47.719 1.00 31.52 414 PHE A N 1
ATOM 3082 C CA . PHE A 1 414 ? 22.543 4.624 -47.159 1.00 31.52 414 PHE A CA 1
ATOM 3083 C C . PHE A 1 414 ? 21.119 5.085 -47.500 1.00 31.52 414 PHE A C 1
ATOM 3085 O O . PHE A 1 414 ? 20.736 5.049 -48.666 1.00 31.52 414 PHE A O 1
ATOM 3092 N N . TRP A 1 415 ? 20.380 5.596 -46.513 1.00 25.38 415 TRP A N 1
ATOM 3093 C CA . TRP A 1 415 ? 19.209 6.451 -46.730 1.00 25.38 415 TRP A CA 1
ATOM 3094 C C . TRP A 1 415 ? 19.296 7.668 -45.808 1.00 25.38 415 TRP A C 1
ATOM 3096 O O . TRP A 1 415 ? 19.289 7.548 -44.585 1.00 25.38 415 TRP A O 1
ATOM 3106 N N . THR A 1 416 ? 19.393 8.847 -46.416 1.00 27.61 416 THR A N 1
ATOM 3107 C CA . THR A 1 416 ? 19.221 10.151 -45.778 1.00 27.61 416 THR A CA 1
ATOM 3108 C C . THR A 1 416 ? 17.766 10.585 -45.940 1.00 27.61 416 THR A C 1
ATOM 3110 O O . THR A 1 416 ? 17.236 10.618 -47.047 1.00 27.61 416 THR A O 1
ATOM 3113 N N . GLY A 1 417 ? 17.115 10.931 -44.832 1.00 25.11 417 GLY A N 1
ATOM 3114 C CA . GLY A 1 417 ? 15.762 11.480 -44.818 1.00 25.11 417 GLY A CA 1
ATOM 3115 C C . GLY A 1 417 ? 15.624 12.484 -43.684 1.00 25.11 417 GLY A C 1
ATOM 3116 O O . GLY A 1 417 ? 15.513 12.106 -42.523 1.00 25.11 417 GLY A O 1
ATOM 3117 N N . VAL A 1 418 ? 15.680 13.767 -44.036 1.00 26.30 418 VAL A N 1
ATOM 3118 C CA . VAL A 1 418 ? 15.425 14.915 -43.159 1.00 26.30 418 VAL A CA 1
ATOM 3119 C C . VAL A 1 418 ? 13.918 15.187 -43.150 1.00 26.30 418 VAL A C 1
ATOM 3121 O O . VAL A 1 418 ? 13.313 15.272 -44.216 1.00 26.30 418 VAL A O 1
ATOM 3124 N N . GLY A 1 419 ? 13.314 15.363 -41.971 1.00 24.81 419 GLY A N 1
ATOM 3125 C CA . GLY A 1 419 ? 11.915 15.781 -41.831 1.00 24.81 419 GLY A CA 1
ATOM 3126 C C . GLY A 1 419 ? 11.589 16.251 -40.411 1.00 24.81 419 GLY A C 1
ATOM 3127 O O . GLY A 1 419 ? 11.718 15.492 -39.459 1.00 24.81 419 GLY A O 1
ATOM 3128 N N . PHE A 1 420 ? 11.218 17.526 -40.295 1.00 24.22 420 PHE A N 1
ATOM 3129 C CA . PHE A 1 420 ? 11.051 18.330 -39.078 1.00 24.22 420 PHE A CA 1
ATOM 3130 C C . PHE A 1 420 ? 9.782 18.033 -38.246 1.00 24.22 420 PHE A C 1
ATOM 3132 O O . PHE A 1 420 ? 8.757 17.599 -38.765 1.00 24.22 420 PHE A O 1
ATOM 3139 N N . CYS A 1 421 ? 9.871 18.368 -36.952 1.00 24.42 421 CYS A N 1
ATOM 3140 C CA . CYS A 1 421 ? 8.851 18.343 -35.893 1.00 24.42 421 CYS A CA 1
ATOM 3141 C C . CYS A 1 421 ? 7.614 19.238 -36.116 1.00 24.42 421 CYS A C 1
ATOM 3143 O O . CYS A 1 421 ? 7.742 20.316 -36.694 1.00 24.42 421 CYS A O 1
ATOM 3145 N N . SER A 1 422 ? 6.489 18.898 -35.455 1.00 25.09 422 SER A N 1
ATOM 3146 C CA . SER A 1 422 ? 5.746 19.796 -34.528 1.00 25.09 422 SER A CA 1
ATOM 3147 C C . SER A 1 422 ? 4.568 19.119 -33.794 1.00 25.09 422 SER A C 1
ATOM 3149 O O . SER A 1 422 ? 3.754 18.476 -34.441 1.00 25.09 422 SER A O 1
ATOM 3151 N N . GLY A 1 423 ? 4.475 19.374 -32.471 1.00 24.59 423 GLY A N 1
ATOM 3152 C CA . GLY A 1 423 ? 3.275 19.434 -31.596 1.00 24.59 423 GLY A CA 1
ATOM 3153 C C . GLY A 1 423 ? 2.433 18.161 -31.369 1.00 24.59 423 GLY A C 1
ATOM 3154 O O . GLY A 1 423 ? 2.262 17.357 -32.265 1.00 24.59 423 GLY A O 1
ATOM 3155 N N . VAL A 1 424 ? 1.802 17.875 -30.225 1.00 26.28 424 VAL A N 1
ATOM 3156 C CA . VAL A 1 424 ? 1.552 18.566 -28.948 1.00 26.28 424 VAL A CA 1
ATOM 3157 C C . VAL A 1 424 ? 1.242 17.451 -27.926 1.00 26.28 424 VAL A C 1
ATOM 3159 O O . VAL A 1 424 ? 0.555 16.485 -28.258 1.00 26.28 424 VAL A O 1
ATOM 3162 N N . GLY A 1 425 ? 1.767 17.539 -26.701 1.00 24.52 425 GLY A N 1
ATOM 3163 C CA . GLY A 1 425 ? 1.570 16.527 -25.656 1.00 24.52 425 GLY A CA 1
ATOM 3164 C C . GLY A 1 425 ? 0.148 16.522 -25.083 1.00 24.52 425 GLY A C 1
ATOM 3165 O O . GLY A 1 425 ? -0.388 17.572 -24.748 1.00 24.52 425 GLY A O 1
ATOM 3166 N N . SER A 1 426 ? -0.442 15.333 -24.932 1.00 24.16 426 SER A N 1
ATOM 3167 C CA . SER A 1 426 ? -1.676 15.107 -24.168 1.00 24.16 426 SER A CA 1
ATOM 3168 C C . SER A 1 426 ? -1.405 14.128 -23.027 1.00 24.16 426 SER A C 1
ATOM 3170 O O . SER A 1 426 ? -0.948 13.010 -23.258 1.00 24.16 426 SER A O 1
ATOM 3172 N N . VAL A 1 427 ? -1.696 14.559 -21.798 1.00 28.00 427 VAL A N 1
ATOM 3173 C CA . VAL A 1 427 ? -1.794 13.709 -20.605 1.00 28.00 427 VAL A CA 1
ATOM 3174 C C . VAL A 1 427 ? -3.273 13.369 -20.427 1.00 28.00 427 VAL A C 1
ATOM 3176 O O . VAL A 1 427 ? -4.102 14.258 -20.226 1.00 28.00 427 VAL A O 1
ATOM 3179 N N . MET A 1 428 ? -3.615 12.088 -20.562 1.00 24.41 428 MET A N 1
ATOM 3180 C CA . MET A 1 428 ? -4.992 11.597 -20.470 1.00 24.41 428 MET A CA 1
ATOM 3181 C C . MET A 1 428 ? -5.446 11.573 -19.001 1.00 24.41 428 MET A C 1
ATOM 3183 O O . MET A 1 428 ? -4.733 11.067 -18.137 1.00 24.41 428 MET A O 1
ATOM 3187 N N . HIS A 1 429 ? -6.613 12.159 -18.724 1.00 26.05 429 HIS A N 1
ATOM 3188 C CA . HIS A 1 429 ? -7.233 12.199 -17.397 1.00 26.05 429 HIS A CA 1
ATOM 3189 C C . HIS A 1 429 ? -7.886 10.855 -17.039 1.00 26.05 429 HIS A C 1
ATOM 3191 O O . HIS A 1 429 ? -8.474 10.195 -17.896 1.00 26.05 429 HIS A O 1
ATOM 3197 N N . MET A 1 430 ? -7.805 10.483 -15.757 1.00 27.70 430 MET A N 1
ATOM 3198 C CA . MET A 1 430 ? -8.526 9.352 -15.169 1.00 27.70 430 MET A CA 1
ATOM 3199 C C . MET A 1 430 ? -10.014 9.685 -15.000 1.00 27.70 430 MET A C 1
ATOM 3201 O O . MET A 1 430 ? -10.356 10.754 -14.498 1.00 27.70 430 MET A O 1
ATOM 3205 N N . ALA A 1 431 ? -10.885 8.738 -15.339 1.00 24.16 431 ALA A N 1
ATOM 3206 C CA . ALA A 1 431 ? -12.268 8.695 -14.878 1.00 24.16 431 ALA A CA 1
ATOM 3207 C C . ALA A 1 431 ? -12.467 7.357 -14.157 1.00 24.16 431 ALA A C 1
ATOM 3209 O O . ALA A 1 431 ? -12.406 6.300 -14.782 1.00 24.16 431 ALA A O 1
ATOM 3210 N N . GLY A 1 432 ? -12.650 7.397 -12.836 1.00 27.89 432 GLY A N 1
ATOM 3211 C CA . GLY A 1 432 ? -13.083 6.228 -12.075 1.00 27.89 432 GLY A CA 1
ATOM 3212 C C . GLY A 1 432 ? -14.551 5.952 -12.384 1.00 27.89 432 GLY A C 1
ATOM 3213 O O . GLY A 1 432 ? -15.401 6.808 -12.146 1.00 27.89 432 GLY A O 1
ATOM 3214 N N . VAL A 1 433 ? -14.856 4.779 -12.936 1.00 23.69 433 VAL A N 1
ATOM 3215 C CA . VAL A 1 433 ? -16.239 4.322 -13.108 1.00 23.69 433 VAL A CA 1
ATOM 3216 C C . VAL A 1 433 ? -16.651 3.616 -11.821 1.00 23.69 433 VAL A C 1
ATOM 3218 O O . VAL A 1 433 ? -16.136 2.550 -11.495 1.00 23.69 433 VAL A O 1
ATOM 3221 N N . ARG A 1 434 ? -17.577 4.222 -11.074 1.00 24.88 434 ARG A N 1
ATOM 3222 C CA . ARG A 1 434 ? -18.242 3.584 -9.933 1.00 24.88 434 ARG A CA 1
ATOM 3223 C C . ARG A 1 434 ? -19.378 2.725 -10.487 1.00 24.88 434 ARG A C 1
ATOM 3225 O O . ARG A 1 434 ? -20.398 3.265 -10.907 1.00 24.88 434 ARG A O 1
ATOM 3232 N N . ILE A 1 435 ? -19.188 1.410 -10.548 1.00 25.48 435 ILE A N 1
ATOM 3233 C CA . ILE A 1 435 ? -20.281 0.473 -10.836 1.00 25.48 435 ILE A CA 1
ATOM 3234 C C . ILE A 1 435 ? -20.944 0.166 -9.490 1.00 25.48 435 ILE A C 1
ATOM 3236 O O . ILE A 1 435 ? -20.291 -0.383 -8.603 1.00 25.48 435 ILE A O 1
ATOM 3240 N N . GLY A 1 436 ? -22.178 0.649 -9.322 1.00 29.47 436 GLY A N 1
ATOM 3241 C CA . GLY A 1 436 ? -22.996 0.480 -8.116 1.00 29.47 436 GLY A CA 1
ATOM 3242 C C . GLY A 1 436 ? -23.675 -0.874 -8.020 1.00 29.47 436 GLY A C 1
ATOM 3243 O O . GLY A 1 436 ? -23.844 -1.527 -9.077 1.00 29.47 436 GLY A O 1
#

Secondary structure (DSSP, 8-state):
-HHHHHHHHHHHGGGB-TT--SEEBTT--EE-SHHHHHHHS-EEEEEEEE---TT-------TTS-HHHHTS-EEEEEE-BSSSEEEEPPPEEEE---TTS--EEPPHHHHHHHSTT-TTSEEEE-TTS-EEE--TTTGGG--EEEE-THIIIIIGGGBSS------EEEE--S-TTEEEEEEEEEEPPPTTBBPTT--SSTT--BHHHHHHHHHHHHHHHHHTT---TT----TTB--TTTS----GGGGGGSPTTEEEETTEEEE-TTGGGEEEEPTTSPBP-TTSS---TT-EEEEPPPPPPPPPPPPPPPPPP-PPPPPPPPPPPPPPPPPPPPPPPPPPPPPP-PPPP-------PPPPPPPPPPPPPPPPPPPPPPPPPPPPPPPPPPPPP-PPPPPPPPPPPPPP---------------PPP------

Organism: NCBI:txid221442